Protein AF-A0A0B2NUK3-F1 (afdb_monomer)

Mean predicted aligned error: 19.69 Å

pLDDT: mean 71.73, std 24.1, range [24.83, 98.12]

InterPro domains:
  IPR018289 MULE transposase domain [PF10551] (39-106)

Structure (mmCIF, N/CA/C/O backbone):
data_AF-A0A0B2NUK3-F1
#
_entry.id   AF-A0A0B2NUK3-F1
#
loop_
_atom_site.group_PDB
_atom_site.id
_atom_site.type_symbol
_atom_site.label_atom_id
_atom_site.label_alt_id
_atom_site.label_comp_id
_atom_site.label_asym_id
_atom_site.label_entity_id
_atom_site.label_seq_id
_atom_site.pdbx_PDB_ins_code
_atom_site.Cartn_x
_atom_site.Cartn_y
_atom_site.Cartn_z
_atom_site.occupancy
_atom_site.B_iso_or_equiv
_atom_site.auth_seq_id
_atom_site.auth_comp_id
_atom_site.auth_asym_id
_atom_site.auth_atom_id
_atom_site.pdbx_PDB_model_num
ATOM 1 N N . MET A 1 1 ? -35.843 45.229 7.879 1.00 32.78 1 MET A N 1
ATOM 2 C CA . MET A 1 1 ? -34.487 45.560 7.399 1.00 32.78 1 MET A CA 1
ATOM 3 C C . MET A 1 1 ? -33.572 45.217 8.563 1.00 32.78 1 MET A C 1
ATOM 5 O O . MET A 1 1 ? -33.307 46.092 9.368 1.00 32.78 1 MET A O 1
ATOM 9 N N . ASN A 1 2 ? -33.374 43.945 8.926 1.00 25.86 2 ASN A N 1
ATOM 10 C CA . ASN A 1 2 ? -32.859 42.802 8.153 1.00 25.86 2 ASN A CA 1
ATOM 11 C C . ASN A 1 2 ? -31.598 43.161 7.380 1.00 25.86 2 ASN A C 1
ATOM 13 O O . ASN A 1 2 ? -31.729 43.756 6.319 1.00 25.86 2 ASN A O 1
ATOM 17 N N . GLU A 1 3 ? -30.457 42.769 7.938 1.00 26.36 3 GLU A N 1
ATOM 18 C CA . GLU A 1 3 ? -29.438 41.941 7.285 1.00 26.36 3 GLU A CA 1
ATOM 19 C C . GLU A 1 3 ? -28.618 41.283 8.412 1.00 26.36 3 GLU A C 1
ATOM 21 O O . GLU A 1 3 ? -27.902 41.948 9.157 1.00 26.36 3 GLU A O 1
ATOM 26 N N . ASN A 1 4 ? -28.892 39.991 8.624 1.00 25.91 4 ASN A N 1
ATOM 27 C CA . ASN A 1 4 ? -28.063 39.061 9.382 1.00 25.91 4 ASN A CA 1
ATOM 28 C C . ASN A 1 4 ? -27.154 38.406 8.343 1.00 25.91 4 ASN A C 1
ATOM 30 O O . ASN A 1 4 ? -27.659 37.625 7.536 1.00 25.91 4 ASN A O 1
ATOM 34 N N . ASP A 1 5 ? -25.862 38.702 8.382 1.00 26.38 5 ASP A N 1
ATOM 35 C CA . ASP A 1 5 ? -24.860 37.924 7.665 1.00 26.38 5 ASP A CA 1
ATOM 36 C C . ASP A 1 5 ? -24.412 36.789 8.590 1.00 26.38 5 ASP A C 1
ATOM 38 O O . ASP A 1 5 ? -23.648 36.982 9.537 1.00 26.38 5 ASP A O 1
ATOM 42 N N . HIS A 1 6 ? -24.988 35.608 8.359 1.00 27.48 6 HIS A N 1
ATOM 43 C CA . HIS A 1 6 ? -24.384 34.345 8.757 1.00 27.48 6 HIS A CA 1
ATOM 44 C C . HIS A 1 6 ? -23.318 34.028 7.707 1.00 27.48 6 HIS A C 1
ATOM 46 O O . HIS A 1 6 ? -23.653 33.675 6.580 1.00 27.48 6 HIS A O 1
ATOM 52 N N . GLU A 1 7 ? -22.049 34.197 8.069 1.00 28.00 7 GLU A N 1
ATOM 53 C CA . GLU A 1 7 ? -20.948 33.564 7.349 1.00 28.00 7 GLU A CA 1
ATOM 54 C C . GLU A 1 7 ? -21.014 32.061 7.665 1.00 28.00 7 GLU A C 1
ATOM 56 O O . GLU A 1 7 ? -20.771 31.638 8.795 1.00 28.00 7 GLU A O 1
ATOM 61 N N . GLU A 1 8 ? -21.459 31.279 6.680 1.00 28.70 8 GLU A N 1
ATOM 62 C CA . GLU A 1 8 ? -21.235 29.835 6.613 1.00 28.70 8 GLU A CA 1
ATOM 63 C C . GLU A 1 8 ? -19.725 29.624 6.428 1.00 28.70 8 GLU A C 1
ATOM 65 O O . GLU A 1 8 ? -19.152 30.037 5.419 1.00 28.70 8 GLU A O 1
ATOM 70 N N . GLU A 1 9 ? -19.062 29.052 7.434 1.00 29.42 9 GLU A N 1
ATOM 71 C CA . GLU A 1 9 ? -17.711 28.517 7.277 1.00 29.42 9 GLU A CA 1
ATOM 72 C C . GLU A 1 9 ? -17.818 27.204 6.490 1.00 29.42 9 GLU A C 1
ATOM 74 O O . GLU A 1 9 ? -18.461 26.259 6.941 1.00 29.42 9 GLU A O 1
ATOM 79 N N . ASP A 1 10 ? -17.212 27.178 5.301 1.00 27.97 10 ASP A N 1
ATOM 80 C CA . ASP A 1 10 ? -17.046 25.987 4.468 1.00 27.97 10 ASP A CA 1
ATOM 81 C C . ASP A 1 10 ? -16.266 24.905 5.246 1.00 27.97 10 ASP A C 1
ATOM 83 O O . ASP A 1 10 ? -15.038 24.986 5.395 1.00 27.97 10 ASP A O 1
ATOM 87 N N . ASP A 1 11 ? -16.974 23.879 5.722 1.00 29.17 11 ASP A N 1
ATOM 88 C CA . ASP A 1 11 ? -16.393 22.630 6.213 1.00 29.17 11 ASP A CA 1
ATOM 89 C C . ASP A 1 11 ? -15.718 21.912 5.025 1.00 29.17 11 ASP A C 1
ATOM 91 O O . ASP A 1 11 ? -16.354 21.346 4.139 1.00 29.17 11 ASP A O 1
ATOM 95 N N . ASN A 1 12 ? -14.385 21.968 4.966 1.00 27.84 12 ASN A N 1
ATOM 96 C CA . ASN A 1 12 ? -13.616 21.110 4.071 1.00 27.84 12 ASN A CA 1
ATOM 97 C C . ASN A 1 12 ? -13.515 19.719 4.702 1.00 27.84 12 ASN A C 1
ATOM 99 O O . ASN A 1 12 ? -12.714 19.512 5.615 1.00 27.84 12 ASN A O 1
ATOM 103 N N . ASP A 1 13 ? -14.264 18.759 4.166 1.00 34.16 13 ASP A N 1
ATOM 104 C CA . ASP A 1 13 ? -14.117 17.339 4.485 1.00 34.16 13 ASP A CA 1
ATOM 105 C C . ASP A 1 13 ? -12.786 16.794 3.944 1.00 34.16 13 ASP A C 1
ATOM 107 O O . ASP A 1 13 ? -12.675 16.216 2.857 1.00 34.16 13 ASP A O 1
ATOM 111 N N . VAL A 1 14 ? -11.722 16.988 4.723 1.00 29.19 14 VAL A N 1
ATOM 112 C CA . VAL A 1 14 ? -10.450 16.304 4.511 1.00 29.19 14 VAL A CA 1
ATOM 113 C C . VAL A 1 14 ? -10.568 14.902 5.109 1.00 29.19 14 VAL A C 1
ATOM 115 O O . VAL A 1 14 ? -10.759 14.724 6.311 1.00 29.19 14 VAL A O 1
ATOM 118 N N . ILE A 1 15 ? -10.419 13.870 4.273 1.00 34.06 15 ILE A N 1
ATOM 119 C CA . ILE A 1 15 ? -10.211 12.497 4.751 1.00 34.06 15 ILE A CA 1
ATOM 120 C C . ILE A 1 15 ? -8.792 12.426 5.333 1.00 34.06 15 ILE A C 1
ATOM 122 O O . ILE A 1 15 ? -7.835 12.067 4.644 1.00 34.06 15 ILE A O 1
ATOM 126 N N . GLU A 1 16 ? -8.650 12.807 6.600 1.00 31.45 16 GLU A N 1
ATOM 127 C CA . GLU A 1 16 ? -7.396 12.713 7.346 1.00 31.45 16 GLU A CA 1
ATOM 128 C C . GLU A 1 16 ? -7.303 11.353 8.045 1.00 31.45 16 GLU A C 1
ATOM 130 O O . GLU A 1 16 ? -8.154 10.954 8.846 1.00 31.45 16 GLU A O 1
ATOM 135 N N . VAL A 1 17 ? -6.249 10.605 7.721 1.00 29.80 17 VAL A N 1
ATOM 136 C CA . VAL A 1 17 ? -5.872 9.397 8.457 1.00 29.80 17 VAL A CA 1
ATOM 137 C C . VAL A 1 17 ? -5.003 9.849 9.625 1.00 29.80 17 VAL A C 1
ATOM 139 O O . VAL A 1 17 ? -3.799 10.009 9.466 1.00 29.80 17 VAL A O 1
ATOM 142 N N . TYR A 1 18 ? -5.619 10.084 10.783 1.00 28.23 18 TYR A N 1
ATOM 143 C CA . TYR A 1 18 ? -4.882 10.401 12.005 1.00 28.23 18 TYR A CA 1
ATOM 144 C C . TYR A 1 18 ? -4.253 9.139 12.608 1.00 28.23 18 TYR A C 1
ATOM 146 O O . TYR A 1 18 ? -4.963 8.193 12.963 1.00 28.23 18 TYR A O 1
ATOM 154 N N . GLU A 1 19 ? -2.940 9.171 12.816 1.00 29.72 19 GLU A N 1
ATOM 155 C CA . GLU A 1 19 ? -2.277 8.434 13.891 1.00 29.72 19 GLU A CA 1
ATOM 156 C C . GLU A 1 19 ? -1.682 9.463 14.863 1.00 29.72 19 GLU A C 1
ATOM 158 O O . GLU A 1 19 ? -0.843 10.266 14.482 1.00 29.72 19 GLU A O 1
ATOM 163 N N . ASN A 1 20 ? -2.208 9.450 16.093 1.00 27.20 20 ASN A N 1
ATOM 164 C CA . ASN A 1 20 ? -1.741 10.116 17.314 1.00 27.20 20 ASN A CA 1
ATOM 165 C C . ASN A 1 20 ? -1.087 11.506 17.187 1.00 27.20 20 ASN A C 1
ATOM 167 O O . ASN A 1 20 ? 0.125 11.624 17.055 1.00 27.20 20 ASN A O 1
ATOM 171 N N . GLU A 1 21 ? -1.868 12.557 17.446 1.00 29.02 21 GLU A N 1
ATOM 172 C CA . GLU A 1 21 ? -1.327 13.832 17.926 1.00 29.02 21 GLU A CA 1
ATOM 173 C C . GLU A 1 21 ? -1.429 13.880 19.457 1.00 29.02 21 GLU A C 1
ATOM 175 O O . GLU A 1 21 ? -2.525 13.815 20.025 1.00 29.02 21 GLU A O 1
ATOM 180 N N . HIS A 1 22 ? -0.283 13.976 20.133 1.00 30.72 22 HIS A N 1
ATOM 181 C CA . HIS A 1 22 ? -0.208 14.306 21.553 1.00 30.72 22 HIS A CA 1
ATOM 182 C C . HIS A 1 22 ? 0.291 15.749 21.684 1.00 30.72 22 HIS A C 1
ATOM 184 O O . HIS A 1 22 ? 1.441 16.044 21.374 1.00 30.72 22 HIS A O 1
ATOM 190 N N . GLU A 1 23 ? -0.579 16.651 22.141 1.00 29.39 23 GLU A N 1
ATOM 191 C CA . GLU A 1 23 ? -0.163 17.978 22.602 1.00 29.39 23 GLU A CA 1
ATOM 192 C C . GLU A 1 23 ? 0.619 17.845 23.919 1.00 29.39 23 GLU A C 1
ATOM 194 O O . GLU A 1 23 ? 0.189 17.153 24.851 1.00 29.39 23 GLU A O 1
ATOM 199 N N . GLU A 1 24 ? 1.778 18.503 23.954 1.00 32.50 24 GLU A N 1
ATOM 200 C CA . GLU A 1 24 ? 2.707 18.618 25.076 1.00 32.50 24 GLU A CA 1
ATOM 201 C C . GLU A 1 24 ? 2.053 19.301 26.294 1.00 32.50 24 GLU A C 1
ATOM 203 O O . GLU A 1 24 ? 1.558 20.424 26.204 1.00 32.50 24 GLU A O 1
ATOM 208 N N . GLU A 1 25 ? 2.144 18.677 27.471 1.00 31.34 25 GLU A N 1
ATOM 209 C CA . GLU A 1 25 ? 2.200 19.404 28.744 1.00 31.34 25 GLU A CA 1
ATOM 210 C C . GLU A 1 25 ? 3.453 18.945 29.507 1.00 31.34 25 GLU A C 1
ATOM 212 O O . GLU A 1 25 ? 3.587 17.784 29.896 1.00 31.34 25 GLU A O 1
ATOM 217 N N . ASP A 1 26 ? 4.384 19.884 29.684 1.00 32.84 26 ASP A N 1
ATOM 218 C CA . ASP A 1 26 ? 5.620 19.770 30.456 1.00 32.84 26 ASP A CA 1
ATOM 219 C C . ASP A 1 26 ? 5.380 19.254 31.893 1.00 32.84 26 ASP A C 1
ATOM 221 O O . ASP A 1 26 ? 4.864 19.999 32.726 1.00 32.84 26 ASP A O 1
ATOM 225 N N . ASP A 1 27 ? 5.857 18.047 32.232 1.00 30.09 27 ASP A N 1
ATOM 226 C CA . ASP A 1 27 ? 6.719 17.852 33.414 1.00 30.09 27 ASP A CA 1
ATOM 227 C C . ASP A 1 27 ? 7.458 16.490 33.402 1.00 30.09 27 ASP A C 1
ATOM 229 O O . ASP A 1 27 ? 6.869 15.415 33.471 1.00 30.09 27 ASP A O 1
ATOM 233 N N . ALA A 1 28 ? 8.790 16.580 33.382 1.00 31.08 28 ALA A N 1
ATOM 234 C CA . ALA A 1 28 ? 9.787 15.622 33.873 1.00 31.08 28 ALA A CA 1
ATOM 235 C C . ALA A 1 28 ? 9.788 14.146 33.387 1.00 31.08 28 ALA A C 1
ATOM 237 O O . ALA A 1 28 ? 9.276 13.250 34.051 1.00 31.08 28 ALA A O 1
ATOM 238 N N . ARG A 1 29 ? 10.608 13.898 32.348 1.00 40.38 29 ARG A N 1
ATOM 239 C CA . ARG A 1 29 ? 11.521 12.740 32.160 1.00 40.38 29 ARG A CA 1
ATOM 240 C C . ARG A 1 29 ? 11.080 11.408 32.796 1.00 40.38 29 ARG A C 1
ATOM 242 O O . ARG A 1 29 ? 11.508 11.075 33.905 1.00 40.38 29 ARG A O 1
ATOM 249 N N . LEU A 1 30 ? 10.373 10.602 32.010 1.00 32.94 30 LEU A N 1
ATOM 250 C CA . LEU A 1 30 ? 10.415 9.143 32.092 1.00 32.94 30 LEU A CA 1
ATOM 251 C C . LEU A 1 30 ? 11.034 8.609 30.796 1.00 32.94 30 LEU A C 1
ATOM 253 O O . LEU A 1 30 ? 10.812 9.155 29.721 1.00 32.94 30 LEU A O 1
ATOM 257 N N . GLU A 1 31 ? 11.929 7.648 30.974 1.00 36.22 31 GLU A N 1
ATOM 258 C CA . GLU A 1 31 ? 12.894 7.138 30.004 1.00 36.22 31 GLU A CA 1
ATOM 259 C C . GLU A 1 31 ? 12.231 6.169 29.010 1.00 36.22 31 GLU A C 1
ATOM 261 O O . GLU A 1 31 ? 11.488 5.288 29.433 1.00 36.22 31 GLU A O 1
ATOM 266 N N . ASP A 1 32 ? 12.548 6.357 27.723 1.00 34.34 32 ASP A N 1
ATOM 267 C CA . ASP A 1 32 ? 12.532 5.398 26.609 1.00 34.34 32 ASP A CA 1
ATOM 268 C C . ASP A 1 32 ? 11.396 4.350 26.594 1.00 34.34 32 ASP A C 1
ATOM 270 O O . ASP A 1 32 ? 11.616 3.165 26.852 1.00 34.34 32 ASP A O 1
ATOM 274 N N . GLU A 1 33 ? 10.188 4.767 26.203 1.00 36.47 33 GLU A N 1
ATOM 275 C CA . GLU A 1 33 ? 9.257 3.869 25.507 1.00 36.47 33 GLU A CA 1
ATOM 276 C C . GLU A 1 33 ? 9.472 4.044 23.998 1.00 36.47 33 GLU A C 1
ATOM 278 O O . GLU A 1 33 ? 9.537 5.169 23.508 1.00 36.47 33 GLU A O 1
ATOM 283 N N . ASP A 1 34 ? 9.642 2.930 23.281 1.00 34.97 34 ASP A N 1
ATOM 284 C CA . ASP A 1 34 ? 9.858 2.871 21.833 1.00 34.97 34 ASP A CA 1
ATOM 285 C C . ASP A 1 34 ? 8.741 3.612 21.068 1.00 34.97 34 ASP A C 1
ATOM 287 O O . ASP A 1 34 ? 7.687 3.054 20.752 1.00 34.97 34 ASP A O 1
ATOM 291 N N . GLU A 1 35 ? 8.987 4.886 20.771 1.00 35.38 35 GLU A N 1
ATOM 292 C CA . GLU A 1 35 ? 8.115 5.775 20.012 1.00 35.38 35 GLU A CA 1
ATOM 293 C C . GLU A 1 35 ? 8.071 5.303 18.549 1.00 35.38 35 GLU A C 1
ATOM 295 O O . GLU A 1 35 ? 9.020 5.460 17.775 1.00 35.38 35 GLU A O 1
ATOM 300 N N . VAL A 1 36 ? 6.980 4.631 18.170 1.00 39.88 36 VAL A N 1
ATOM 301 C CA . VAL A 1 36 ? 6.696 4.310 16.767 1.00 39.88 36 VAL A CA 1
ATOM 302 C C . VAL A 1 36 ? 6.233 5.599 16.101 1.00 39.88 36 VAL A C 1
ATOM 304 O O . VAL A 1 36 ? 5.081 5.994 16.239 1.00 39.88 36 VAL A O 1
ATOM 307 N N . ASP A 1 37 ? 7.155 6.253 15.404 1.00 35.19 37 ASP A N 1
ATOM 308 C CA . ASP A 1 37 ? 6.893 7.460 14.623 1.00 35.19 37 ASP A CA 1
ATOM 309 C C . ASP A 1 37 ? 5.949 7.107 13.452 1.00 35.19 37 ASP A C 1
ATOM 311 O O . ASP A 1 37 ? 6.321 6.391 12.512 1.00 35.19 37 ASP A O 1
ATOM 315 N N . CYS A 1 38 ? 4.688 7.529 13.546 1.00 42.44 38 CYS A N 1
ATOM 316 C CA . CYS A 1 38 ? 3.653 7.271 12.548 1.00 42.44 38 CYS A CA 1
ATOM 317 C C . CYS A 1 38 ? 3.648 8.398 11.503 1.00 42.44 38 CYS A C 1
ATOM 319 O O . CYS A 1 38 ? 3.104 9.476 11.724 1.00 42.44 38 CYS A O 1
ATOM 321 N N . GLU A 1 39 ? 4.258 8.161 10.339 1.00 51.91 39 GLU A N 1
ATOM 322 C CA . GLU A 1 39 ? 4.268 9.136 9.242 1.00 51.91 39 GLU A CA 1
ATOM 323 C C . GLU A 1 39 ? 2.911 9.157 8.511 1.00 51.91 39 GLU A C 1
ATOM 325 O O . GLU A 1 39 ? 2.483 8.160 7.923 1.00 51.91 39 GLU A O 1
ATOM 330 N N . THR A 1 40 ? 2.238 10.312 8.508 1.00 68.31 40 THR A N 1
ATOM 331 C CA . THR A 1 40 ? 0.984 10.504 7.762 1.00 68.31 40 THR A CA 1
ATOM 332 C C . THR A 1 40 ? 1.262 10.617 6.262 1.00 68.31 40 THR A C 1
ATOM 334 O O . THR A 1 40 ? 2.038 11.463 5.817 1.00 68.31 40 THR A O 1
ATOM 337 N N . ILE A 1 41 ? 0.586 9.791 5.456 1.00 77.94 41 ILE A N 1
ATOM 338 C CA . ILE A 1 41 ? 0.710 9.791 3.991 1.00 77.94 41 ILE A CA 1
ATOM 339 C C . ILE A 1 41 ? -0.646 10.104 3.357 1.00 77.94 41 ILE A C 1
ATOM 341 O O . ILE A 1 41 ? -1.608 9.350 3.503 1.00 77.94 41 ILE A O 1
ATOM 345 N N . VAL A 1 42 ? -0.703 11.184 2.576 1.00 81.81 42 VAL A N 1
ATOM 346 C CA . VAL A 1 42 ? -1.900 11.563 1.813 1.00 81.81 42 VAL A CA 1
ATOM 347 C C . VAL A 1 42 ? -1.992 10.725 0.535 1.00 81.81 42 VAL A C 1
ATOM 349 O O . VAL A 1 42 ? -1.140 10.824 -0.350 1.00 81.81 42 VAL A O 1
ATOM 352 N N . PHE A 1 43 ? -3.040 9.904 0.423 1.00 82.44 43 PHE A N 1
ATOM 353 C CA . PHE A 1 43 ? -3.273 9.041 -0.745 1.00 82.44 43 PHE A CA 1
ATOM 354 C C . PHE A 1 43 ? -4.090 9.711 -1.853 1.00 82.44 43 PHE A C 1
ATOM 356 O O . PHE A 1 43 ? -3.882 9.413 -3.030 1.00 82.44 43 PHE A O 1
ATOM 363 N N . ALA A 1 44 ? -5.032 10.582 -1.491 1.00 85.25 44 ALA A N 1
ATOM 364 C CA . ALA A 1 44 ? -5.921 11.268 -2.419 1.00 85.25 44 ALA A CA 1
ATOM 365 C C . ALA A 1 44 ? -6.488 12.540 -1.776 1.00 85.25 44 ALA A C 1
ATOM 367 O O . ALA A 1 44 ? -6.525 12.656 -0.555 1.00 85.25 44 ALA A O 1
ATOM 368 N N . ALA A 1 45 ? -6.955 13.459 -2.617 1.00 86.94 45 ALA A N 1
ATOM 369 C CA . ALA A 1 45 ? -7.754 14.612 -2.227 1.00 86.94 45 ALA A CA 1
ATOM 370 C C . ALA A 1 45 ? -8.868 14.789 -3.262 1.00 86.94 45 ALA A C 1
ATOM 372 O O . ALA A 1 45 ? -8.652 14.536 -4.453 1.00 86.94 45 ALA A O 1
ATOM 373 N N . ALA A 1 46 ? -10.045 15.210 -2.814 1.00 87.38 46 ALA A N 1
ATOM 374 C CA . ALA A 1 46 ? -11.189 15.455 -3.674 1.00 87.38 46 ALA A CA 1
ATOM 375 C C . ALA A 1 46 ? -11.959 16.678 -3.187 1.00 87.38 46 ALA A C 1
ATOM 377 O O . ALA A 1 46 ? -11.973 16.971 -1.998 1.00 87.38 46 ALA A O 1
ATOM 378 N N . ILE A 1 47 ? -12.588 17.372 -4.130 1.00 90.19 47 ILE A N 1
ATOM 379 C CA . ILE A 1 47 ? -13.538 18.447 -3.863 1.00 90.19 47 ILE A CA 1
ATOM 380 C C . ILE A 1 47 ? -14.859 17.975 -4.450 1.00 90.19 47 ILE A C 1
ATOM 382 O O . ILE A 1 47 ? -14.913 17.606 -5.628 1.00 90.19 47 ILE A O 1
ATOM 386 N N . VAL A 1 48 ? -15.893 17.950 -3.623 1.00 88.88 48 VAL A N 1
ATOM 387 C CA . VAL A 1 48 ? -17.238 17.511 -3.992 1.00 88.88 48 VAL A CA 1
ATOM 388 C C . VAL A 1 48 ? -18.189 18.703 -4.000 1.00 88.88 48 VAL A C 1
ATOM 390 O O . VAL A 1 48 ? -17.942 19.705 -3.339 1.00 88.88 48 VAL A O 1
ATOM 393 N N . THR A 1 49 ? -19.240 18.636 -4.816 1.00 88.62 49 THR A N 1
ATOM 394 C CA . THR A 1 49 ? -20.220 19.728 -4.956 1.00 88.62 49 THR A CA 1
ATOM 395 C C . THR A 1 49 ? -21.335 19.679 -3.919 1.00 88.62 49 THR A C 1
ATOM 397 O O . THR A 1 49 ? -22.012 20.682 -3.722 1.00 88.62 49 THR A O 1
ATOM 400 N N . ASP A 1 50 ? -21.555 18.513 -3.313 1.00 90.44 50 ASP A N 1
ATOM 401 C CA . ASP A 1 50 ? -22.548 18.263 -2.274 1.00 90.44 50 ASP A CA 1
ATOM 402 C C . ASP A 1 50 ? -22.151 17.032 -1.440 1.00 90.44 50 ASP A C 1
ATOM 404 O O . ASP A 1 50 ? -21.361 16.195 -1.883 1.00 90.44 50 ASP A O 1
ATOM 408 N N . GLU A 1 51 ? -22.726 16.920 -0.245 1.00 92.31 51 GLU A N 1
ATOM 409 C CA . GLU A 1 51 ? -22.487 15.831 0.715 1.00 92.31 51 GLU A CA 1
ATOM 410 C C . GLU A 1 51 ? -23.578 14.749 0.624 1.00 92.31 51 GLU A C 1
ATOM 412 O O . GLU A 1 51 ? -24.165 14.315 1.617 1.00 92.31 51 GLU A O 1
ATOM 417 N N . THR A 1 52 ? -23.934 14.340 -0.596 1.00 95.25 52 THR A N 1
ATOM 418 C CA . THR A 1 52 ? -24.941 13.286 -0.802 1.00 95.25 52 THR A CA 1
ATOM 419 C C . THR A 1 52 ? -24.323 11.888 -0.802 1.00 95.25 52 THR A C 1
ATOM 421 O O . THR A 1 52 ? -23.139 11.698 -1.095 1.00 95.25 52 THR A O 1
ATOM 424 N N . GLU A 1 53 ? -25.139 10.868 -0.507 1.00 96.06 53 GLU A N 1
ATOM 425 C CA . GLU A 1 53 ? -24.685 9.471 -0.522 1.00 96.06 53 GLU A CA 1
ATOM 426 C C . GLU A 1 53 ? -24.137 9.096 -1.905 1.00 96.06 53 GLU A C 1
ATOM 428 O O . GLU A 1 53 ? -23.089 8.465 -2.009 1.00 96.06 53 GLU A O 1
ATOM 433 N N . GLU A 1 54 ? -24.805 9.522 -2.974 1.00 96.25 54 GLU A N 1
ATOM 434 C CA . GLU A 1 54 ? -24.407 9.285 -4.358 1.00 96.25 54 GLU A CA 1
ATOM 435 C C . GLU A 1 54 ? -23.051 9.915 -4.695 1.00 96.25 54 GLU A C 1
ATOM 437 O O . GLU A 1 54 ? -22.224 9.267 -5.346 1.00 96.25 54 GLU A O 1
ATOM 442 N N . THR A 1 55 ? -22.798 11.138 -4.224 1.00 96.06 55 THR A N 1
ATOM 443 C CA . THR A 1 55 ? -21.515 11.822 -4.422 1.00 96.06 55 THR A CA 1
ATOM 444 C C . THR A 1 55 ? -20.383 11.095 -3.696 1.00 96.06 55 THR A C 1
ATOM 446 O O . THR A 1 55 ? -19.328 10.842 -4.289 1.00 96.06 55 THR A O 1
ATOM 449 N N . TYR A 1 56 ? -20.613 10.645 -2.460 1.00 95.56 56 TYR A N 1
ATOM 450 C CA . TYR A 1 56 ? -19.629 9.848 -1.725 1.00 95.56 56 TYR A CA 1
ATOM 451 C C . TYR A 1 56 ? -19.432 8.439 -2.288 1.00 95.56 56 TYR A C 1
ATOM 453 O O . TYR A 1 56 ? -18.305 7.942 -2.297 1.00 95.56 56 TYR A O 1
ATOM 461 N N . VAL A 1 57 ? -20.478 7.798 -2.815 1.00 96.38 57 VAL A N 1
ATOM 462 C CA . VAL A 1 57 ? -20.350 6.515 -3.525 1.00 96.38 57 VAL A CA 1
ATOM 463 C C . VAL A 1 57 ? -19.410 6.675 -4.712 1.00 96.38 57 VAL A C 1
ATOM 465 O O . VAL A 1 57 ? -18.447 5.917 -4.829 1.00 96.38 57 VAL A O 1
ATOM 468 N N . TRP A 1 58 ? -19.635 7.694 -5.545 1.00 95.38 58 TRP A N 1
ATOM 469 C CA . TRP A 1 58 ? -18.761 7.977 -6.679 1.00 95.38 58 TRP A CA 1
ATOM 470 C C . TRP A 1 58 ? -17.317 8.235 -6.228 1.00 95.38 58 TRP A C 1
ATOM 472 O O . TRP A 1 58 ? -16.387 7.634 -6.770 1.00 95.38 58 TRP A O 1
ATOM 482 N N . LEU A 1 59 ? -17.120 9.065 -5.198 1.00 95.38 59 LEU A N 1
ATOM 483 C CA . LEU A 1 59 ? -15.796 9.375 -4.653 1.00 95.38 59 LEU A CA 1
ATOM 484 C C . LEU A 1 59 ? -15.044 8.108 -4.213 1.00 95.38 59 LEU A C 1
ATOM 486 O O . LEU A 1 59 ? -13.887 7.895 -4.591 1.00 95.38 59 LEU A O 1
ATOM 490 N N . LEU A 1 60 ? -15.701 7.245 -3.436 1.00 94.62 60 LEU A N 1
ATOM 491 C CA . LEU A 1 60 ? -15.108 6.010 -2.922 1.00 94.62 60 LEU A CA 1
ATOM 492 C C . LEU A 1 60 ? -14.831 4.992 -4.038 1.00 94.62 60 LEU A C 1
ATOM 494 O O . LEU A 1 60 ? -13.832 4.272 -3.968 1.00 94.62 60 LEU A O 1
ATOM 498 N N . GLU A 1 61 ? -15.660 4.942 -5.083 1.00 95.06 61 GLU A N 1
ATOM 499 C CA . GLU A 1 61 ? -15.412 4.118 -6.271 1.00 95.06 61 GLU A CA 1
ATOM 500 C C . GLU A 1 61 ? -14.160 4.584 -7.031 1.00 95.06 61 GLU A C 1
ATOM 502 O O . GLU A 1 61 ? -13.309 3.757 -7.367 1.00 95.06 61 GLU A O 1
ATOM 507 N N . GLN A 1 62 ? -13.988 5.898 -7.231 1.00 94.31 62 GLN A N 1
ATOM 508 C CA . GLN A 1 62 ? -12.783 6.459 -7.862 1.00 94.31 62 GLN A CA 1
ATOM 509 C C . GLN A 1 62 ? -11.522 6.191 -7.032 1.00 94.31 62 GLN A C 1
ATOM 511 O O . GLN A 1 62 ? -10.458 5.852 -7.571 1.00 94.31 62 GLN A O 1
ATOM 516 N N . PHE A 1 63 ? -11.639 6.292 -5.706 1.00 92.62 63 PHE A N 1
ATOM 517 C CA . PHE A 1 63 ? -10.558 5.931 -4.799 1.00 92.62 63 PHE A CA 1
ATOM 518 C C . PHE A 1 63 ? -10.186 4.448 -4.940 1.00 92.62 63 PHE A C 1
ATOM 520 O O . PHE A 1 63 ? -9.012 4.125 -5.135 1.00 92.62 63 PHE A O 1
ATOM 527 N N . LEU A 1 64 ? -11.162 3.532 -4.924 1.00 91.19 64 LEU A N 1
ATOM 528 C CA . LEU A 1 64 ? -10.896 2.101 -5.101 1.00 91.19 64 LEU A CA 1
ATOM 529 C C . LEU A 1 64 ? -10.278 1.771 -6.452 1.00 91.19 64 LEU A C 1
ATOM 531 O O . LEU A 1 64 ? -9.355 0.956 -6.505 1.00 91.19 64 LEU A O 1
ATOM 535 N N . GLU A 1 65 ? -10.761 2.377 -7.535 1.00 89.38 65 GLU A N 1
ATOM 536 C CA . GLU A 1 65 ? -10.192 2.183 -8.867 1.00 89.38 65 GLU A CA 1
ATOM 537 C C . GLU A 1 65 ? -8.705 2.560 -8.875 1.00 89.38 65 GLU A C 1
ATOM 539 O O . GLU A 1 65 ? -7.852 1.768 -9.295 1.00 89.38 65 GLU A O 1
ATOM 544 N N . THR A 1 66 ? -8.377 3.715 -8.291 1.00 86.50 66 THR A N 1
ATOM 545 C CA . THR A 1 66 ? -6.997 4.198 -8.137 1.00 86.50 66 THR A CA 1
ATOM 546 C C . THR A 1 66 ? -6.153 3.242 -7.285 1.00 86.50 66 THR A C 1
ATOM 548 O O . THR A 1 66 ? -4.999 2.947 -7.615 1.00 86.50 66 THR A O 1
ATOM 551 N N . MET A 1 67 ? -6.751 2.664 -6.240 1.00 86.06 67 MET A N 1
ATOM 552 C CA . MET A 1 67 ? -6.137 1.658 -5.367 1.00 86.06 67 MET A CA 1
ATOM 553 C C . MET A 1 67 ? -6.177 0.229 -5.943 1.00 86.06 67 MET A C 1
ATOM 555 O O . MET A 1 67 ? -5.776 -0.727 -5.271 1.00 86.06 67 MET A O 1
ATOM 559 N N . LYS A 1 68 ? -6.593 0.058 -7.208 1.00 84.25 68 LYS A N 1
ATOM 560 C CA . LYS A 1 68 ? -6.695 -1.230 -7.922 1.00 84.25 68 LYS A CA 1
ATOM 561 C C . LYS A 1 68 ? -7.615 -2.236 -7.224 1.00 84.25 68 LYS A C 1
ATOM 563 O O . LYS A 1 68 ? -7.271 -3.411 -7.094 1.00 84.25 68 LYS A O 1
ATOM 568 N N . GLY A 1 69 ? -8.755 -1.758 -6.736 1.00 84.69 69 GLY A N 1
ATOM 569 C CA . GLY A 1 69 ? -9.769 -2.549 -6.038 1.00 84.69 69 GLY A CA 1
ATOM 570 C C . GLY A 1 69 ? -9.361 -3.002 -4.636 1.00 84.69 69 GLY A C 1
ATOM 571 O O . GLY A 1 69 ? -10.024 -3.858 -4.057 1.00 84.69 69 GLY A O 1
ATOM 572 N N . LYS A 1 70 ? -8.261 -2.477 -4.079 1.00 83.38 70 LYS A N 1
ATOM 573 C CA . LYS A 1 70 ? -7.830 -2.803 -2.716 1.00 83.38 70 LYS A CA 1
ATOM 574 C C . LYS A 1 70 ? -8.530 -1.888 -1.718 1.00 83.38 70 LYS A C 1
ATOM 576 O O . LYS A 1 70 ? -8.302 -0.683 -1.726 1.00 83.38 70 LYS A O 1
ATOM 581 N N . THR A 1 71 ? -9.322 -2.479 -0.834 1.00 85.00 71 THR A N 1
ATOM 582 C CA . THR A 1 71 ? -9.974 -1.775 0.273 1.00 85.00 71 THR A CA 1
ATOM 583 C C . THR A 1 71 ? -9.035 -1.664 1.483 1.00 85.00 71 THR A C 1
ATOM 585 O O . THR A 1 71 ? -8.219 -2.567 1.719 1.00 85.00 71 THR A O 1
ATOM 588 N N . PRO A 1 72 ? -9.135 -0.585 2.277 1.00 85.94 72 PRO A N 1
ATOM 589 C CA . PRO A 1 72 ? -8.485 -0.514 3.583 1.00 85.94 72 PRO A CA 1
ATOM 590 C C . PRO A 1 72 ? -9.126 -1.507 4.565 1.00 85.94 72 PRO A C 1
ATOM 592 O O . PRO A 1 72 ? -10.240 -1.976 4.354 1.00 85.94 72 PRO A O 1
ATOM 595 N N . CYS A 1 73 ? -8.437 -1.831 5.661 1.00 79.50 73 CYS A N 1
ATOM 596 C CA . CYS A 1 73 ? -9.022 -2.662 6.722 1.00 79.50 73 CYS A CA 1
ATOM 597 C C . CYS A 1 73 ? -9.971 -1.861 7.629 1.00 79.50 73 CYS A C 1
ATOM 599 O O . CYS A 1 73 ? -10.963 -2.398 8.119 1.00 79.50 73 CYS A O 1
ATOM 601 N N . SER A 1 74 ? -9.675 -0.575 7.836 1.00 84.94 74 SER A N 1
ATOM 602 C CA . SER A 1 74 ? -10.472 0.345 8.643 1.00 84.94 74 SER A CA 1
ATOM 603 C C . SER A 1 74 ? -10.531 1.710 7.965 1.00 84.94 74 SER A C 1
ATOM 605 O O . SER A 1 74 ? -9.552 2.130 7.354 1.00 84.94 74 SER A O 1
ATOM 607 N N . ILE A 1 75 ? -11.664 2.395 8.100 1.00 89.44 75 ILE A N 1
ATOM 608 C CA . ILE A 1 75 ? -11.844 3.801 7.713 1.00 89.44 75 ILE A CA 1
ATOM 609 C C . ILE A 1 75 ? -12.292 4.566 8.950 1.00 89.44 75 ILE A C 1
ATOM 611 O O . ILE A 1 75 ? -13.126 4.061 9.699 1.00 89.44 75 ILE A O 1
ATOM 615 N N . ILE A 1 76 ? -11.750 5.761 9.156 1.00 88.94 76 ILE A N 1
ATOM 616 C CA . ILE A 1 76 ? -12.147 6.679 10.223 1.00 88.94 76 ILE A CA 1
ATOM 617 C C . ILE A 1 76 ? -12.802 7.885 9.547 1.00 88.94 76 ILE A C 1
ATOM 619 O O . ILE A 1 76 ? -12.199 8.465 8.652 1.00 88.94 76 ILE A O 1
ATOM 623 N N . THR A 1 77 ? -14.024 8.238 9.948 1.00 92.62 77 THR A N 1
ATOM 624 C CA . THR A 1 77 ? -14.698 9.472 9.501 1.00 92.62 77 THR A CA 1
ATOM 625 C C . THR A 1 77 ? -15.322 10.195 10.692 1.00 92.62 77 THR A C 1
ATOM 627 O O . THR A 1 77 ? -15.382 9.654 11.797 1.00 92.62 77 THR A O 1
ATOM 630 N N . ASP A 1 78 ? -15.779 11.421 10.487 1.00 86.81 78 ASP A N 1
ATOM 631 C CA . ASP A 1 78 ? -16.514 12.232 11.463 1.00 86.81 78 ASP A CA 1
ATOM 632 C C . ASP A 1 78 ? -17.843 11.593 11.939 1.00 86.81 78 ASP A C 1
ATOM 634 O O . ASP A 1 78 ? -18.269 11.793 13.077 1.00 86.81 78 ASP A O 1
ATOM 638 N N . GLY A 1 79 ? -18.445 10.742 11.106 1.00 83.44 79 GLY A N 1
ATOM 639 C CA . GLY A 1 79 ? -19.678 10.018 11.387 1.00 83.44 79 GLY A CA 1
ATOM 640 C C . GLY A 1 79 ? -20.872 10.419 10.531 1.00 83.44 79 GLY A C 1
ATOM 641 O O . GLY A 1 79 ? -21.972 9.959 10.856 1.00 83.44 79 GLY A O 1
ATOM 642 N N . ASP A 1 80 ? -20.666 11.199 9.464 1.00 89.56 80 ASP A N 1
ATOM 643 C CA . ASP A 1 80 ? -21.724 11.574 8.532 1.00 89.56 80 ASP A CA 1
ATOM 644 C C . ASP A 1 80 ? -22.530 10.360 8.019 1.00 89.56 80 ASP A C 1
ATOM 646 O O . ASP A 1 80 ? -22.019 9.255 7.773 1.00 89.56 80 ASP A O 1
ATOM 650 N N . LEU A 1 81 ? -23.843 10.565 7.901 1.00 90.75 81 LEU A N 1
ATOM 651 C CA . LEU A 1 81 ? -24.805 9.537 7.536 1.00 90.75 81 LEU A CA 1
ATOM 652 C C . LEU A 1 81 ? -24.644 9.107 6.073 1.00 90.75 81 LEU A C 1
ATOM 654 O O . LEU A 1 81 ? -24.691 7.902 5.795 1.00 90.75 81 LEU A O 1
ATOM 658 N N . ALA A 1 82 ? -24.452 10.063 5.164 1.00 94.19 82 ALA A N 1
ATOM 659 C CA . ALA A 1 82 ? -24.291 9.801 3.741 1.00 94.19 82 ALA A CA 1
ATOM 660 C C . ALA A 1 82 ? -22.971 9.062 3.476 1.00 94.19 82 ALA A C 1
ATOM 662 O O . ALA A 1 82 ? -22.976 8.000 2.845 1.00 94.19 82 ALA A O 1
ATOM 663 N N . MET A 1 83 ? -21.864 9.530 4.057 1.00 94.31 83 MET A N 1
ATOM 664 C CA . MET A 1 83 ? -20.549 8.893 3.974 1.00 94.31 83 MET A CA 1
ATOM 665 C C . MET A 1 83 ? -20.582 7.470 4.541 1.00 94.31 83 MET A C 1
ATOM 667 O O . MET A 1 83 ? -20.069 6.528 3.934 1.00 94.31 83 MET A O 1
ATOM 671 N N . ARG A 1 84 ? -21.248 7.255 5.683 1.00 91.81 84 ARG A N 1
ATOM 672 C CA . ARG A 1 84 ? -21.406 5.916 6.275 1.00 91.81 84 ARG A CA 1
ATOM 673 C C . ARG A 1 84 ? -22.141 4.954 5.341 1.00 91.81 84 ARG A C 1
ATOM 675 O O . ARG A 1 84 ? -21.739 3.790 5.215 1.00 91.81 84 ARG A O 1
ATOM 682 N N . ASN A 1 85 ? -23.238 5.398 4.733 1.00 93.81 85 ASN A N 1
ATOM 683 C CA . ASN A 1 85 ? -23.997 4.563 3.807 1.00 93.81 85 ASN A CA 1
ATOM 684 C C . ASN A 1 85 ? -23.170 4.265 2.546 1.00 93.81 85 ASN A C 1
ATOM 686 O O . ASN A 1 85 ? -23.089 3.105 2.133 1.00 93.81 85 ASN A O 1
ATOM 690 N N . ALA A 1 86 ? -22.460 5.266 2.020 1.00 95.62 86 ALA A N 1
ATOM 691 C CA . ALA A 1 86 ? -21.553 5.114 0.890 1.00 95.62 86 ALA A CA 1
ATOM 692 C C . ALA A 1 86 ? -20.435 4.094 1.174 1.00 95.62 86 ALA A C 1
ATOM 694 O O . ALA A 1 86 ? -20.238 3.170 0.384 1.00 95.62 86 ALA A O 1
ATOM 695 N N . ILE A 1 87 ? -19.769 4.171 2.335 1.00 94.12 87 ILE A N 1
ATOM 696 C CA . ILE A 1 87 ? -18.759 3.183 2.763 1.00 94.12 87 ILE A CA 1
ATOM 697 C C . ILE A 1 87 ? -19.363 1.779 2.813 1.00 94.12 87 ILE A C 1
ATOM 699 O O . ILE A 1 87 ? -18.772 0.830 2.299 1.00 94.12 87 ILE A O 1
ATOM 703 N N . THR A 1 88 ? -20.554 1.640 3.401 1.00 92.62 88 THR A N 1
ATOM 704 C CA . THR A 1 88 ? -21.237 0.342 3.526 1.00 92.62 88 THR A CA 1
ATOM 705 C C . THR A 1 88 ? -21.550 -0.264 2.157 1.00 92.62 88 THR A C 1
ATOM 707 O O . THR A 1 88 ? -21.448 -1.479 1.979 1.00 92.62 88 THR A O 1
ATOM 710 N N . ARG A 1 89 ? -21.906 0.580 1.183 1.00 94.19 89 ARG A N 1
ATOM 711 C CA . ARG A 1 89 ? -22.255 0.182 -0.181 1.00 94.19 89 ARG A CA 1
ATOM 712 C C . ARG A 1 89 ? -21.034 -0.153 -1.040 1.00 94.19 89 ARG A C 1
ATOM 714 O O . ARG A 1 89 ? -21.062 -1.154 -1.750 1.00 94.19 89 ARG A O 1
ATOM 721 N N . VAL A 1 90 ? -19.982 0.664 -0.983 1.00 94.50 90 VAL A N 1
ATOM 722 C CA . VAL A 1 90 ? -18.800 0.546 -1.858 1.00 94.50 90 VAL A CA 1
ATOM 723 C C . VAL A 1 90 ? -17.761 -0.424 -1.294 1.00 94.50 90 VAL A C 1
ATOM 725 O O . VAL A 1 90 ? -17.113 -1.154 -2.041 1.00 94.50 90 VAL A O 1
ATOM 728 N N . MET A 1 91 ? -17.599 -0.464 0.030 1.00 89.69 91 MET A N 1
ATOM 729 C CA . MET A 1 91 ? -16.544 -1.217 0.710 1.00 89.69 91 MET A CA 1
ATOM 730 C C . MET A 1 91 ? -17.117 -2.138 1.796 1.00 89.69 91 MET A C 1
ATOM 732 O O . MET A 1 91 ? -16.774 -2.044 2.978 1.00 89.69 91 MET A O 1
ATOM 736 N N . ALA A 1 92 ? -17.993 -3.062 1.391 1.00 82.00 92 ALA A N 1
ATOM 737 C CA . ALA A 1 92 ? -18.611 -4.018 2.305 1.00 82.00 92 ALA A CA 1
ATOM 738 C C . ALA A 1 92 ? -17.547 -4.855 3.048 1.00 82.00 92 ALA A C 1
ATOM 740 O O . ALA A 1 92 ? -16.738 -5.552 2.437 1.00 82.00 92 ALA A O 1
ATOM 741 N N . GLY A 1 93 ? -17.555 -4.783 4.381 1.00 79.00 93 GLY A N 1
ATOM 742 C CA . GLY A 1 93 ? -16.603 -5.485 5.251 1.00 79.00 93 GLY A CA 1
ATOM 743 C C . GLY A 1 93 ? -15.451 -4.625 5.777 1.00 79.00 93 GLY A C 1
ATOM 744 O O . GLY A 1 93 ? -14.693 -5.103 6.620 1.00 79.00 93 GLY A O 1
ATOM 745 N N . VAL A 1 94 ? -15.337 -3.364 5.345 1.00 85.94 94 VAL A N 1
ATOM 746 C CA . VAL A 1 94 ? -14.424 -2.405 5.975 1.00 85.94 94 VAL A CA 1
ATOM 747 C C . VAL A 1 94 ? -14.949 -1.999 7.339 1.00 85.94 94 VAL A C 1
ATOM 749 O O . VAL A 1 94 ? -16.139 -1.742 7.532 1.00 85.94 94 VAL A O 1
ATOM 752 N N . PHE A 1 95 ? -14.039 -1.926 8.301 1.00 84.88 95 PHE A N 1
ATOM 753 C CA . PHE A 1 95 ? -14.389 -1.515 9.640 1.00 84.88 95 PHE A CA 1
ATOM 754 C C . PHE A 1 95 ? -14.471 0.016 9.741 1.00 84.88 95 PHE A C 1
ATOM 756 O O . PHE A 1 95 ? -13.460 0.720 9.691 1.00 84.88 95 PHE A O 1
ATOM 763 N N . HIS A 1 96 ? -15.691 0.543 9.856 1.00 88.94 96 HIS A N 1
ATOM 764 C CA . HIS A 1 96 ? -15.942 1.982 9.953 1.00 88.94 96 HIS A CA 1
ATOM 765 C C . HIS A 1 96 ? -15.877 2.472 11.403 1.00 88.94 96 HIS A C 1
ATOM 767 O O . HIS A 1 96 ? -16.669 2.048 12.251 1.00 88.94 96 HIS A O 1
ATOM 773 N N . ARG A 1 97 ? -14.948 3.391 11.657 1.00 89.19 97 ARG A N 1
ATOM 774 C CA . ARG A 1 97 ? -14.668 4.035 12.937 1.00 89.19 97 ARG A CA 1
ATOM 775 C C . ARG A 1 97 ? -15.079 5.498 12.918 1.00 89.19 97 ARG A C 1
ATOM 777 O O . ARG A 1 97 ? -15.064 6.143 11.873 1.00 89.19 97 ARG A O 1
ATOM 784 N N . LEU A 1 98 ? -15.389 6.012 14.101 1.00 89.12 98 LEU A N 1
ATOM 785 C CA . LEU A 1 98 ? -15.642 7.434 14.304 1.00 89.12 98 LEU A CA 1
ATOM 786 C C . LEU A 1 98 ? -14.364 8.127 14.779 1.00 89.12 98 LEU A C 1
ATOM 788 O O . LEU A 1 98 ? -13.623 7.582 15.602 1.00 89.12 98 LEU A O 1
ATOM 792 N N . CYS A 1 99 ? -14.107 9.317 14.247 1.00 85.06 99 CYS A N 1
ATOM 793 C CA . CYS A 1 99 ? -12.945 10.126 14.575 1.00 85.06 99 CYS A CA 1
ATOM 794 C C . CYS A 1 99 ? -13.045 10.650 16.013 1.00 85.06 99 CYS A C 1
ATOM 796 O O . CYS A 1 99 ? -14.021 11.301 16.384 1.00 85.06 99 CYS A O 1
ATOM 798 N N . ALA A 1 100 ? -12.019 10.384 16.827 1.00 80.06 100 ALA A N 1
ATOM 799 C CA . ALA A 1 100 ? -11.991 10.790 18.230 1.00 80.06 100 ALA A CA 1
ATOM 800 C C . ALA A 1 100 ? -12.076 12.314 18.399 1.00 80.06 100 ALA A C 1
ATOM 802 O O . ALA A 1 100 ? -12.794 12.788 19.277 1.00 80.06 100 ALA A O 1
ATOM 803 N N . TRP A 1 101 ? -11.395 13.074 17.535 1.00 82.69 101 TRP A N 1
ATOM 804 C CA . TRP A 1 101 ? -11.446 14.535 17.553 1.00 82.69 101 TRP A CA 1
ATOM 805 C C . TRP A 1 101 ? -12.868 15.050 17.307 1.00 82.69 101 TRP A C 1
ATOM 807 O O . TRP A 1 101 ? -13.400 15.802 18.123 1.00 82.69 101 TRP A O 1
ATOM 817 N N . HIS A 1 102 ? -13.532 14.552 16.259 1.00 84.19 102 HIS A N 1
ATOM 818 C CA . HIS A 1 102 ? -14.920 14.905 15.951 1.00 84.19 102 HIS A CA 1
ATOM 819 C C . HIS A 1 102 ? -15.881 14.505 17.075 1.00 84.19 102 HIS A C 1
ATOM 821 O O . HIS A 1 102 ? -16.767 15.275 17.432 1.00 84.19 102 HIS A O 1
ATOM 827 N N . LEU A 1 103 ? -15.682 13.342 17.704 1.00 85.44 103 LEU A N 1
ATOM 828 C CA . LEU A 1 103 ? -16.481 12.933 18.860 1.00 85.44 103 LEU A CA 1
ATOM 829 C C . LEU A 1 103 ? -16.312 13.873 20.055 1.00 85.44 103 LEU A C 1
ATOM 831 O O . LEU A 1 103 ? -17.298 14.196 20.714 1.00 85.44 103 LEU A O 1
ATOM 835 N N . LEU A 1 104 ? -15.089 14.327 20.335 1.00 81.81 104 LEU A N 1
ATOM 836 C CA . LEU A 1 104 ? -14.817 15.282 21.411 1.00 81.81 104 LEU A CA 1
ATOM 837 C C . LEU A 1 104 ? -15.389 16.668 21.101 1.00 81.81 104 LEU A C 1
ATOM 839 O O . LEU A 1 104 ? -15.961 17.300 21.991 1.00 81.81 104 LEU A O 1
ATOM 843 N N . ARG A 1 105 ? -15.301 17.108 19.841 1.00 84.69 105 ARG A N 1
ATOM 844 C CA . ARG A 1 105 ? -15.939 18.337 19.355 1.00 84.69 105 ARG A CA 1
ATOM 845 C C . ARG A 1 105 ? -17.458 18.266 19.516 1.00 84.69 105 ARG A C 1
ATOM 847 O O . ARG A 1 105 ? -18.060 19.168 20.089 1.00 84.69 105 ARG A O 1
ATOM 854 N N . ASN A 1 106 ? -18.070 17.155 19.113 1.00 87.00 106 ASN A N 1
ATOM 855 C CA . ASN A 1 106 ? -19.511 16.944 19.252 1.00 87.00 106 ASN A CA 1
ATOM 856 C C . ASN A 1 106 ? -19.930 16.852 20.727 1.00 87.00 106 ASN A C 1
ATOM 858 O O . ASN A 1 106 ? -20.955 17.415 21.110 1.00 87.00 106 ASN A O 1
ATOM 862 N N . ALA A 1 107 ? -19.119 16.218 21.581 1.00 84.50 107 ALA A N 1
ATOM 863 C CA . ALA A 1 107 ? -19.366 16.178 23.021 1.00 84.50 107 ALA A CA 1
ATOM 864 C C . ALA A 1 107 ? -19.413 17.586 23.629 1.00 84.50 107 ALA A C 1
ATOM 866 O O . ALA A 1 107 ? -20.265 17.864 24.476 1.00 84.50 107 ALA A O 1
ATOM 867 N N . LEU A 1 108 ? -18.523 18.485 23.191 1.00 81.44 108 LEU A N 1
ATOM 868 C CA . LEU A 1 108 ? -18.511 19.876 23.642 1.00 81.44 108 LEU A CA 1
ATOM 869 C C . LEU A 1 108 ? -19.825 20.585 23.292 1.00 81.44 108 LEU A C 1
ATOM 871 O O . LEU A 1 108 ? -20.386 21.256 24.156 1.00 81.44 108 LEU A O 1
ATOM 875 N N . SER A 1 109 ? -20.340 20.382 22.079 1.00 86.75 109 SER A N 1
ATOM 876 C CA . SER A 1 109 ? -21.591 20.993 21.614 1.00 86.75 109 SER A CA 1
ATOM 877 C C . SER A 1 109 ? -22.841 20.437 22.306 1.00 86.75 109 SER A C 1
ATOM 879 O O . SER A 1 109 ? -23.770 21.193 22.579 1.00 86.75 109 SER A O 1
ATOM 881 N N . HIS A 1 110 ? -22.883 19.133 22.604 1.00 86.44 110 HIS A N 1
ATOM 882 C CA . HIS A 1 110 ? -24.077 18.481 23.162 1.00 86.44 110 HIS A CA 1
ATOM 883 C C . HIS A 1 110 ? -24.132 18.444 24.692 1.00 86.44 110 HIS A C 1
ATOM 885 O O . HIS A 1 110 ? -25.225 18.423 25.257 1.00 86.44 110 HIS A O 1
ATOM 891 N N . VAL A 1 111 ? -22.980 18.406 25.367 1.00 85.31 111 VAL A N 1
ATOM 892 C CA . VAL A 1 111 ? -22.911 18.287 26.831 1.00 85.31 111 VAL A CA 1
ATOM 893 C C . VAL A 1 111 ? -22.462 19.593 27.476 1.00 85.31 111 VAL A C 1
ATOM 895 O O . VAL A 1 111 ? -23.047 20.018 28.468 1.00 85.31 111 VAL A O 1
ATOM 898 N N . GLY A 1 112 ? -21.408 20.225 26.950 1.00 77.75 112 GLY A N 1
ATOM 899 C CA . GLY A 1 112 ? -20.854 21.489 27.458 1.00 77.75 112 GLY A CA 1
ATOM 900 C C . GLY A 1 112 ? -20.222 21.449 28.864 1.00 77.75 112 GLY A C 1
ATOM 901 O O . GLY A 1 112 ? -19.428 22.331 29.197 1.00 77.75 112 GLY A O 1
ATOM 902 N N . ASP A 1 113 ? -20.517 20.439 29.693 1.00 87.94 113 ASP A N 1
ATOM 903 C CA . ASP A 1 113 ? -19.957 20.283 31.040 1.00 87.94 113 ASP A CA 1
ATOM 904 C C . ASP A 1 113 ? -18.490 19.827 30.998 1.00 87.94 113 ASP A C 1
ATOM 906 O O . ASP A 1 113 ? -18.147 18.741 30.525 1.00 87.94 113 ASP A O 1
ATOM 910 N N . LYS A 1 114 ? -17.599 20.653 31.556 1.00 86.75 114 LYS A N 1
ATOM 911 C CA . LYS A 1 114 ? -16.147 20.417 31.545 1.00 86.75 114 LYS A CA 1
ATOM 912 C C . LYS A 1 114 ? -15.725 19.130 32.251 1.00 86.75 114 LYS A C 1
ATOM 914 O O . LYS A 1 114 ? -14.724 18.528 31.859 1.00 86.75 114 LYS A O 1
ATOM 919 N N . GLN A 1 115 ? -16.425 18.728 33.308 1.00 86.12 115 GLN A N 1
ATOM 920 C CA . GLN A 1 115 ? -16.110 17.493 34.014 1.00 86.12 115 GLN A CA 1
ATOM 921 C C . GLN A 1 115 ? -16.527 16.291 33.174 1.00 86.12 115 GLN A C 1
ATOM 923 O O . GLN A 1 115 ? -15.698 15.407 32.967 1.00 86.12 115 GLN A O 1
ATOM 928 N N . VAL A 1 116 ? -17.734 16.297 32.601 1.00 86.94 116 VAL A N 1
ATOM 929 C CA . VAL A 1 116 ? -18.180 15.218 31.701 1.00 86.94 116 VAL A CA 1
ATOM 930 C C . VAL A 1 116 ? -17.252 15.095 30.490 1.00 86.94 116 VAL A C 1
ATOM 932 O O . VAL A 1 116 ? -16.837 13.993 30.143 1.00 86.94 116 VAL A O 1
ATOM 935 N N . LEU A 1 117 ? -16.815 16.213 29.903 1.00 85.00 117 LEU A N 1
ATOM 936 C CA . LEU A 1 117 ? -15.845 16.210 28.800 1.00 85.00 117 LEU A CA 1
ATOM 937 C C . LEU A 1 117 ? -14.500 15.593 29.189 1.00 85.00 117 LEU A C 1
ATOM 939 O O . LEU A 1 117 ? -13.902 14.873 28.392 1.00 85.00 117 LEU A O 1
ATOM 943 N N . LYS A 1 118 ? -14.023 15.820 30.419 1.00 82.25 118 LYS A N 1
ATOM 944 C CA . LYS A 1 118 ? -12.794 15.189 30.922 1.00 82.25 118 LYS A CA 1
ATOM 945 C C . LYS A 1 118 ? -12.952 13.671 31.046 1.00 82.25 118 LYS A C 1
ATOM 947 O O . LYS A 1 118 ? -12.022 12.932 30.718 1.00 82.25 118 LYS A O 1
ATOM 952 N N . TRP A 1 119 ? -14.118 13.210 31.493 1.00 89.31 119 TRP A N 1
ATOM 953 C CA . TRP A 1 119 ? -14.452 11.786 31.545 1.00 89.31 119 TRP A CA 1
ATOM 954 C C . TRP A 1 119 ? -14.549 11.173 30.148 1.00 89.31 119 TRP A C 1
ATOM 956 O O . TRP A 1 119 ? -13.898 10.162 29.886 1.00 89.31 119 TRP A O 1
ATOM 966 N N . LEU A 1 120 ? -15.270 11.817 29.229 1.00 86.69 120 LEU A N 1
ATOM 967 C CA . LEU A 1 120 ? -15.393 11.380 27.839 1.00 86.69 120 LEU A CA 1
ATOM 968 C C . LEU A 1 120 ? -14.038 11.353 27.130 1.00 86.69 120 LEU A C 1
ATOM 970 O O . LEU A 1 120 ? -13.717 10.343 26.517 1.00 86.69 120 LEU A O 1
ATOM 974 N N . LYS A 1 121 ? -13.191 12.381 27.282 1.00 81.69 121 LYS A N 1
ATOM 975 C CA . LYS A 1 121 ? -11.814 12.385 26.749 1.00 81.69 121 LYS A CA 1
ATOM 976 C C . LYS A 1 121 ? -11.028 11.178 27.236 1.00 81.69 121 LYS A C 1
ATOM 978 O O . LYS A 1 121 ? -10.393 10.493 26.438 1.00 81.69 121 LYS A O 1
ATOM 983 N N . LYS A 1 122 ? -11.123 10.873 28.531 1.00 80.88 122 LYS A N 1
ATOM 984 C CA . LYS A 1 122 ? -10.474 9.698 29.108 1.00 80.88 122 LYS A CA 1
ATOM 985 C C . LYS A 1 122 ? -11.028 8.399 28.522 1.00 80.88 122 LYS A C 1
ATOM 987 O O . LYS A 1 122 ? -10.236 7.522 28.226 1.00 80.88 122 LYS A O 1
ATOM 992 N N . LEU A 1 123 ? -12.340 8.264 28.340 1.00 84.81 123 LEU A N 1
ATOM 993 C CA . LEU A 1 123 ? -12.981 7.054 27.803 1.00 84.81 123 LEU A CA 1
ATOM 994 C C . LEU A 1 123 ? -12.773 6.863 26.289 1.00 84.81 123 LEU A C 1
ATOM 996 O O . LEU A 1 123 ? -12.684 5.726 25.835 1.00 84.81 123 LEU A O 1
ATOM 1000 N N . ILE A 1 124 ? -12.697 7.953 25.521 1.00 81.50 124 ILE A N 1
ATOM 1001 C CA . ILE A 1 124 ? -12.500 7.956 24.062 1.00 81.50 124 ILE A CA 1
ATOM 1002 C C . ILE A 1 124 ? -11.042 7.662 23.700 1.00 81.50 124 ILE A C 1
ATOM 1004 O O . ILE A 1 124 ? -10.797 6.942 22.739 1.00 81.50 124 ILE A O 1
ATOM 1008 N N . LEU A 1 125 ? -10.084 8.206 24.454 1.00 74.25 125 LEU A N 1
ATOM 1009 C CA . LEU A 1 125 ? -8.654 8.085 24.138 1.00 74.25 125 LEU A CA 1
ATOM 1010 C C . LEU A 1 125 ? -7.921 7.059 25.008 1.00 74.25 125 LEU A C 1
ATOM 1012 O O . LEU A 1 125 ? -6.831 6.621 24.660 1.00 74.25 125 LEU A O 1
ATOM 1016 N N . GLY A 1 126 ? -8.4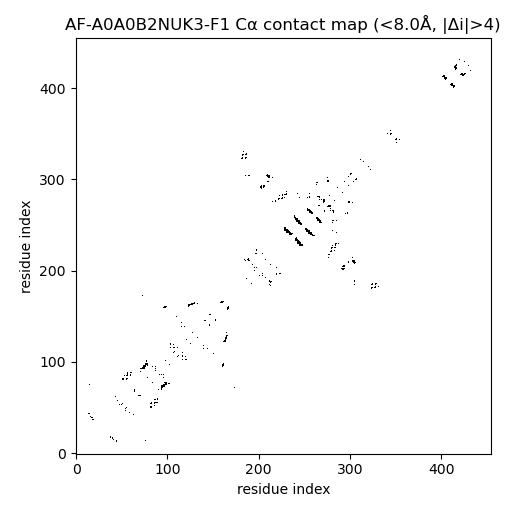86 6.700 26.159 1.00 70.75 126 GLY A N 1
ATOM 1017 C CA . GLY A 1 126 ? -7.820 5.845 27.131 1.00 70.75 126 GLY A CA 1
ATOM 1018 C C . GLY A 1 126 ? -7.809 4.377 26.727 1.00 70.75 126 GLY A C 1
ATOM 1019 O O . GLY A 1 126 ? -8.804 3.835 26.240 1.00 70.75 126 GLY A O 1
ATOM 1020 N N . ASP A 1 127 ? -6.690 3.720 27.016 1.00 73.44 127 ASP A N 1
ATOM 1021 C CA . ASP A 1 127 ? -6.565 2.276 26.891 1.00 73.44 127 ASP A CA 1
ATOM 1022 C C . ASP A 1 127 ? -7.111 1.584 28.149 1.00 73.44 127 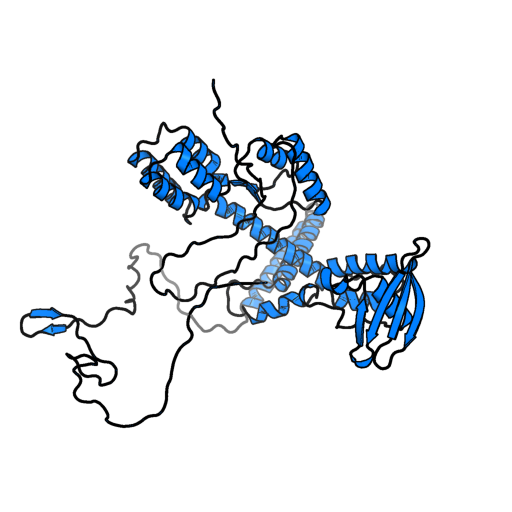ASP A C 1
ATOM 1024 O O . ASP A 1 127 ? -6.561 1.693 29.248 1.00 73.44 127 ASP A O 1
ATOM 1028 N N . PHE A 1 128 ? -8.238 0.892 27.997 1.00 76.88 128 PHE A N 1
ATOM 1029 C CA . PHE A 1 128 ? -8.894 0.154 29.072 1.00 76.88 128 PHE A CA 1
ATOM 1030 C C . PHE A 1 128 ? -9.264 -1.245 28.600 1.00 76.88 128 PHE A C 1
ATOM 1032 O O . PHE A 1 128 ? -9.553 -1.473 27.429 1.00 76.88 128 PHE A O 1
ATOM 1039 N N . GLU A 1 129 ? -9.316 -2.193 29.529 1.00 79.06 129 GLU A N 1
ATOM 1040 C CA . GLU A 1 129 ? -10.087 -3.410 29.296 1.00 79.06 129 GLU A CA 1
ATOM 1041 C C . GLU A 1 129 ? -11.581 -3.085 29.235 1.00 79.06 129 GLU A C 1
ATOM 1043 O O . GLU A 1 129 ? -12.043 -2.136 29.875 1.00 79.06 129 GLU A O 1
ATOM 1048 N N . VAL A 1 130 ? -12.343 -3.898 28.496 1.00 86.38 130 VAL A N 1
ATOM 1049 C CA . VAL A 1 130 ? -13.794 -3.719 28.331 1.00 86.38 130 VAL A CA 1
ATOM 1050 C C . VAL A 1 130 ? -14.494 -3.614 29.686 1.00 86.38 130 VAL A C 1
ATOM 1052 O O . VAL A 1 130 ? -15.302 -2.715 29.880 1.00 86.38 130 VAL A O 1
ATOM 1055 N N . VAL A 1 131 ? -14.136 -4.464 30.655 1.00 89.50 131 VAL A N 1
ATOM 1056 C CA . VAL A 1 131 ? -14.735 -4.448 32.001 1.00 89.50 131 VAL A CA 1
ATOM 1057 C C . VAL A 1 131 ? -14.522 -3.092 32.684 1.00 89.50 131 VAL A C 1
ATOM 1059 O O . VAL A 1 131 ? -15.486 -2.443 33.083 1.00 89.50 131 VAL A O 1
ATOM 1062 N N . THR A 1 132 ? -13.278 -2.614 32.722 1.00 86.81 132 THR A N 1
ATOM 1063 C CA . THR A 1 132 ? -12.912 -1.316 33.309 1.00 86.81 132 THR A CA 1
ATOM 1064 C C . THR A 1 132 ? -13.563 -0.137 32.583 1.00 86.81 132 THR A C 1
ATOM 1066 O O . THR A 1 132 ? -13.917 0.863 33.210 1.00 86.81 132 THR A O 1
ATOM 1069 N N . PHE A 1 133 ? -13.707 -0.216 31.256 1.00 91.44 133 PHE A N 1
ATOM 1070 C CA . PHE A 1 133 ? -14.416 0.799 30.478 1.00 91.44 133 PHE A CA 1
ATOM 1071 C C . PHE A 1 133 ? -15.895 0.856 30.876 1.00 91.44 133 PHE A C 1
ATOM 1073 O O . PHE A 1 133 ? -16.406 1.939 31.147 1.00 91.44 133 PHE A O 1
ATOM 1080 N N . GLU A 1 134 ? -16.568 -0.294 30.939 1.00 93.56 134 GLU A N 1
ATOM 1081 C CA . GLU A 1 134 ? -17.996 -0.387 31.263 1.00 93.56 134 GLU A CA 1
ATOM 1082 C C . GLU A 1 134 ? -18.295 0.099 32.688 1.00 93.56 134 GLU A C 1
ATOM 1084 O O . GLU A 1 134 ? -19.305 0.762 32.923 1.00 93.56 134 GLU A O 1
ATOM 1089 N N . GLU A 1 135 ? -17.402 -0.178 33.641 1.00 95.25 135 GLU A N 1
ATOM 1090 C CA . GLU A 1 135 ? -17.491 0.349 35.007 1.00 95.25 135 GLU A CA 1
ATOM 1091 C C . GLU A 1 135 ? -17.389 1.877 35.035 1.00 95.25 135 GLU A C 1
ATOM 1093 O O . GLU A 1 135 ? -18.269 2.542 35.581 1.00 95.25 135 GLU A O 1
ATOM 1098 N N . LYS A 1 136 ? -16.367 2.448 34.386 1.00 90.81 136 LYS A N 1
ATOM 1099 C CA . LYS A 1 136 ? -16.169 3.906 34.327 1.00 90.81 136 LYS A CA 1
ATOM 1100 C C . LYS A 1 136 ? -17.265 4.623 33.550 1.00 90.81 136 LYS A C 1
ATOM 1102 O O . LYS A 1 136 ? -17.623 5.743 33.902 1.00 90.81 136 LYS A O 1
ATOM 1107 N N . TRP A 1 137 ? -17.793 3.998 32.498 1.00 95.12 137 TRP A N 1
ATOM 1108 C CA . TRP A 1 137 ? -18.934 4.532 31.764 1.00 95.12 137 TRP A CA 1
ATOM 1109 C C . TRP A 1 137 ? -20.146 4.647 32.691 1.00 95.12 137 TRP A C 1
ATOM 1111 O O . TRP A 1 137 ? -20.710 5.727 32.825 1.00 95.12 137 TRP A O 1
ATOM 1121 N N . LYS A 1 138 ? -20.502 3.568 33.403 1.00 95.31 138 LYS A N 1
ATOM 1122 C CA . LYS A 1 138 ? -21.619 3.573 34.365 1.00 95.31 138 LYS A CA 1
ATOM 1123 C C . LYS A 1 138 ? -21.416 4.578 35.496 1.00 95.31 138 LYS A C 1
ATOM 1125 O O . LYS A 1 138 ? -22.365 5.260 35.868 1.00 95.31 138 LYS A O 1
ATOM 1130 N N . GLU A 1 139 ? -20.197 4.687 36.018 1.00 95.19 139 GLU A N 1
ATOM 1131 C CA . GLU A 1 139 ? -19.848 5.668 37.049 1.00 95.19 139 GLU A CA 1
ATOM 1132 C C . GLU A 1 139 ? -20.071 7.105 36.557 1.00 95.19 139 GLU A C 1
ATOM 1134 O O . GLU A 1 139 ? -20.682 7.904 37.265 1.00 95.19 139 GLU A O 1
ATOM 1139 N N . MET A 1 140 ? -19.649 7.421 35.328 1.00 94.56 140 MET A N 1
ATOM 1140 C CA . MET A 1 140 ? -19.894 8.725 34.707 1.00 94.56 140 MET A CA 1
ATOM 1141 C C . MET A 1 140 ? -21.395 9.006 34.570 1.00 94.56 140 MET A C 1
ATOM 1143 O O . MET A 1 140 ? -21.843 10.079 34.964 1.00 94.56 140 MET A O 1
ATOM 1147 N N . ILE A 1 141 ? -22.170 8.052 34.042 1.00 95.25 141 ILE A N 1
ATOM 1148 C CA . ILE A 1 141 ? -23.617 8.227 33.855 1.00 95.25 141 ILE A CA 1
ATOM 1149 C C . ILE A 1 141 ? -24.304 8.546 35.187 1.00 95.25 141 ILE A C 1
ATOM 1151 O O . ILE A 1 141 ? -25.001 9.553 35.269 1.00 95.25 141 ILE A O 1
ATOM 1155 N N . ALA A 1 142 ? -24.023 7.763 36.232 1.00 94.38 142 ALA A N 1
ATOM 1156 C CA . ALA A 1 142 ? -24.641 7.937 37.545 1.00 94.38 142 ALA A CA 1
ATOM 1157 C C . ALA A 1 142 ? -24.182 9.212 38.275 1.00 94.38 142 ALA A C 1
ATOM 1159 O O . ALA A 1 142 ? -24.953 9.823 39.007 1.00 94.38 142 ALA A O 1
ATOM 1160 N N . THR A 1 143 ? -22.919 9.617 38.107 1.00 94.19 143 THR A N 1
ATOM 1161 C CA . THR A 1 143 ? -22.362 10.798 38.795 1.00 94.19 143 THR A CA 1
ATOM 1162 C C . THR A 1 143 ? -22.921 12.106 38.239 1.00 94.19 143 THR A C 1
ATOM 1164 O O . THR A 1 143 ? -23.054 13.079 38.979 1.00 94.19 143 THR A O 1
ATOM 1167 N N . PHE A 1 144 ? -23.218 12.136 36.939 1.00 92.75 144 PHE A N 1
ATOM 1168 C CA . PHE A 1 144 ? -23.660 13.336 36.229 1.00 92.75 144 PHE A CA 1
ATOM 1169 C C . PHE A 1 144 ? -25.136 13.284 35.801 1.00 92.75 144 PHE A C 1
ATOM 1171 O O . PHE A 1 144 ? -25.563 14.171 35.067 1.00 92.75 144 PHE A O 1
ATOM 1178 N N . GLU A 1 145 ? -25.895 12.276 36.250 1.00 91.56 145 GLU A N 1
ATOM 1179 C CA . GLU A 1 145 ? -27.327 12.087 35.953 1.00 91.56 145 GLU A CA 1
ATOM 1180 C C . GLU A 1 145 ? -27.623 12.120 34.435 1.00 91.56 145 GLU A C 1
ATOM 1182 O O . GLU A 1 145 ? -28.490 12.848 33.947 1.00 91.56 145 GLU A O 1
ATOM 1187 N N . LEU A 1 146 ? -26.830 11.371 33.654 1.00 91.69 146 LEU A N 1
ATOM 1188 C CA . LEU A 1 146 ? -26.868 11.377 32.181 1.00 91.69 146 LEU A CA 1
ATOM 1189 C C . LEU A 1 146 ? -27.744 10.268 31.575 1.00 91.69 146 LEU A C 1
ATOM 1191 O O . LEU A 1 146 ? -27.684 10.048 30.365 1.00 91.69 146 LEU A O 1
ATOM 1195 N N . GLU A 1 147 ? -28.533 9.554 32.379 1.00 90.75 147 GLU A N 1
ATOM 1196 C CA . GLU A 1 147 ? -29.335 8.403 31.943 1.00 90.75 147 GLU A CA 1
ATOM 1197 C C . GLU A 1 147 ? -30.316 8.752 30.814 1.00 90.75 147 GLU A C 1
ATOM 1199 O O . GLU A 1 147 ? -30.496 7.961 29.889 1.00 90.75 147 GLU A O 1
ATOM 1204 N N . ASP A 1 148 ? -30.903 9.951 30.865 1.00 90.56 148 ASP A N 1
ATOM 1205 C CA . ASP A 1 148 ? -31.899 10.425 29.898 1.00 90.56 148 ASP A CA 1
ATOM 1206 C C . ASP A 1 148 ? -31.286 11.248 28.745 1.00 90.56 148 ASP A C 1
ATOM 1208 O O . ASP A 1 148 ? -32.003 11.770 27.885 1.00 90.56 148 ASP A O 1
ATOM 1212 N N . ASN A 1 149 ? -29.955 11.387 28.691 1.00 91.88 149 ASN A N 1
ATOM 1213 C CA . ASN A 1 149 ? -29.294 12.127 27.620 1.00 91.88 149 ASN A CA 1
ATOM 1214 C C . ASN A 1 149 ? -29.225 11.275 26.340 1.00 91.88 149 ASN A C 1
ATOM 1216 O O . ASN A 1 149 ? -28.399 10.365 26.217 1.00 91.88 149 ASN A O 1
ATOM 1220 N N . SER A 1 150 ? -30.071 11.605 25.359 1.00 91.94 150 SER A N 1
ATOM 1221 C CA . SER A 1 150 ? -30.181 10.855 24.101 1.00 91.94 150 SER A CA 1
ATOM 1222 C C . SER A 1 150 ? -28.861 10.763 23.335 1.00 91.94 150 SER A C 1
ATOM 1224 O O . SER A 1 150 ? -28.526 9.698 22.823 1.00 91.94 150 SER A O 1
ATOM 1226 N N . TRP A 1 151 ? -28.076 11.844 23.297 1.00 92.94 151 TRP A N 1
ATOM 1227 C CA . TRP A 1 151 ? -26.804 11.870 22.576 1.00 92.94 151 TRP A CA 1
ATOM 1228 C C . TRP A 1 151 ? -25.762 10.948 23.220 1.00 92.94 151 TRP A C 1
ATOM 1230 O O . TRP A 1 151 ? -25.070 10.207 22.523 1.00 92.94 151 TRP A O 1
ATOM 1240 N N . ILE A 1 152 ? -25.681 10.938 24.554 1.00 93.06 152 ILE A N 1
ATOM 1241 C CA . ILE A 1 152 ? -24.802 10.028 25.302 1.00 93.06 152 ILE A CA 1
ATOM 1242 C C . ILE A 1 152 ? -25.227 8.567 25.099 1.00 93.06 152 ILE A C 1
ATOM 1244 O O . ILE A 1 152 ? -24.368 7.700 24.916 1.00 93.06 152 ILE A O 1
ATOM 1248 N N . GLY A 1 153 ? -26.536 8.298 25.070 1.00 93.12 153 GLY A N 1
ATOM 1249 C CA . GLY A 1 153 ? -27.083 6.983 24.733 1.00 93.12 153 GLY A CA 1
ATOM 1250 C C . GLY A 1 153 ? -26.659 6.519 23.337 1.00 93.12 153 GLY A C 1
ATOM 1251 O O . GLY A 1 153 ? -26.064 5.450 23.192 1.00 93.12 153 GLY A O 1
ATOM 1252 N N . GLU A 1 154 ? -26.864 7.354 22.316 1.00 92.44 154 GLU A N 1
ATOM 1253 C CA . GLU A 1 154 ? -26.442 7.059 20.941 1.00 92.44 154 GLU A CA 1
ATOM 1254 C C . GLU A 1 154 ? -24.925 6.874 20.808 1.00 92.44 154 GLU A C 1
ATOM 1256 O O . GLU A 1 154 ? -24.455 6.015 20.052 1.00 92.44 154 GLU A O 1
ATOM 1261 N N . LEU A 1 155 ? -24.137 7.676 21.531 1.00 93.00 155 LEU A N 1
ATOM 1262 C CA . LEU A 1 155 ? -22.686 7.540 21.568 1.00 93.00 155 LEU A CA 1
ATOM 1263 C C . LEU A 1 155 ? -22.295 6.156 22.103 1.00 93.00 155 LEU A C 1
ATOM 1265 O O . LEU A 1 155 ? -21.457 5.478 21.502 1.00 93.00 155 LEU A O 1
ATOM 1269 N N . TYR A 1 156 ? -22.923 5.703 23.188 1.00 94.06 156 TYR A N 1
ATOM 1270 C CA . TYR A 1 156 ? -22.664 4.390 23.779 1.00 94.06 156 TYR A CA 1
ATOM 1271 C C . TYR A 1 156 ? -23.091 3.223 22.883 1.00 94.06 156 TYR A C 1
ATOM 1273 O O . TYR A 1 156 ? -22.374 2.221 22.772 1.00 94.06 156 TYR A O 1
ATOM 1281 N N . GLU A 1 157 ? -24.230 3.332 22.197 1.00 93.69 157 GLU A N 1
ATOM 1282 C CA . GLU A 1 157 ? -24.656 2.327 21.213 1.00 93.69 157 GLU A CA 1
ATOM 1283 C C . GLU A 1 157 ? -23.599 2.136 20.119 1.00 93.69 157 GLU A C 1
ATOM 1285 O O . GLU A 1 157 ? -23.326 1.015 19.682 1.00 93.69 157 GLU A O 1
ATOM 1290 N N . LYS A 1 158 ? -22.921 3.226 19.744 1.00 91.81 158 LYS A N 1
ATOM 1291 C CA . LYS A 1 158 ? -21.842 3.241 18.752 1.00 91.81 158 LYS A CA 1
ATOM 1292 C C . LYS A 1 158 ? -20.459 2.907 19.336 1.00 91.81 158 LYS A C 1
ATOM 1294 O O . LYS A 1 158 ? -19.487 2.995 18.590 1.00 91.81 158 LYS A O 1
ATOM 1299 N N . ARG A 1 159 ? -20.319 2.481 20.605 1.00 91.94 159 ARG A N 1
ATOM 1300 C CA . ARG A 1 159 ? -19.009 2.261 21.280 1.00 91.94 159 ARG A CA 1
ATOM 1301 C C . ARG A 1 159 ? -18.043 1.346 20.541 1.00 91.94 159 ARG A C 1
ATOM 1303 O O . ARG A 1 159 ? -16.844 1.611 20.538 1.00 91.94 159 ARG A O 1
ATOM 1310 N N . MET A 1 160 ? -18.557 0.343 19.830 1.00 88.62 160 MET A N 1
ATOM 1311 C CA . MET A 1 160 ? -17.734 -0.531 18.990 1.00 88.62 160 MET A CA 1
ATOM 1312 C C . MET A 1 160 ? -16.988 0.232 17.888 1.00 88.62 160 MET A C 1
ATOM 1314 O O . MET A 1 160 ? -15.985 -0.267 17.407 1.00 88.62 160 MET A O 1
ATOM 1318 N N . LYS A 1 161 ? -17.437 1.427 17.483 1.00 88.25 161 LYS A N 1
ATOM 1319 C CA . LYS A 1 161 ? -16.820 2.231 16.418 1.00 88.25 161 LYS A CA 1
ATOM 1320 C C . LYS A 1 161 ? -15.761 3.221 16.902 1.00 88.25 161 LYS A C 1
ATOM 1322 O O . LYS A 1 161 ? -15.029 3.753 16.072 1.00 88.25 161 LYS A O 1
ATOM 1327 N N . TRP A 1 162 ? -15.672 3.503 18.200 1.00 87.94 162 TRP A N 1
ATOM 1328 C CA . TRP A 1 162 ? -14.799 4.571 18.704 1.00 87.94 162 TRP A CA 1
ATOM 1329 C C . TRP A 1 162 ? -14.000 4.217 19.953 1.00 87.94 162 TRP A C 1
ATOM 1331 O O . TRP A 1 162 ? -12.916 4.757 20.125 1.00 87.94 162 TRP A O 1
ATOM 1341 N N . SER A 1 163 ? -14.492 3.313 20.804 1.00 87.44 163 SER A N 1
ATOM 1342 C CA . SER A 1 163 ? -13.851 2.989 22.081 1.00 87.44 163 SER A CA 1
ATOM 1343 C C . SER A 1 163 ? -12.632 2.086 21.864 1.00 87.44 163 SER A C 1
ATOM 1345 O O . SER A 1 163 ? -12.812 0.949 21.418 1.00 87.44 163 SER A O 1
ATOM 1347 N N . PRO A 1 164 ? -11.404 2.509 22.224 1.00 78.75 164 PRO A N 1
ATOM 1348 C CA . PRO A 1 164 ? -10.208 1.674 22.096 1.00 78.75 164 PRO A CA 1
ATOM 1349 C C . PRO A 1 164 ? -10.359 0.305 22.775 1.00 78.75 164 PRO A C 1
ATOM 1351 O O . PRO A 1 164 ? -9.997 -0.720 22.193 1.00 78.75 164 PRO A O 1
ATOM 1354 N N . ALA A 1 165 ? -11.008 0.275 23.946 1.00 82.06 165 ALA A N 1
ATOM 1355 C CA . ALA A 1 165 ? -11.303 -0.943 24.703 1.00 82.06 165 ALA A CA 1
ATOM 1356 C C . ALA A 1 165 ? -12.081 -1.991 23.884 1.00 82.06 165 ALA A C 1
ATOM 1358 O O . ALA A 1 165 ? -11.820 -3.187 23.984 1.00 82.06 165 ALA A O 1
ATOM 1359 N N . HIS A 1 166 ? -13.009 -1.534 23.044 1.00 83.31 166 HIS A N 1
ATOM 1360 C CA . HIS A 1 166 ? -13.860 -2.373 22.197 1.00 83.31 166 HIS A CA 1
ATOM 1361 C C . HIS A 1 166 ? -13.265 -2.630 20.805 1.00 83.31 166 HIS A C 1
ATOM 1363 O O . HIS A 1 166 ? -13.656 -3.566 20.109 1.00 83.31 166 HIS A O 1
ATOM 1369 N N . LEU A 1 167 ? -12.306 -1.800 20.397 1.00 76.81 167 LEU A N 1
ATOM 1370 C CA . LEU A 1 167 ? -11.633 -1.871 19.104 1.00 76.81 167 LEU A CA 1
ATOM 1371 C C . LEU A 1 167 ? -10.436 -2.821 19.098 1.00 76.81 167 LEU A C 1
ATOM 1373 O O . LEU A 1 167 ? -10.041 -3.284 18.026 1.00 76.81 167 LEU A O 1
ATOM 1377 N N . ARG A 1 168 ? -9.865 -3.128 20.269 1.00 69.56 168 ARG A N 1
ATOM 1378 C CA . ARG A 1 168 ? -8.624 -3.903 20.417 1.00 69.56 168 ARG A CA 1
ATOM 1379 C C . ARG A 1 168 ? -8.632 -5.216 19.631 1.00 69.56 168 ARG A C 1
ATOM 1381 O O . ARG A 1 168 ? -7.685 -5.499 18.902 1.00 69.56 168 ARG A O 1
ATOM 1388 N N . GLU A 1 169 ? -9.711 -5.993 19.710 1.00 65.50 169 GLU A N 1
ATOM 1389 C CA . GLU A 1 169 ? -9.822 -7.259 18.971 1.00 65.50 169 GLU A CA 1
ATOM 1390 C C . GLU A 1 169 ? -9.856 -7.053 17.450 1.00 65.50 169 GLU A C 1
ATOM 1392 O O . GLU A 1 169 ? -9.246 -7.818 16.702 1.00 65.50 169 GLU A O 1
ATOM 1397 N N . GLN A 1 170 ? -10.534 -6.007 16.972 1.00 66.88 170 GLN A N 1
ATOM 1398 C CA . GLN A 1 170 ? -10.635 -5.708 15.541 1.00 66.88 170 GLN A CA 1
ATOM 1399 C C . GLN A 1 170 ? -9.313 -5.183 14.985 1.00 66.88 170 GLN A C 1
ATOM 1401 O O . GLN A 1 170 ? -8.878 -5.611 13.914 1.00 66.88 170 GLN A O 1
ATOM 1406 N N . PHE A 1 171 ? -8.637 -4.311 15.734 1.00 66.31 171 PHE A N 1
ATOM 1407 C CA . PHE A 1 171 ? -7.306 -3.832 15.383 1.00 66.31 171 PHE A CA 1
ATOM 1408 C C . PHE A 1 171 ? -6.309 -4.991 15.322 1.00 66.31 171 PHE A C 1
ATOM 1410 O O . PHE A 1 171 ? -5.601 -5.143 14.326 1.00 66.31 171 PHE A O 1
ATOM 1417 N N . GLN A 1 172 ? -6.338 -5.888 16.312 1.00 61.03 172 GLN A N 1
ATOM 1418 C CA . GLN A 1 172 ? -5.498 -7.080 16.313 1.00 61.03 172 GLN A CA 1
ATOM 1419 C C . GLN A 1 172 ? -5.787 -7.985 15.108 1.00 61.03 172 GLN A C 1
ATOM 1421 O O . GLN A 1 172 ? -4.852 -8.449 14.459 1.00 61.03 172 GLN A O 1
ATOM 1426 N N . ARG A 1 173 ? -7.059 -8.188 14.738 1.00 63.72 173 ARG A N 1
ATOM 1427 C CA . ARG A 1 173 ? -7.430 -8.931 13.518 1.00 63.72 173 ARG A CA 1
ATOM 1428 C C . ARG A 1 173 ? -6.869 -8.279 12.253 1.00 63.72 173 ARG A C 1
ATOM 1430 O O . ARG A 1 173 ? -6.336 -8.990 11.400 1.00 63.72 173 ARG A O 1
ATOM 1437 N N . CYS A 1 174 ? -6.952 -6.953 12.138 1.00 64.19 174 CYS A N 1
ATOM 1438 C CA . CYS A 1 174 ? -6.399 -6.206 11.007 1.00 64.19 174 CYS A CA 1
ATOM 1439 C C . CYS A 1 174 ? -4.873 -6.346 10.935 1.00 64.19 174 CYS A C 1
ATOM 1441 O O . CYS A 1 174 ? -4.334 -6.667 9.875 1.00 64.19 174 CYS A O 1
ATOM 1443 N N . LEU A 1 175 ? -4.178 -6.176 12.062 1.00 63.75 175 LEU A N 1
ATOM 1444 C CA . LEU A 1 175 ? -2.729 -6.355 12.154 1.00 63.75 175 LEU A CA 1
ATOM 1445 C C . LEU A 1 175 ? -2.307 -7.780 11.795 1.00 63.75 175 LEU A C 1
ATOM 1447 O O . LEU A 1 175 ? -1.385 -7.967 11.002 1.00 63.75 175 LEU A O 1
ATOM 1451 N N . THR A 1 176 ? -2.988 -8.795 12.330 1.00 61.03 176 THR A N 1
ATOM 1452 C CA . THR A 1 176 ? -2.727 -10.200 11.996 1.00 61.03 176 THR A CA 1
ATOM 1453 C C . THR A 1 176 ? -2.928 -10.461 10.505 1.00 61.03 176 THR A C 1
ATOM 1455 O O . THR A 1 176 ? -2.103 -11.138 9.895 1.00 61.03 176 THR A O 1
ATOM 1458 N N . TYR A 1 177 ? -3.968 -9.889 9.892 1.00 65.88 177 TYR A N 1
ATOM 1459 C CA . TYR A 1 177 ? -4.195 -9.992 8.451 1.00 65.88 177 TYR A CA 1
ATOM 1460 C C . TYR A 1 177 ? -3.077 -9.332 7.628 1.00 65.88 177 TYR A C 1
ATOM 1462 O O . TYR A 1 177 ? -2.571 -9.947 6.687 1.00 65.88 177 TYR A O 1
ATOM 1470 N N . PHE A 1 178 ? -2.637 -8.121 7.988 1.00 64.62 178 PHE A N 1
ATOM 1471 C CA . PHE A 1 178 ? -1.513 -7.462 7.313 1.00 64.62 178 PHE A CA 1
ATOM 1472 C C . PHE A 1 178 ? -0.215 -8.257 7.457 1.00 64.62 178 PHE A C 1
ATOM 1474 O O . PHE A 1 178 ? 0.453 -8.511 6.455 1.00 64.62 178 PHE A O 1
ATOM 1481 N N . ARG A 1 179 ? 0.098 -8.725 8.671 1.00 65.56 179 ARG A N 1
ATOM 1482 C CA . ARG A 1 179 ? 1.260 -9.586 8.936 1.00 65.56 179 ARG A CA 1
ATOM 1483 C C . ARG A 1 179 ? 1.210 -10.856 8.090 1.00 65.56 179 ARG A C 1
ATOM 1485 O O . ARG A 1 179 ? 2.192 -11.184 7.432 1.00 65.56 179 ARG A O 1
ATOM 1492 N N . TYR A 1 180 ? 0.059 -11.526 8.033 1.00 65.75 180 TYR A N 1
ATOM 1493 C CA . TYR A 1 180 ? -0.132 -12.706 7.190 1.00 65.75 180 TYR A CA 1
ATOM 1494 C C . TYR A 1 180 ? 0.106 -12.398 5.706 1.00 65.75 180 TYR A C 1
ATOM 1496 O O . TYR A 1 180 ? 0.814 -13.139 5.029 1.00 65.75 180 TYR A O 1
ATOM 1504 N N . ARG A 1 181 ? -0.420 -11.281 5.193 1.00 71.31 181 ARG A N 1
ATOM 1505 C CA . ARG A 1 181 ? -0.209 -10.881 3.794 1.00 71.31 181 ARG A CA 1
ATOM 1506 C C . ARG A 1 181 ? 1.249 -10.592 3.464 1.00 71.31 181 ARG A C 1
ATOM 1508 O O . ARG A 1 181 ? 1.686 -10.981 2.386 1.00 71.31 181 ARG A O 1
ATOM 1515 N N . VAL A 1 182 ? 1.982 -9.939 4.365 1.00 70.88 182 VAL A N 1
ATOM 1516 C CA . VAL A 1 182 ? 3.426 -9.710 4.202 1.00 70.88 182 VAL A CA 1
ATOM 1517 C C . VAL A 1 182 ? 4.161 -11.045 4.146 1.00 70.88 182 VAL A C 1
ATOM 1519 O O . VAL A 1 182 ? 4.919 -11.276 3.214 1.00 70.88 182 VAL A O 1
ATOM 1522 N N . VAL A 1 183 ? 3.860 -11.969 5.063 1.00 68.44 183 VAL A N 1
ATOM 1523 C CA . VAL A 1 183 ? 4.451 -13.319 5.073 1.00 68.44 183 VAL A CA 1
ATOM 1524 C C . VAL A 1 183 ? 4.193 -14.064 3.762 1.00 68.44 183 VAL A C 1
ATOM 1526 O O . VAL A 1 183 ? 5.101 -14.681 3.208 1.00 68.44 183 VAL A O 1
ATOM 1529 N N . VAL A 1 184 ? 2.964 -14.008 3.250 1.00 70.31 184 VAL A N 1
ATOM 1530 C CA . VAL A 1 184 ? 2.595 -14.652 1.984 1.00 70.31 184 VAL A CA 1
ATOM 1531 C C . VAL A 1 184 ? 3.319 -14.001 0.798 1.00 70.31 184 VAL A C 1
ATOM 1533 O O . VAL A 1 184 ? 3.829 -14.711 -0.067 1.00 70.31 184 VAL A O 1
ATOM 1536 N N . ALA A 1 185 ? 3.407 -12.669 0.755 1.00 77.31 185 ALA A N 1
ATOM 1537 C CA . ALA A 1 185 ? 4.110 -11.947 -0.307 1.00 77.31 185 ALA A CA 1
ATOM 1538 C C . ALA A 1 185 ? 5.628 -12.211 -0.291 1.00 77.31 185 ALA A C 1
ATOM 1540 O O . ALA A 1 185 ? 6.218 -12.474 -1.343 1.00 77.31 185 ALA A O 1
ATOM 1541 N N . ASP A 1 186 ? 6.247 -12.222 0.892 1.00 72.62 186 ASP A N 1
ATOM 1542 C CA . ASP A 1 186 ? 7.654 -12.587 1.084 1.00 72.62 186 ASP A CA 1
ATOM 1543 C C . ASP A 1 186 ? 7.901 -14.029 0.637 1.00 72.62 186 ASP A C 1
ATOM 1545 O O . ASP A 1 186 ? 8.835 -14.292 -0.120 1.00 72.62 186 ASP A O 1
ATOM 1549 N N . TYR A 1 187 ? 7.020 -14.962 1.018 1.00 73.00 187 TYR A N 1
ATOM 1550 C CA . TYR A 1 187 ? 7.097 -16.352 0.576 1.00 73.00 187 TYR A CA 1
ATOM 1551 C C . TYR A 1 187 ? 7.104 -16.465 -0.953 1.00 73.00 187 TYR A C 1
ATOM 1553 O O . TYR A 1 187 ? 8.012 -17.071 -1.525 1.00 73.00 187 TYR A O 1
ATOM 1561 N N . PHE A 1 188 ? 6.123 -15.858 -1.628 1.00 74.75 188 PHE A N 1
ATOM 1562 C CA . PHE A 1 188 ? 6.047 -15.899 -3.089 1.00 74.75 188 PHE A CA 1
ATOM 1563 C C . PHE A 1 188 ? 7.215 -15.171 -3.757 1.00 74.75 188 PHE A C 1
ATOM 1565 O O . PHE A 1 188 ? 7.656 -15.582 -4.830 1.00 74.75 188 PHE A O 1
ATOM 1572 N N . SER A 1 189 ? 7.750 -14.127 -3.127 1.00 79.81 189 SER A N 1
ATOM 1573 C CA . SER A 1 189 ? 8.945 -13.440 -3.610 1.00 79.81 189 SER A CA 1
ATOM 1574 C C . SER A 1 189 ? 10.192 -14.308 -3.496 1.00 79.81 189 SER A C 1
ATOM 1576 O O . SER A 1 189 ? 10.972 -14.358 -4.443 1.00 79.81 189 SER A O 1
ATOM 1578 N N . THR A 1 190 ? 10.400 -15.015 -2.387 1.00 72.69 190 THR A N 1
ATOM 1579 C CA . THR A 1 190 ? 11.611 -15.820 -2.168 1.00 72.69 190 THR A CA 1
ATOM 1580 C C . THR A 1 190 ? 11.558 -17.173 -2.871 1.00 72.69 190 THR A C 1
ATOM 1582 O O . THR A 1 190 ? 12.544 -17.574 -3.485 1.00 72.69 190 THR A O 1
ATOM 1585 N N . TYR A 1 191 ? 10.428 -17.874 -2.786 1.00 70.88 191 TYR A N 1
ATOM 1586 C CA . TYR A 1 191 ? 10.304 -19.275 -3.201 1.00 70.88 191 TYR A CA 1
ATOM 1587 C C . TYR A 1 191 ? 9.407 -19.476 -4.426 1.00 70.88 191 TYR A C 1
ATOM 1589 O O . TYR A 1 191 ? 9.379 -20.568 -4.991 1.00 70.88 191 TYR A O 1
ATOM 1597 N N . GLY A 1 192 ? 8.659 -18.452 -4.847 1.00 73.31 192 GLY A N 1
ATOM 1598 C CA . GLY A 1 192 ? 7.793 -18.551 -6.015 1.00 73.31 192 GLY A CA 1
ATOM 1599 C C . GLY A 1 192 ? 8.597 -18.725 -7.301 1.00 73.31 192 GLY A C 1
ATOM 1600 O O . GLY A 1 192 ? 9.542 -17.981 -7.566 1.00 73.31 192 GLY A O 1
ATOM 1601 N N . ASN A 1 193 ? 8.185 -19.683 -8.133 1.00 74.81 193 ASN A N 1
ATOM 1602 C CA . ASN A 1 193 ? 8.865 -19.994 -9.389 1.00 74.81 193 ASN A CA 1
ATOM 1603 C C . ASN A 1 193 ? 9.012 -18.757 -10.298 1.00 74.81 193 ASN A C 1
ATOM 1605 O O . ASN A 1 193 ? 8.099 -17.928 -10.428 1.00 74.81 193 ASN A O 1
ATOM 1609 N N . GLU A 1 194 ? 10.165 -18.629 -10.961 1.00 74.38 194 GLU A N 1
ATOM 1610 C CA . GLU A 1 194 ? 10.367 -17.603 -11.985 1.00 74.38 194 GLU A CA 1
ATOM 1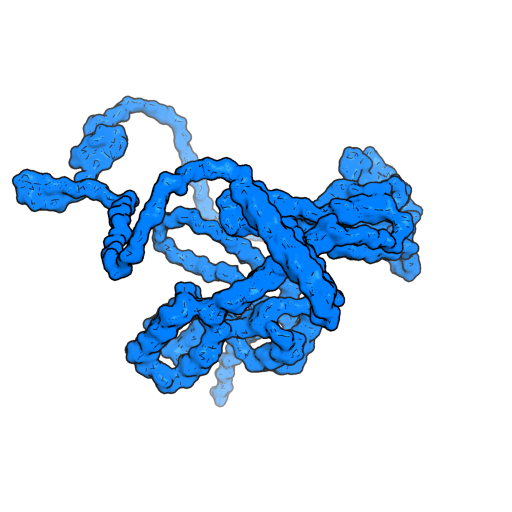611 C C . GLU A 1 194 ? 9.506 -17.919 -13.218 1.00 74.38 194 GLU A C 1
ATOM 1613 O O . GLU A 1 194 ? 9.670 -18.949 -13.870 1.00 74.38 194 GLU A O 1
ATOM 1618 N N . VAL A 1 195 ? 8.572 -17.025 -13.554 1.00 81.56 195 VAL A N 1
ATOM 1619 C CA . VAL A 1 195 ? 7.829 -17.085 -14.818 1.00 81.56 195 VAL A CA 1
ATOM 1620 C C . VAL A 1 195 ? 8.384 -15.994 -15.711 1.00 81.56 195 VAL A C 1
ATOM 1622 O O . VAL A 1 195 ? 7.951 -14.842 -15.692 1.00 81.56 195 VAL A O 1
ATOM 1625 N N . LEU A 1 196 ? 9.402 -16.361 -16.477 1.00 85.56 196 LEU A N 1
ATOM 1626 C CA . LEU A 1 196 ? 9.986 -15.480 -17.473 1.00 85.56 196 LEU A CA 1
ATOM 1627 C C . LEU A 1 196 ? 8.947 -15.282 -18.589 1.00 85.56 196 LEU A C 1
ATOM 1629 O O . LEU A 1 196 ? 8.445 -16.260 -19.153 1.00 85.56 196 LEU A O 1
ATOM 1633 N N . GLN A 1 197 ? 8.647 -14.040 -18.962 1.00 82.50 197 GLN A N 1
ATOM 1634 C CA . GLN A 1 197 ? 7.599 -13.728 -19.947 1.00 82.50 197 GLN A CA 1
ATOM 1635 C C . GLN A 1 197 ? 8.148 -13.102 -21.226 1.00 82.50 197 GLN A C 1
ATOM 1637 O O . GLN A 1 197 ? 7.471 -13.120 -22.253 1.00 82.50 197 GLN A O 1
ATOM 1642 N N . THR A 1 198 ? 9.373 -12.577 -21.202 1.00 81.94 198 THR A N 1
ATOM 1643 C CA . THR A 1 198 ? 9.930 -11.832 -22.335 1.00 81.94 198 THR A CA 1
ATOM 1644 C C . THR A 1 198 ? 11.160 -12.518 -22.924 1.00 81.94 198 THR A C 1
ATOM 1646 O O . THR A 1 198 ? 11.716 -13.463 -22.364 1.00 81.94 198 THR A O 1
ATOM 1649 N N . ASN A 1 199 ? 11.607 -12.042 -24.089 1.00 82.62 199 ASN A N 1
ATOM 1650 C CA . ASN A 1 199 ? 12.809 -12.563 -24.748 1.00 82.62 199 ASN A CA 1
ATOM 1651 C C . ASN A 1 199 ? 14.111 -12.140 -24.040 1.00 82.62 199 ASN A C 1
ATOM 1653 O O . ASN A 1 199 ? 15.172 -12.687 -24.331 1.00 82.62 199 ASN A O 1
ATOM 1657 N N . LEU A 1 200 ? 14.049 -11.215 -23.073 1.00 88.19 200 LEU A N 1
ATOM 1658 C CA . LEU A 1 200 ? 15.196 -10.757 -22.284 1.00 88.19 200 LEU A CA 1
ATOM 1659 C C . LEU A 1 200 ? 15.423 -11.647 -21.050 1.00 88.19 200 LEU A C 1
ATOM 1661 O O . LEU A 1 200 ? 15.548 -11.156 -19.931 1.00 88.19 200 LEU A O 1
ATOM 1665 N N . ARG A 1 201 ? 15.495 -12.969 -21.261 1.00 88.88 201 ARG A N 1
ATOM 1666 C CA . ARG A 1 201 ? 15.519 -13.995 -20.198 1.00 88.88 201 ARG A CA 1
ATOM 1667 C C . ARG A 1 201 ? 16.603 -13.761 -19.141 1.00 88.88 201 ARG A C 1
ATOM 1669 O O . ARG A 1 201 ? 16.336 -13.894 -17.953 1.00 88.88 201 ARG A O 1
ATOM 1676 N N . SER A 1 202 ? 17.819 -13.409 -19.564 1.00 90.75 202 SER A N 1
ATOM 1677 C CA . SER A 1 202 ? 18.945 -13.175 -18.647 1.00 90.75 202 SER A CA 1
ATOM 1678 C C . SER A 1 202 ? 18.723 -11.953 -17.758 1.00 90.75 202 SER A C 1
ATOM 1680 O O . SER A 1 202 ? 18.999 -12.006 -16.560 1.00 90.75 202 SER A O 1
ATOM 1682 N N . LEU A 1 203 ? 18.182 -10.876 -18.338 1.00 91.62 203 LEU A N 1
ATOM 1683 C CA . LEU A 1 203 ? 17.877 -9.657 -17.602 1.00 91.62 203 LEU A CA 1
ATOM 1684 C C . LEU A 1 203 ? 16.708 -9.900 -16.644 1.00 91.62 203 LEU A C 1
ATOM 1686 O O . LEU A 1 203 ? 16.820 -9.557 -15.476 1.00 91.62 203 LEU A O 1
ATOM 1690 N N . GLU A 1 204 ? 15.637 -10.557 -17.101 1.00 92.62 204 GLU A N 1
ATOM 1691 C CA . GLU A 1 204 ? 14.509 -10.941 -16.244 1.00 92.62 204 GLU A CA 1
ATOM 1692 C C . GLU A 1 204 ? 14.960 -11.786 -15.052 1.00 92.62 204 GLU A C 1
ATOM 1694 O O . GLU A 1 204 ? 14.623 -11.443 -13.926 1.00 92.62 204 GLU A O 1
ATOM 1699 N N . ARG A 1 205 ? 15.781 -12.821 -15.269 1.00 91.81 205 ARG A N 1
ATOM 1700 C CA . ARG A 1 205 ? 16.325 -13.641 -14.178 1.00 91.81 205 ARG A CA 1
ATOM 1701 C C . ARG A 1 205 ? 17.137 -12.814 -13.185 1.00 91.81 205 ARG A C 1
ATOM 1703 O O . ARG A 1 205 ? 17.008 -12.989 -11.979 1.00 91.81 205 ARG A O 1
ATOM 1710 N N . SER A 1 206 ? 17.960 -11.889 -13.682 1.00 93.31 206 SER A N 1
ATOM 1711 C CA . SER A 1 206 ? 18.705 -10.972 -12.816 1.00 93.31 206 SER A CA 1
ATOM 1712 C C . SER A 1 206 ? 17.777 -10.089 -11.982 1.00 93.31 206 SER A C 1
ATOM 1714 O O . SER A 1 206 ? 18.134 -9.763 -10.857 1.00 93.31 206 SER A O 1
ATOM 1716 N N . VAL A 1 207 ? 16.627 -9.674 -12.516 1.00 91.50 207 VAL A N 1
ATOM 1717 C CA . VAL A 1 207 ? 15.664 -8.839 -11.788 1.00 91.50 207 VAL A CA 1
ATOM 1718 C C . VAL A 1 207 ? 14.838 -9.657 -10.804 1.00 91.50 207 VAL A C 1
ATOM 1720 O O . VAL A 1 207 ? 14.682 -9.212 -9.671 1.00 91.50 207 VAL A O 1
ATOM 1723 N N . ASP A 1 208 ? 14.364 -10.845 -11.192 1.00 90.31 208 ASP A N 1
ATOM 1724 C CA . ASP A 1 208 ? 13.632 -11.749 -10.298 1.00 90.31 208 ASP A CA 1
ATOM 1725 C C . ASP A 1 208 ? 14.476 -12.079 -9.067 1.00 90.31 208 ASP A C 1
ATOM 1727 O O . ASP A 1 208 ? 13.947 -12.080 -7.970 1.00 90.31 208 ASP A O 1
ATOM 1731 N N . GLN A 1 209 ? 15.793 -12.254 -9.196 1.00 88.94 209 GLN A N 1
ATOM 1732 C CA . GLN A 1 209 ? 16.669 -12.502 -8.045 1.00 88.94 209 GLN A CA 1
ATOM 1733 C C . GLN A 1 209 ? 16.818 -11.302 -7.095 1.00 88.94 209 GLN A C 1
ATOM 1735 O O . GLN A 1 209 ? 17.067 -11.504 -5.909 1.00 88.94 209 GLN A O 1
ATOM 1740 N N . LEU A 1 210 ? 16.688 -10.070 -7.596 1.00 89.88 210 LEU A N 1
ATOM 1741 C CA . LEU A 1 210 ? 17.001 -8.850 -6.841 1.00 89.88 210 LEU A CA 1
ATOM 1742 C C . LEU A 1 210 ? 15.758 -8.167 -6.254 1.00 89.88 210 LEU A C 1
ATOM 1744 O O . LEU A 1 210 ? 15.820 -7.651 -5.139 1.00 89.88 210 LEU A O 1
ATOM 1748 N N . LEU A 1 211 ? 14.643 -8.145 -6.987 1.00 90.69 211 LEU A N 1
ATOM 1749 C CA . LEU A 1 211 ? 13.427 -7.405 -6.630 1.00 90.69 211 LEU A CA 1
ATOM 1750 C C . LEU A 1 211 ? 12.318 -8.316 -6.098 1.00 90.69 211 LEU A C 1
ATOM 1752 O O . LEU A 1 211 ? 12.261 -9.498 -6.432 1.00 90.69 211 LEU A O 1
ATOM 1756 N N . THR A 1 212 ? 11.399 -7.757 -5.306 1.00 89.62 212 THR A N 1
ATOM 1757 C CA . THR A 1 212 ? 10.170 -8.463 -4.894 1.00 89.62 212 THR A CA 1
ATOM 1758 C C . THR A 1 212 ? 9.332 -8.897 -6.102 1.00 89.62 212 THR A C 1
ATOM 1760 O O . THR A 1 212 ? 9.449 -8.327 -7.196 1.00 89.62 212 THR A O 1
ATOM 1763 N N . LYS A 1 213 ? 8.466 -9.908 -5.937 1.00 88.25 213 LYS A N 1
ATOM 1764 C CA . LYS A 1 213 ? 7.720 -10.488 -7.067 1.00 88.25 213 LYS A CA 1
ATOM 1765 C C . LYS A 1 213 ? 6.800 -9.476 -7.739 1.00 88.25 213 LYS A C 1
ATOM 1767 O O . LYS A 1 213 ? 6.706 -9.442 -8.964 1.00 88.25 213 LYS A O 1
ATOM 1772 N N . GLU A 1 214 ? 6.164 -8.614 -6.959 1.00 87.44 214 GLU A N 1
ATOM 1773 C CA . GLU A 1 214 ? 5.304 -7.539 -7.445 1.00 87.44 214 GLU A CA 1
ATOM 1774 C C . GLU A 1 214 ? 6.084 -6.558 -8.325 1.00 87.44 214 GLU A C 1
ATOM 1776 O O . GLU A 1 214 ? 5.612 -6.160 -9.395 1.00 87.44 214 GLU A O 1
ATOM 1781 N N . MET A 1 215 ? 7.298 -6.198 -7.903 1.00 90.25 215 MET A N 1
ATOM 1782 C CA . MET A 1 215 ? 8.162 -5.296 -8.661 1.00 90.25 215 MET A CA 1
ATOM 1783 C C . MET A 1 215 ? 8.735 -5.969 -9.904 1.00 90.25 215 MET A C 1
ATOM 1785 O O . MET A 1 215 ? 8.836 -5.323 -10.948 1.00 90.25 215 MET A O 1
ATOM 1789 N N . PHE A 1 216 ? 9.020 -7.271 -9.842 1.00 91.81 216 PHE A N 1
ATOM 1790 C CA . PHE A 1 216 ? 9.374 -8.069 -11.012 1.00 91.81 216 PHE A CA 1
ATOM 1791 C C . PHE A 1 216 ? 8.242 -8.097 -12.054 1.00 91.81 216 PHE A C 1
ATOM 1793 O O . PHE A 1 216 ? 8.484 -7.793 -13.221 1.00 91.81 216 PHE A O 1
ATOM 1800 N N . ILE A 1 217 ? 6.991 -8.351 -11.653 1.00 89.75 217 ILE A N 1
ATOM 1801 C CA . ILE A 1 217 ? 5.830 -8.333 -12.565 1.00 89.75 217 ILE A CA 1
ATOM 1802 C C . ILE A 1 217 ? 5.656 -6.942 -13.197 1.00 89.75 217 ILE A C 1
ATOM 1804 O O . ILE A 1 217 ? 5.448 -6.807 -14.409 1.00 89.75 217 ILE A O 1
ATOM 1808 N N . LEU A 1 218 ? 5.788 -5.878 -12.398 1.00 90.69 218 LEU A N 1
ATOM 1809 C CA . LEU A 1 218 ? 5.726 -4.511 -12.910 1.00 90.69 218 LEU A CA 1
ATOM 1810 C C . LEU A 1 218 ? 6.860 -4.237 -13.911 1.00 90.69 218 LEU A C 1
ATOM 1812 O O . LEU A 1 218 ? 6.608 -3.674 -14.980 1.00 90.69 218 LEU A O 1
ATOM 1816 N N . PHE A 1 219 ? 8.077 -4.695 -13.619 1.00 92.31 219 PHE A N 1
ATOM 1817 C CA . PHE A 1 219 ? 9.217 -4.633 -14.530 1.00 92.31 219 PHE A CA 1
ATOM 1818 C C . PHE A 1 219 ? 8.945 -5.375 -15.850 1.00 92.31 219 PHE A C 1
ATOM 1820 O O . PHE A 1 219 ? 9.209 -4.816 -16.914 1.00 92.31 219 PHE A O 1
ATOM 1827 N N . GLN A 1 220 ? 8.336 -6.565 -15.834 1.00 92.38 220 GLN A N 1
ATOM 1828 C CA . GLN A 1 220 ? 7.967 -7.295 -17.061 1.00 92.38 220 GLN A CA 1
ATOM 1829 C C . GLN A 1 220 ? 6.992 -6.500 -17.939 1.00 92.38 220 GLN A C 1
ATOM 1831 O O . GLN A 1 220 ? 7.137 -6.449 -19.168 1.00 92.38 220 GLN A O 1
ATOM 1836 N N . SER A 1 221 ? 6.041 -5.792 -17.320 1.00 91.75 221 SER A N 1
ATOM 1837 C CA . SER A 1 221 ? 5.160 -4.877 -18.052 1.00 91.75 221 SER A CA 1
ATOM 1838 C C . SER A 1 221 ? 5.942 -3.729 -18.708 1.00 91.75 221 SER A C 1
ATOM 1840 O O . SER A 1 221 ? 5.560 -3.243 -19.772 1.00 91.75 221 SER A O 1
ATOM 1842 N N . TYR A 1 222 ? 7.059 -3.296 -18.111 1.00 92.94 222 TYR A N 1
ATOM 1843 C CA . TYR A 1 222 ? 7.901 -2.219 -18.636 1.00 92.94 222 TYR A CA 1
ATOM 1844 C C . TYR A 1 222 ? 8.748 -2.731 -19.797 1.00 92.94 222 TYR A C 1
ATOM 1846 O O . TYR A 1 222 ? 8.782 -2.085 -20.845 1.00 92.94 222 TYR A O 1
ATOM 1854 N N . VAL A 1 223 ? 9.335 -3.924 -19.654 1.00 92.88 223 VAL A N 1
ATOM 1855 C CA . VAL A 1 223 ? 10.031 -4.629 -20.738 1.00 92.88 223 VAL A CA 1
ATOM 1856 C C . VAL A 1 223 ? 9.110 -4.798 -21.944 1.00 92.88 223 VAL A C 1
ATOM 1858 O O . VAL A 1 223 ? 9.500 -4.459 -23.057 1.00 92.88 223 VAL A O 1
ATOM 1861 N N . SER A 1 224 ? 7.861 -5.218 -21.743 1.00 91.19 224 SER A N 1
ATOM 1862 C CA . SER A 1 224 ? 6.892 -5.395 -22.836 1.00 91.19 224 SER A CA 1
ATOM 1863 C C . SER A 1 224 ? 6.614 -4.099 -23.609 1.00 91.19 224 SER A C 1
ATOM 1865 O O . SER A 1 224 ? 6.373 -4.127 -24.815 1.00 91.19 224 SER A O 1
ATOM 1867 N N . ARG A 1 225 ? 6.692 -2.932 -22.953 1.00 91.25 225 ARG A N 1
ATOM 1868 C CA . ARG A 1 225 ? 6.516 -1.628 -23.617 1.00 91.25 225 ARG A CA 1
ATOM 1869 C C . ARG A 1 225 ? 7.722 -1.195 -24.453 1.00 91.25 225 ARG A C 1
ATOM 1871 O O . ARG A 1 225 ? 7.544 -0.367 -25.349 1.00 91.25 225 ARG A O 1
ATOM 1878 N N . THR A 1 226 ? 8.908 -1.762 -24.216 1.00 92.88 226 THR A N 1
ATOM 1879 C CA . THR A 1 226 ? 10.139 -1.408 -24.952 1.00 92.88 226 THR A CA 1
ATOM 1880 C C . THR A 1 226 ? 10.040 -1.683 -26.449 1.00 92.88 226 THR A C 1
ATOM 1882 O O . THR A 1 226 ? 10.658 -0.966 -27.226 1.00 92.88 226 THR A O 1
ATOM 1885 N N . ILE A 1 227 ? 9.185 -2.620 -26.881 1.00 91.44 227 ILE A N 1
ATOM 1886 C CA . ILE A 1 227 ? 8.966 -2.931 -28.304 1.00 91.44 227 ILE A CA 1
ATOM 1887 C C . ILE A 1 227 ? 8.487 -1.721 -29.125 1.00 91.44 227 ILE A C 1
ATOM 1889 O O . ILE A 1 227 ? 8.682 -1.667 -30.335 1.00 91.44 227 ILE A O 1
ATOM 1893 N N . LYS A 1 228 ? 7.860 -0.731 -28.473 1.00 93.19 228 LYS A N 1
ATOM 1894 C CA . LYS A 1 228 ? 7.384 0.507 -29.113 1.00 93.19 228 LYS A CA 1
ATOM 1895 C C . LYS A 1 228 ? 8.435 1.615 -29.119 1.00 93.19 228 LYS A C 1
ATOM 1897 O O . LYS A 1 228 ? 8.127 2.722 -29.558 1.00 93.19 228 LYS A O 1
ATOM 1902 N N . LEU A 1 229 ? 9.629 1.369 -28.595 1.00 95.38 229 LEU A N 1
ATOM 1903 C CA . LEU A 1 229 ? 10.680 2.361 -28.425 1.00 95.38 229 LEU A CA 1
ATOM 1904 C C . LEU A 1 229 ? 11.891 2.000 -29.281 1.00 95.38 229 LEU A C 1
ATOM 1906 O O . LEU A 1 229 ? 12.220 0.832 -29.459 1.00 95.38 229 LEU A O 1
ATOM 1910 N N . ARG A 1 230 ? 12.583 3.021 -29.785 1.00 95.00 230 ARG A N 1
ATOM 1911 C CA . ARG A 1 230 ? 13.841 2.850 -30.518 1.00 95.00 230 ARG A CA 1
ATOM 1912 C C . ARG A 1 230 ? 14.837 3.936 -30.140 1.00 95.00 230 ARG A C 1
ATOM 1914 O O . ARG A 1 230 ? 14.455 5.100 -30.007 1.00 95.00 230 ARG A O 1
ATOM 1921 N N . VAL A 1 231 ? 16.103 3.554 -30.004 1.00 96.62 231 VAL A N 1
ATOM 1922 C CA . VAL A 1 231 ? 17.220 4.502 -29.952 1.00 96.62 231 VAL A CA 1
ATOM 1923 C C . VAL A 1 231 ? 17.454 5.020 -31.368 1.00 96.62 231 VAL A C 1
ATOM 1925 O O . VAL A 1 231 ? 17.559 4.222 -32.296 1.00 96.62 231 VAL A O 1
ATOM 1928 N N . VAL A 1 232 ? 17.490 6.339 -31.546 1.00 96.44 232 VAL A N 1
ATOM 1929 C CA . VAL A 1 232 ? 17.694 6.974 -32.864 1.00 96.44 232 VAL A CA 1
ATOM 1930 C C . VAL A 1 232 ? 18.992 7.759 -32.967 1.00 96.44 232 VAL A C 1
ATOM 1932 O O . VAL A 1 232 ? 19.431 8.038 -34.075 1.00 96.44 232 VAL A O 1
ATOM 1935 N N . ASP A 1 233 ? 19.581 8.129 -31.833 1.00 96.25 233 ASP A N 1
ATOM 1936 C CA . ASP A 1 233 ? 20.810 8.915 -31.772 1.00 96.25 233 ASP A CA 1
ATOM 1937 C C . ASP A 1 233 ? 21.549 8.630 -30.457 1.00 96.25 233 ASP A C 1
ATOM 1939 O O . ASP A 1 233 ? 20.915 8.338 -29.435 1.00 96.25 233 ASP A O 1
ATOM 1943 N N . CYS A 1 234 ? 22.876 8.737 -30.488 1.00 96.31 234 CYS A N 1
ATOM 1944 C CA . CYS A 1 234 ? 23.750 8.648 -29.324 1.00 96.31 234 CYS A CA 1
ATOM 1945 C C . CYS A 1 234 ? 24.829 9.728 -29.426 1.00 96.31 234 CYS A C 1
ATOM 1947 O O . CYS A 1 234 ? 25.632 9.730 -30.357 1.00 96.31 234 CYS A O 1
ATOM 1949 N N . LYS A 1 235 ? 24.854 10.639 -28.451 1.00 96.62 235 LYS A N 1
ATOM 1950 C CA . LYS A 1 235 ? 25.863 11.695 -28.344 1.00 96.62 235 LYS A CA 1
ATOM 1951 C C . LYS A 1 235 ? 26.855 11.340 -27.254 1.00 96.62 235 LYS A C 1
ATOM 1953 O O . LYS A 1 235 ? 26.508 11.362 -26.073 1.00 96.62 235 LYS A O 1
ATOM 1958 N N . GLU A 1 236 ? 28.080 11.035 -27.647 1.00 94.88 236 GLU A N 1
ATOM 1959 C CA . GLU A 1 236 ? 29.173 10.795 -26.712 1.00 94.88 236 GLU A CA 1
ATOM 1960 C C . GLU A 1 236 ? 29.736 12.122 -26.198 1.00 94.88 236 GLU A C 1
ATOM 1962 O O . GLU A 1 236 ? 30.062 13.028 -26.966 1.00 94.88 236 GLU A O 1
ATOM 1967 N N . MET A 1 237 ? 29.821 12.246 -24.877 1.00 93.62 237 MET A N 1
ATOM 1968 C CA . MET A 1 237 ? 30.472 13.351 -24.181 1.00 93.62 237 MET A CA 1
ATOM 1969 C C . MET A 1 237 ? 31.694 12.814 -23.429 1.00 93.62 237 MET A C 1
ATOM 1971 O O . MET A 1 237 ? 31.923 11.610 -23.370 1.00 93.62 237 MET A O 1
ATOM 1975 N N . ALA A 1 238 ? 32.484 13.701 -22.821 1.00 92.00 238 ALA A N 1
ATOM 1976 C CA . ALA A 1 238 ? 33.736 13.311 -22.166 1.00 92.00 238 ALA A CA 1
ATOM 1977 C C . ALA A 1 238 ? 33.562 12.268 -21.042 1.00 92.00 238 ALA A C 1
ATOM 1979 O O . ALA A 1 238 ? 34.461 11.468 -20.805 1.00 92.00 238 ALA A O 1
ATOM 1980 N N . THR A 1 239 ? 32.430 12.287 -20.330 1.00 94.50 239 THR A N 1
ATOM 1981 C CA . THR A 1 239 ? 32.205 11.455 -19.132 1.00 94.50 239 THR A CA 1
ATOM 1982 C C . THR A 1 239 ? 30.934 10.607 -19.182 1.00 94.50 239 THR A C 1
ATOM 1984 O O . THR A 1 239 ? 30.744 9.742 -18.327 1.00 94.50 239 THR A O 1
ATOM 1987 N N . PHE A 1 240 ? 30.055 10.834 -20.158 1.00 96.44 240 PHE A N 1
ATOM 1988 C CA . PHE A 1 240 ? 28.787 10.123 -20.308 1.00 96.44 240 PHE A CA 1
ATOM 1989 C C . PHE A 1 240 ? 28.311 10.144 -21.760 1.00 96.44 240 PHE A C 1
ATOM 1991 O O . PHE A 1 240 ? 28.744 10.983 -22.548 1.00 96.44 240 PHE A O 1
ATOM 1998 N N . SER A 1 241 ? 27.382 9.256 -22.100 1.00 97.06 241 SER A N 1
ATOM 1999 C CA . SER A 1 241 ? 26.724 9.231 -23.410 1.00 97.06 241 SER A CA 1
ATOM 2000 C C . SER A 1 241 ? 25.238 9.537 -23.254 1.00 97.06 241 SER A C 1
ATOM 2002 O O . SER A 1 241 ? 24.592 9.043 -22.327 1.00 97.06 241 SER A O 1
ATOM 2004 N N . VAL A 1 242 ? 24.684 10.348 -24.156 1.00 97.88 242 VAL A N 1
ATOM 2005 C CA . VAL A 1 242 ? 23.260 10.705 -24.181 1.00 97.88 242 VAL A CA 1
ATOM 2006 C C . VAL A 1 242 ? 22.569 9.986 -25.329 1.00 97.88 242 VAL A C 1
ATOM 2008 O O . VAL A 1 242 ? 22.793 10.298 -26.496 1.00 97.88 242 VAL A O 1
ATOM 2011 N N . TYR A 1 243 ? 21.678 9.065 -24.986 1.00 98.12 243 TYR A N 1
ATOM 2012 C CA . TYR A 1 243 ? 20.839 8.321 -25.916 1.00 98.12 243 TYR A CA 1
ATOM 2013 C C . TYR A 1 243 ? 19.518 9.053 -26.131 1.00 98.12 243 TYR A C 1
ATOM 2015 O O . TYR A 1 243 ? 18.850 9.436 -25.166 1.00 98.12 243 TYR A O 1
ATOM 2023 N N . THR A 1 244 ? 19.116 9.211 -27.391 1.00 97.56 244 THR A N 1
ATOM 2024 C CA . THR A 1 244 ? 17.807 9.753 -27.770 1.00 97.56 244 THR A CA 1
ATOM 2025 C C . THR A 1 244 ? 16.880 8.610 -28.161 1.00 97.56 244 THR A C 1
ATOM 2027 O O . THR A 1 244 ? 17.178 7.840 -29.076 1.00 97.56 244 THR A O 1
ATOM 2030 N N . ILE A 1 245 ? 15.744 8.508 -27.474 1.00 97.62 245 ILE A N 1
ATOM 2031 C CA . ILE A 1 245 ? 14.751 7.449 -27.652 1.00 97.62 245 ILE A CA 1
ATOM 2032 C C . ILE A 1 245 ? 13.463 8.066 -28.175 1.00 97.62 245 ILE A C 1
ATOM 2034 O O . ILE A 1 245 ? 12.984 9.056 -27.624 1.00 97.62 245 ILE A O 1
ATOM 2038 N N . VAL A 1 246 ? 12.869 7.456 -29.198 1.00 96.19 246 VAL A N 1
ATOM 2039 C CA . VAL A 1 246 ? 11.555 7.859 -29.716 1.00 96.19 246 VAL A CA 1
ATOM 2040 C C . VAL A 1 246 ? 10.561 6.712 -29.636 1.00 96.19 246 VAL A C 1
ATOM 2042 O O . VAL A 1 246 ? 10.936 5.543 -29.760 1.00 96.19 246 VAL A O 1
ATOM 2045 N N . LYS A 1 247 ? 9.283 7.049 -29.460 1.00 95.12 247 LYS A N 1
ATOM 2046 C CA . LYS A 1 247 ? 8.183 6.078 -29.459 1.00 95.12 247 LYS A CA 1
ATOM 2047 C C . LYS A 1 247 ? 7.508 5.994 -30.827 1.00 95.12 247 LYS A C 1
ATOM 2049 O O . LYS A 1 247 ? 7.243 7.004 -31.479 1.00 95.12 247 LYS A O 1
ATOM 2054 N N . TYR A 1 248 ? 7.226 4.766 -31.250 1.00 90.06 248 TYR A N 1
ATOM 2055 C CA . TYR A 1 248 ? 6.531 4.436 -32.489 1.00 90.06 248 TYR A CA 1
ATOM 2056 C C . TYR A 1 248 ? 5.171 5.152 -32.547 1.00 90.0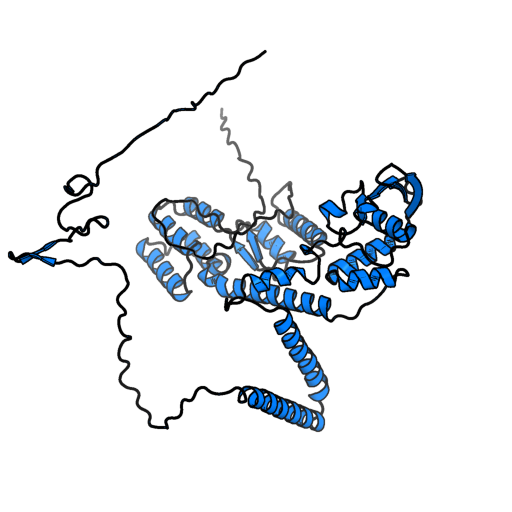6 248 TYR A C 1
ATOM 2058 O O . TYR A 1 248 ? 4.346 4.992 -31.647 1.00 90.06 248 TYR A O 1
ATOM 2066 N N . TYR A 1 249 ? 4.962 5.947 -33.603 1.00 84.31 249 TYR A N 1
ATOM 2067 C CA . TYR A 1 249 ? 3.701 6.624 -33.953 1.00 84.31 249 TYR A CA 1
ATOM 2068 C C . TYR A 1 249 ? 3.174 7.661 -32.940 1.00 84.31 249 TYR A C 1
ATOM 2070 O O . TYR A 1 249 ? 2.038 8.100 -33.073 1.00 84.31 249 TYR A O 1
ATOM 2078 N N . SER A 1 250 ? 3.974 8.106 -31.959 1.00 85.62 250 SER A N 1
ATOM 2079 C CA . SER A 1 250 ? 3.535 9.142 -31.001 1.00 85.62 250 SER A CA 1
ATOM 2080 C C . SER A 1 250 ? 4.303 10.462 -31.071 1.00 85.62 250 SER A C 1
ATOM 2082 O O . SER A 1 250 ? 3.915 11.415 -30.405 1.00 85.62 250 SER A O 1
ATOM 2084 N N . GLY A 1 251 ? 5.427 10.518 -31.798 1.00 84.81 251 GLY A N 1
ATOM 2085 C CA . GLY A 1 251 ? 6.308 11.697 -31.850 1.00 84.81 251 GLY A CA 1
ATOM 2086 C C . GLY A 1 251 ? 7.037 12.018 -30.536 1.00 84.81 251 GLY A C 1
ATOM 2087 O O . GLY A 1 251 ? 7.819 12.960 -30.482 1.00 84.81 251 GLY A O 1
ATOM 2088 N N . SER A 1 252 ? 6.811 11.240 -29.476 1.00 93.62 252 SER A N 1
ATOM 2089 C CA . SER A 1 252 ? 7.403 11.468 -28.158 1.00 93.62 252 SER A CA 1
ATOM 2090 C C . SER A 1 252 ? 8.896 11.133 -28.159 1.00 93.62 252 SER A C 1
ATOM 2092 O O . SER A 1 252 ? 9.294 10.085 -28.679 1.00 93.62 252 SER A O 1
ATOM 2094 N N . VAL A 1 253 ? 9.700 12.003 -27.543 1.00 95.19 253 VAL A N 1
ATOM 2095 C CA . VAL A 1 253 ? 11.164 11.900 -27.488 1.00 95.19 253 VAL A CA 1
ATOM 2096 C C . VAL A 1 253 ? 11.638 11.970 -26.039 1.00 95.19 253 VAL A C 1
ATOM 2098 O O . VAL A 1 253 ? 11.221 12.848 -25.286 1.00 95.19 253 VAL A O 1
ATOM 2101 N N . TRP A 1 254 ? 12.550 11.076 -25.662 1.00 97.31 254 TRP A N 1
ATOM 2102 C CA . TRP A 1 254 ? 13.202 11.062 -24.354 1.00 97.31 254 TRP A CA 1
ATOM 2103 C C . TRP A 1 254 ? 14.716 11.004 -24.494 1.00 97.31 254 TRP A C 1
ATOM 2105 O O . TRP A 1 254 ? 15.249 10.536 -25.500 1.00 97.31 254 TRP A O 1
ATOM 2115 N N . ARG A 1 255 ? 15.404 11.455 -23.444 1.00 97.44 255 ARG A N 1
ATOM 2116 C CA . ARG A 1 255 ? 16.858 11.383 -23.314 1.00 97.44 255 ARG A CA 1
ATOM 2117 C C . ARG A 1 255 ? 17.233 10.538 -22.106 1.00 97.44 255 ARG A C 1
ATOM 2119 O O . ARG A 1 255 ? 16.673 10.721 -21.020 1.00 97.44 255 ARG A O 1
ATOM 2126 N N . VAL A 1 256 ? 18.176 9.628 -22.311 1.00 97.88 256 VAL A N 1
ATOM 2127 C CA . VAL A 1 256 ? 18.780 8.806 -21.260 1.00 97.88 256 VAL A CA 1
ATOM 2128 C C . VAL A 1 256 ? 20.282 9.039 -21.275 1.00 97.88 256 VAL A C 1
ATOM 2130 O O . VAL A 1 256 ? 20.930 8.840 -22.298 1.00 97.88 256 VAL A O 1
ATOM 2133 N N . SER A 1 257 ? 20.826 9.455 -20.141 1.00 97.38 257 SER A N 1
ATOM 2134 C CA . SER A 1 257 ? 22.262 9.596 -19.927 1.00 97.38 257 SER A CA 1
ATOM 2135 C C . SER A 1 257 ? 22.804 8.327 -19.281 1.00 97.38 257 SER A C 1
ATOM 2137 O O . SER A 1 257 ? 22.258 7.870 -18.276 1.00 97.38 257 SER A O 1
ATOM 2139 N N . TYR A 1 258 ? 23.883 7.786 -19.836 1.00 97.62 258 TYR A N 1
ATOM 2140 C CA . TYR A 1 258 ? 24.629 6.662 -19.279 1.00 97.62 258 TYR A CA 1
ATOM 2141 C C . TYR A 1 258 ? 26.038 7.115 -18.901 1.00 97.62 258 TYR A C 1
ATOM 2143 O O . TYR A 1 258 ? 26.745 7.676 -19.736 1.00 97.62 258 TYR A O 1
ATOM 2151 N N . PHE A 1 259 ? 26.435 6.858 -17.657 1.00 96.50 259 PHE A N 1
ATOM 2152 C CA . PHE A 1 259 ? 27.746 7.174 -17.095 1.00 96.50 259 PHE A CA 1
ATOM 2153 C C . PHE A 1 259 ? 28.557 5.874 -16.967 1.00 96.50 259 PHE A C 1
ATOM 2155 O O . PHE A 1 259 ? 28.318 5.112 -16.025 1.00 96.50 259 PHE A O 1
ATOM 2162 N N . PRO A 1 260 ? 29.506 5.587 -17.881 1.00 94.31 260 PRO A N 1
ATOM 2163 C CA . PRO A 1 260 ? 30.214 4.307 -17.893 1.00 94.31 260 PRO A CA 1
ATOM 2164 C C . PRO A 1 260 ? 31.075 4.062 -16.651 1.00 94.31 260 PRO A C 1
ATOM 2166 O O . PRO A 1 260 ? 31.127 2.939 -16.160 1.00 94.31 260 PRO A O 1
ATOM 2169 N N . SER A 1 261 ? 31.710 5.109 -16.113 1.00 93.50 261 SER A N 1
ATOM 2170 C CA . SER A 1 261 ? 32.633 5.014 -14.972 1.00 93.50 261 SER A CA 1
ATOM 2171 C C . SER A 1 261 ? 31.969 4.532 -13.683 1.00 93.50 261 SER A C 1
ATOM 2173 O O . SER A 1 261 ? 32.592 3.826 -12.897 1.00 93.50 261 SER A O 1
ATOM 2175 N N . THR A 1 262 ? 30.706 4.896 -13.469 1.00 93.94 262 THR A N 1
ATOM 2176 C CA . THR A 1 262 ? 29.916 4.522 -12.285 1.00 93.94 262 THR A CA 1
ATOM 2177 C C . THR A 1 262 ? 28.810 3.522 -12.607 1.00 93.94 262 THR A C 1
ATOM 2179 O O . THR A 1 262 ? 28.057 3.138 -11.717 1.00 93.94 262 THR A O 1
ATOM 2182 N N . VAL A 1 263 ? 28.698 3.107 -13.876 1.00 94.44 263 VAL A N 1
ATOM 2183 C CA . VAL A 1 263 ? 27.608 2.277 -14.407 1.00 94.44 263 VAL A CA 1
ATOM 2184 C C . VAL A 1 263 ? 26.242 2.833 -13.983 1.00 94.44 263 VAL A C 1
ATOM 2186 O O . VAL A 1 263 ? 25.393 2.116 -13.464 1.00 94.44 263 VAL A O 1
ATOM 2189 N N . ASN A 1 264 ? 26.044 4.141 -14.164 1.00 95.25 264 ASN A N 1
ATOM 2190 C CA . ASN A 1 264 ? 24.847 4.852 -13.710 1.00 95.25 264 ASN A CA 1
ATOM 2191 C C . ASN A 1 264 ? 23.991 5.338 -14.886 1.00 95.25 264 ASN A C 1
ATOM 2193 O O . ASN A 1 264 ? 24.506 5.647 -15.961 1.00 95.25 264 ASN A O 1
ATOM 2197 N N . PHE A 1 265 ? 22.681 5.429 -14.671 1.00 96.06 265 PHE A N 1
ATOM 2198 C CA . PHE A 1 265 ? 21.698 5.829 -15.668 1.00 96.06 265 PHE A CA 1
ATOM 2199 C C . PHE A 1 265 ? 20.807 6.939 -15.121 1.00 96.06 265 PHE A C 1
ATOM 2201 O O . PHE A 1 265 ? 20.330 6.883 -13.992 1.00 96.06 265 PHE A O 1
ATOM 2208 N N . SER A 1 266 ? 20.520 7.930 -15.957 1.00 94.81 266 SER A N 1
ATOM 2209 C CA . SER A 1 266 ? 19.547 8.978 -15.657 1.00 94.81 266 SER A CA 1
ATOM 2210 C C . SER A 1 266 ? 18.625 9.177 -16.849 1.00 94.81 266 SER A C 1
ATOM 2212 O O . SER A 1 266 ? 19.077 9.200 -17.990 1.00 94.81 266 SER A O 1
ATOM 2214 N N . CYS A 1 267 ? 17.323 9.311 -16.607 1.00 96.00 267 CYS A N 1
ATOM 2215 C CA . CYS A 1 267 ? 16.334 9.529 -17.657 1.00 96.00 267 CYS A CA 1
ATOM 2216 C C . CYS A 1 267 ? 15.519 10.786 -17.375 1.00 96.00 267 CYS A C 1
ATOM 2218 O O . CYS A 1 267 ? 15.055 10.991 -16.256 1.00 96.00 267 CYS A O 1
ATOM 2220 N N . CYS A 1 268 ? 15.249 11.575 -18.416 1.00 94.69 268 CYS A N 1
ATOM 2221 C CA . CYS A 1 268 ? 14.445 12.792 -18.295 1.00 94.69 268 CYS A CA 1
ATOM 2222 C C . CYS A 1 268 ? 12.981 12.545 -17.884 1.00 94.69 268 CYS A C 1
ATOM 2224 O O . CYS A 1 268 ? 12.288 13.496 -17.551 1.00 94.69 268 CYS A O 1
ATOM 2226 N N . CYS A 1 269 ? 12.493 11.297 -17.913 1.00 92.31 269 CYS A N 1
ATOM 2227 C CA . CYS A 1 269 ? 11.133 10.969 -17.471 1.00 92.31 269 CYS A CA 1
ATOM 2228 C C . CYS A 1 269 ? 10.963 10.925 -15.942 1.00 92.31 269 CYS A C 1
ATOM 2230 O O . CYS A 1 269 ? 9.840 10.769 -15.478 1.00 92.31 269 CYS A O 1
ATOM 2232 N N . MET A 1 270 ? 12.053 10.986 -15.169 1.00 90.06 270 MET A N 1
ATOM 2233 C CA . MET A 1 270 ? 12.061 10.962 -13.697 1.00 90.06 270 MET A CA 1
ATOM 2234 C C . MET A 1 270 ? 11.379 9.751 -13.027 1.00 90.06 270 MET A C 1
ATOM 2236 O O . MET A 1 270 ? 11.140 9.743 -11.819 1.00 90.06 270 MET A O 1
ATOM 2240 N N . ARG A 1 271 ? 11.068 8.689 -13.781 1.00 89.12 271 ARG A N 1
ATOM 2241 C CA . ARG A 1 271 ? 10.391 7.491 -13.251 1.00 89.12 271 ARG A CA 1
ATOM 2242 C C . ARG A 1 271 ? 11.274 6.655 -12.331 1.00 89.12 271 ARG A C 1
ATOM 2244 O O . ARG A 1 271 ? 10.750 6.015 -11.429 1.00 89.12 271 ARG A O 1
ATOM 2251 N N . MET A 1 272 ? 12.591 6.679 -12.522 1.00 90.62 272 MET A N 1
ATOM 2252 C CA . MET A 1 272 ? 13.501 6.026 -11.580 1.00 90.62 272 MET A CA 1
ATOM 2253 C C . MET A 1 272 ? 13.465 6.735 -10.218 1.00 90.62 272 MET A C 1
ATOM 2255 O O . MET A 1 272 ? 13.441 6.081 -9.188 1.00 90.62 272 MET A O 1
ATOM 2259 N N . GLN A 1 273 ? 13.390 8.065 -10.209 1.00 86.94 273 GLN A N 1
ATOM 2260 C CA . GLN A 1 273 ? 13.358 8.886 -9.000 1.00 86.94 273 GLN A CA 1
ATOM 2261 C C . GLN A 1 273 ? 12.010 8.782 -8.278 1.00 86.94 273 GLN A C 1
ATOM 2263 O O . GLN A 1 273 ? 11.979 8.600 -7.067 1.00 86.94 273 GLN A O 1
ATOM 2268 N N . SER A 1 274 ? 10.904 8.849 -9.023 1.00 82.81 274 SER A N 1
ATOM 2269 C CA . SER A 1 274 ? 9.547 8.796 -8.458 1.00 82.81 274 SER A CA 1
ATOM 2270 C C . SER A 1 274 ? 9.104 7.377 -8.092 1.00 82.81 274 SER A C 1
ATOM 2272 O O . SER A 1 274 ? 8.660 7.135 -6.978 1.00 82.81 274 SER A O 1
ATOM 2274 N N . ILE A 1 275 ? 9.248 6.409 -9.003 1.00 85.06 275 ILE A N 1
ATOM 2275 C CA . ILE A 1 275 ? 8.759 5.035 -8.797 1.00 85.06 275 ILE A CA 1
ATOM 2276 C C . ILE A 1 275 ? 9.837 4.165 -8.146 1.00 85.06 275 ILE A C 1
ATOM 2278 O O . ILE A 1 275 ? 9.536 3.322 -7.303 1.00 85.06 275 ILE A O 1
ATOM 2282 N N . GLY A 1 276 ? 11.110 4.365 -8.492 1.00 87.69 276 GLY A N 1
ATOM 2283 C CA . GLY A 1 276 ? 12.207 3.503 -8.034 1.00 87.69 276 GLY A CA 1
ATOM 2284 C C . GLY A 1 276 ? 12.450 2.266 -8.885 1.00 87.69 276 GLY A C 1
ATOM 2285 O O . GLY A 1 276 ? 13.108 1.341 -8.423 1.00 87.69 276 GLY A O 1
ATOM 2286 N N . LEU A 1 277 ? 11.907 2.238 -10.103 1.00 91.75 277 LEU A N 1
ATOM 2287 C CA . LEU A 1 277 ? 12.151 1.189 -11.090 1.00 91.75 277 LEU A CA 1
ATOM 2288 C C . LEU A 1 277 ? 12.672 1.797 -12.396 1.00 91.75 277 LEU A C 1
ATOM 2290 O O . LEU A 1 277 ? 12.213 2.879 -12.789 1.00 91.75 277 LEU A O 1
ATOM 2294 N N . PRO A 1 278 ? 13.570 1.100 -13.117 1.00 94.12 278 PRO A N 1
ATOM 2295 C CA . PRO A 1 278 ? 14.060 1.561 -14.408 1.00 94.12 278 PRO A CA 1
ATOM 2296 C C . PRO A 1 278 ? 12.899 1.696 -15.397 1.00 94.12 278 PRO A C 1
ATOM 2298 O O . PRO A 1 278 ? 12.146 0.753 -15.634 1.00 94.12 278 PRO A O 1
ATOM 2301 N N . CYS A 1 279 ? 12.741 2.880 -15.986 1.00 95.19 279 CYS A N 1
ATOM 2302 C CA . CYS A 1 279 ? 11.708 3.109 -16.992 1.00 95.19 279 CYS A CA 1
ATOM 2303 C C . CYS A 1 279 ? 11.998 2.363 -18.295 1.00 95.19 279 CYS A C 1
ATOM 2305 O O . CYS A 1 279 ? 13.141 2.022 -18.593 1.00 95.19 279 CYS A O 1
ATOM 2307 N N . ASP A 1 280 ? 10.972 2.200 -19.130 1.00 94.94 280 ASP A N 1
ATOM 2308 C CA . ASP A 1 280 ? 11.084 1.571 -20.447 1.00 94.94 280 ASP A CA 1
ATOM 2309 C C . ASP A 1 280 ? 12.161 2.219 -21.340 1.00 94.94 280 ASP A C 1
ATOM 2311 O O . ASP A 1 280 ? 12.811 1.517 -22.109 1.00 94.94 280 ASP A O 1
ATOM 2315 N N . GLN A 1 281 ? 12.442 3.518 -21.186 1.00 96.56 281 GLN A N 1
ATOM 2316 C CA . GLN A 1 281 ? 13.533 4.190 -21.904 1.00 96.56 281 GLN A CA 1
ATOM 2317 C C . GLN A 1 281 ? 14.920 3.726 -21.428 1.00 96.56 281 GLN A C 1
ATOM 2319 O O . GLN A 1 281 ? 15.795 3.492 -22.257 1.00 96.56 281 GLN A O 1
ATOM 2324 N N . ILE A 1 282 ? 15.127 3.565 -20.114 1.00 97.06 282 ILE A N 1
ATOM 2325 C CA . ILE A 1 282 ? 16.380 3.026 -19.558 1.00 97.06 282 ILE A CA 1
ATOM 2326 C C . ILE A 1 282 ? 16.565 1.577 -20.014 1.00 97.06 282 ILE A C 1
ATOM 2328 O O . ILE A 1 282 ? 17.655 1.216 -20.447 1.00 97.06 282 ILE A O 1
ATOM 2332 N N . LEU A 1 283 ? 15.500 0.767 -19.993 1.00 96.31 283 LEU A N 1
ATOM 2333 C CA . LEU A 1 283 ? 15.556 -0.633 -20.430 1.00 96.31 283 LEU A CA 1
ATOM 2334 C C . LEU A 1 283 ? 16.005 -0.773 -21.889 1.00 96.31 283 LEU A C 1
ATOM 2336 O O . LEU A 1 283 ? 16.833 -1.624 -22.196 1.00 96.31 283 LEU A O 1
ATOM 2340 N N . VAL A 1 284 ? 15.515 0.090 -22.781 1.00 96.56 284 VAL A N 1
ATOM 2341 C CA . VAL A 1 284 ? 15.943 0.113 -24.190 1.00 96.56 284 VAL A CA 1
ATOM 2342 C C . VAL A 1 284 ? 17.439 0.406 -24.319 1.00 96.56 284 VAL A C 1
ATOM 2344 O O . VAL A 1 284 ? 18.113 -0.222 -25.132 1.00 96.56 284 VAL A O 1
ATOM 2347 N N . VAL A 1 285 ? 17.976 1.323 -23.509 1.00 97.12 285 VAL A N 1
ATOM 2348 C CA . VAL A 1 285 ? 19.415 1.631 -23.510 1.00 97.12 285 VAL A CA 1
ATOM 2349 C C . VAL A 1 285 ? 20.233 0.480 -22.923 1.00 97.12 285 VAL A C 1
ATOM 2351 O O . VAL A 1 285 ? 21.274 0.153 -23.484 1.00 97.12 285 VAL A O 1
ATOM 2354 N N . LEU A 1 286 ? 19.755 -0.195 -21.871 1.00 96.69 286 LEU A N 1
ATOM 2355 C CA . LEU A 1 286 ? 20.400 -1.406 -21.343 1.00 96.69 286 LEU A CA 1
ATOM 2356 C C . LEU A 1 286 ? 20.533 -2.485 -22.422 1.00 96.69 286 LEU A C 1
ATOM 2358 O O . LEU A 1 286 ? 21.607 -3.059 -22.583 1.00 96.69 286 LEU A O 1
ATOM 2362 N N . VAL A 1 287 ? 19.467 -2.719 -23.193 1.00 94.25 287 VAL A N 1
ATOM 2363 C CA . VAL A 1 287 ? 19.476 -3.674 -24.311 1.00 94.25 287 VAL A CA 1
ATOM 2364 C C . VAL A 1 287 ? 20.418 -3.212 -25.422 1.00 94.25 287 VAL A C 1
ATOM 2366 O O . VAL A 1 287 ? 21.212 -4.012 -25.906 1.00 94.25 287 VAL A O 1
ATOM 2369 N N . CYS A 1 288 ? 20.389 -1.927 -25.790 1.00 94.69 288 CYS A N 1
ATOM 2370 C CA . CYS A 1 288 ? 21.296 -1.349 -26.789 1.00 94.69 288 CYS A CA 1
ATOM 2371 C C . CYS A 1 288 ? 22.777 -1.524 -26.408 1.00 94.69 288 CYS A C 1
ATOM 2373 O O . CYS A 1 288 ? 23.624 -1.724 -27.274 1.00 94.69 288 CYS A O 1
ATOM 2375 N N . LEU A 1 289 ? 23.075 -1.460 -25.111 1.00 95.31 289 LEU A N 1
ATOM 2376 C CA . LEU A 1 289 ? 24.405 -1.643 -24.534 1.00 95.31 289 LEU A CA 1
ATOM 2377 C C . LEU A 1 289 ? 24.731 -3.108 -24.188 1.00 95.31 289 LEU A C 1
ATOM 2379 O O . LEU A 1 289 ? 25.791 -3.376 -23.629 1.00 95.31 289 LEU A O 1
ATOM 2383 N N . ASN A 1 290 ? 23.848 -4.058 -24.515 1.00 94.50 290 ASN A N 1
ATOM 2384 C CA . ASN A 1 290 ? 23.989 -5.491 -24.231 1.00 94.50 290 ASN A CA 1
ATOM 2385 C C . ASN A 1 290 ? 24.156 -5.847 -22.738 1.00 94.50 290 ASN A C 1
ATOM 2387 O O . ASN A 1 290 ? 24.814 -6.832 -22.396 1.00 94.50 290 ASN A O 1
ATOM 2391 N N . PHE A 1 291 ? 23.534 -5.092 -21.827 1.00 95.25 291 PHE A N 1
ATOM 2392 C CA . PHE A 1 291 ? 23.479 -5.480 -20.416 1.00 95.25 291 PHE A CA 1
ATOM 2393 C C . PHE A 1 291 ? 22.619 -6.736 -20.238 1.00 95.25 291 PHE A C 1
ATOM 2395 O O . PHE A 1 291 ? 21.420 -6.740 -20.511 1.00 95.25 291 PHE A O 1
ATOM 2402 N N . THR A 1 292 ? 23.224 -7.805 -19.719 1.00 92.06 292 THR A N 1
ATOM 2403 C CA . THR A 1 292 ? 22.525 -9.063 -19.409 1.00 92.06 292 THR A CA 1
ATOM 2404 C C . THR A 1 292 ? 22.044 -9.150 -17.963 1.00 92.06 292 THR A C 1
ATOM 2406 O O . THR A 1 292 ? 21.274 -10.048 -17.639 1.00 92.06 292 THR A O 1
ATOM 2409 N N . LYS A 1 293 ? 22.527 -8.261 -17.090 1.00 94.62 293 LYS A N 1
ATOM 2410 C CA . LYS A 1 293 ? 22.163 -8.158 -15.672 1.00 94.62 293 LYS A CA 1
ATOM 2411 C C . LYS A 1 293 ? 21.732 -6.734 -15.363 1.00 94.62 293 LYS A C 1
ATOM 2413 O O . LYS A 1 293 ? 22.239 -5.801 -15.986 1.00 94.62 293 LYS A O 1
ATOM 2418 N N . LEU A 1 294 ? 20.829 -6.575 -14.399 1.00 94.62 294 LEU A N 1
ATOM 2419 C CA . LEU A 1 294 ? 20.386 -5.250 -13.984 1.00 94.62 294 LEU A CA 1
ATOM 2420 C C . LEU A 1 294 ? 21.488 -4.576 -13.140 1.00 94.62 294 LEU A C 1
ATOM 2422 O O . LEU A 1 294 ? 21.922 -5.164 -12.148 1.00 94.62 294 LEU A O 1
ATOM 2426 N N . PRO A 1 295 ? 21.958 -3.369 -13.508 1.00 95.00 295 PRO A N 1
ATOM 2427 C CA . PRO A 1 295 ? 22.888 -2.597 -12.686 1.00 95.00 295 PRO A CA 1
ATOM 2428 C C . PRO A 1 295 ? 22.339 -2.322 -11.282 1.00 95.00 295 PRO A C 1
ATOM 2430 O O . PRO A 1 295 ? 21.165 -1.987 -11.129 1.00 95.00 295 PRO A O 1
ATOM 2433 N N . SER A 1 296 ? 23.197 -2.384 -10.260 1.00 91.94 296 SER A N 1
ATOM 2434 C CA . SER A 1 296 ? 22.801 -2.159 -8.861 1.00 91.94 296 SER A CA 1
ATOM 2435 C C . SER A 1 296 ? 22.272 -0.747 -8.596 1.00 91.94 296 SER A C 1
ATOM 2437 O O . SER A 1 296 ? 21.396 -0.580 -7.757 1.00 91.94 296 SER A O 1
ATOM 2439 N N . CYS A 1 297 ? 22.718 0.266 -9.349 1.00 91.69 297 CYS A N 1
ATOM 2440 C CA . CYS A 1 297 ? 22.186 1.633 -9.259 1.00 91.69 297 CYS A CA 1
ATOM 2441 C C . CYS A 1 297 ? 20.695 1.735 -9.637 1.00 91.69 297 CYS A C 1
ATOM 2443 O O . CYS A 1 297 ? 20.035 2.711 -9.289 1.00 91.69 297 CYS A O 1
ATOM 2445 N N . LEU A 1 298 ? 20.165 0.728 -10.342 1.00 93.94 298 LEU A N 1
ATOM 2446 C CA . LEU A 1 298 ? 18.761 0.622 -10.735 1.00 93.94 298 LEU A CA 1
ATOM 2447 C C . LEU A 1 298 ? 17.940 -0.254 -9.774 1.00 93.94 298 LEU A C 1
ATOM 2449 O O . LEU A 1 298 ? 16.774 -0.528 -10.053 1.00 93.94 298 LEU A O 1
ATOM 2453 N N . VAL A 1 299 ? 18.528 -0.676 -8.650 1.00 92.62 299 VAL A N 1
ATOM 2454 C CA . VAL A 1 299 ? 17.884 -1.475 -7.602 1.00 92.62 299 VAL A CA 1
ATOM 2455 C C . VAL A 1 299 ? 17.871 -0.669 -6.310 1.00 92.62 299 VAL A C 1
ATOM 2457 O O . VAL A 1 299 ? 18.909 -0.418 -5.706 1.00 92.62 299 VAL A O 1
ATOM 2460 N N . LEU A 1 300 ? 16.683 -0.252 -5.875 1.00 90.31 300 LEU A N 1
ATOM 2461 C CA . LEU A 1 300 ? 16.520 0.451 -4.604 1.00 90.31 300 LEU A CA 1
ATOM 2462 C C . LEU A 1 300 ? 16.210 -0.538 -3.483 1.00 90.31 300 LEU A C 1
ATOM 2464 O O . LEU A 1 300 ? 15.374 -1.421 -3.666 1.00 90.31 300 LEU A O 1
ATOM 2468 N N . ASN A 1 301 ? 16.820 -0.338 -2.309 1.00 86.19 301 ASN A N 1
ATOM 2469 C CA . ASN A 1 301 ? 16.664 -1.245 -1.166 1.00 86.19 301 ASN A CA 1
ATOM 2470 C C . ASN A 1 301 ? 15.196 -1.447 -0.763 1.00 86.19 301 ASN A C 1
ATOM 2472 O O . ASN A 1 301 ? 14.794 -2.559 -0.472 1.00 86.19 301 ASN A O 1
ATOM 2476 N N . ARG A 1 302 ? 14.359 -0.401 -0.830 1.00 85.94 302 ARG A N 1
ATOM 2477 C CA . ARG A 1 302 ? 12.924 -0.509 -0.495 1.00 85.94 302 ARG A CA 1
ATOM 2478 C C . ARG A 1 302 ? 12.142 -1.508 -1.363 1.00 85.94 302 ARG A C 1
ATOM 2480 O O . ARG A 1 302 ? 11.056 -1.919 -0.982 1.00 85.94 302 ARG A O 1
ATOM 2487 N N . TRP A 1 303 ? 12.664 -1.854 -2.540 1.00 89.62 303 TRP A N 1
ATOM 2488 C CA . TRP A 1 303 ? 12.032 -2.759 -3.504 1.00 89.62 303 TRP A CA 1
ATOM 2489 C C . TRP A 1 303 ? 12.765 -4.097 -3.647 1.00 89.62 303 TRP A C 1
ATOM 2491 O O . TRP A 1 303 ? 12.323 -4.946 -4.427 1.00 89.62 303 TRP A O 1
ATOM 2501 N N . SER A 1 304 ? 13.891 -4.284 -2.953 1.00 88.50 304 SER A N 1
ATOM 2502 C CA . SER A 1 304 ? 14.665 -5.519 -3.035 1.00 88.50 304 SER A CA 1
ATOM 2503 C C . SER A 1 304 ? 14.079 -6.609 -2.139 1.00 88.50 304 SER A C 1
ATOM 2505 O O . SER A 1 304 ? 13.414 -6.331 -1.143 1.00 88.50 304 SER A O 1
ATOM 2507 N N . LYS A 1 305 ? 14.373 -7.877 -2.452 1.00 85.00 305 LYS A N 1
ATOM 2508 C CA . LYS A 1 305 ? 14.017 -9.009 -1.570 1.00 85.00 305 LYS A CA 1
ATOM 2509 C C . LYS A 1 305 ? 14.728 -8.963 -0.211 1.00 85.00 305 LYS A C 1
ATOM 2511 O O . LYS A 1 305 ? 14.289 -9.614 0.727 1.00 85.00 305 LYS A O 1
ATOM 2516 N N . SER A 1 306 ? 15.815 -8.201 -0.114 1.00 80.75 306 SER A N 1
ATOM 2517 C CA . SER A 1 306 ? 16.615 -8.012 1.099 1.00 80.75 306 SER A CA 1
ATOM 2518 C C . SER A 1 306 ? 16.183 -6.799 1.933 1.00 80.75 306 SER A C 1
ATOM 2520 O O . SER A 1 306 ? 16.849 -6.474 2.913 1.00 80.75 306 SER A O 1
ATOM 2522 N N . ALA A 1 307 ? 15.096 -6.104 1.569 1.00 77.88 307 ALA A N 1
ATOM 2523 C CA . ALA A 1 307 ? 14.671 -4.865 2.229 1.00 77.88 307 ALA A CA 1
ATOM 2524 C C . ALA A 1 307 ? 14.521 -5.010 3.756 1.00 77.88 307 ALA A C 1
ATOM 2526 O O . ALA A 1 307 ? 14.809 -4.073 4.502 1.00 77.88 307 ALA A O 1
ATOM 2527 N N . THR A 1 308 ? 14.092 -6.191 4.210 1.00 67.69 308 THR A N 1
ATOM 2528 C CA . THR A 1 308 ? 13.814 -6.515 5.615 1.00 67.69 308 THR A CA 1
ATOM 2529 C C . THR A 1 308 ? 15.019 -7.075 6.372 1.00 67.69 308 THR A C 1
ATOM 2531 O O . THR A 1 308 ? 14.962 -7.162 7.597 1.00 67.69 308 THR A O 1
ATOM 2534 N N . GLU A 1 309 ? 16.128 -7.407 5.700 1.00 69.25 309 GLU A N 1
ATOM 2535 C CA . GLU A 1 309 ? 17.331 -7.942 6.361 1.00 69.25 309 GLU A CA 1
ATOM 2536 C C . GLU A 1 309 ? 17.918 -6.931 7.356 1.00 69.25 309 GLU A C 1
ATOM 2538 O O . GLU A 1 309 ? 18.208 -7.282 8.495 1.00 69.25 309 GLU A O 1
ATOM 2543 N N . ASN A 1 310 ? 17.937 -5.647 6.988 1.00 63.56 310 ASN A N 1
ATOM 2544 C CA . ASN A 1 310 ? 18.418 -4.566 7.857 1.00 63.56 310 ASN A CA 1
ATOM 2545 C C . ASN A 1 310 ? 17.542 -4.335 9.106 1.00 63.56 310 ASN A C 1
ATOM 2547 O O . ASN A 1 310 ? 17.968 -3.650 10.035 1.00 63.56 310 ASN A O 1
ATOM 2551 N N . ILE A 1 311 ? 16.304 -4.846 9.122 1.00 62.78 311 ILE A N 1
ATOM 2552 C CA . ILE A 1 311 ? 15.400 -4.754 10.280 1.00 62.78 311 ILE A CA 1
ATOM 2553 C C . ILE A 1 311 ? 15.734 -5.860 11.290 1.00 62.78 311 ILE A C 1
ATOM 2555 O O . ILE A 1 311 ? 15.628 -5.629 12.493 1.00 62.78 311 ILE A O 1
ATOM 2559 N N . LYS A 1 312 ? 16.200 -7.030 10.824 1.00 59.16 312 LYS A N 1
ATOM 2560 C CA . LYS A 1 312 ? 16.568 -8.166 11.687 1.00 59.16 312 LYS A CA 1
ATOM 2561 C C . LYS A 1 312 ? 17.662 -7.788 12.681 1.00 59.16 312 LYS A C 1
ATOM 2563 O O . LYS A 1 312 ? 17.535 -8.067 13.867 1.00 59.16 312 LYS A O 1
ATOM 2568 N N . ASP A 1 313 ? 18.681 -7.081 12.199 1.00 58.78 313 ASP A N 1
ATOM 2569 C CA . ASP A 1 313 ? 19.838 -6.684 13.006 1.00 58.78 313 ASP A CA 1
ATOM 2570 C C . ASP A 1 313 ? 19.493 -5.638 14.077 1.00 58.78 313 ASP A C 1
ATOM 2572 O O . ASP A 1 313 ? 20.173 -5.551 15.096 1.00 58.78 313 ASP A O 1
ATOM 2576 N N . LYS A 1 314 ? 18.428 -4.850 13.872 1.00 58.16 314 LYS A N 1
ATOM 2577 C CA . LYS A 1 314 ? 17.994 -3.822 14.831 1.00 58.16 314 LYS A CA 1
ATOM 2578 C C . LYS A 1 314 ? 17.190 -4.378 16.006 1.00 58.16 314 LYS A C 1
ATOM 2580 O O . LYS A 1 314 ? 17.207 -3.769 17.068 1.00 58.16 314 LYS A O 1
ATOM 2585 N N . TYR A 1 315 ? 16.498 -5.504 15.827 1.00 56.16 315 TYR A N 1
ATOM 2586 C CA . TYR A 1 315 ? 15.544 -6.038 16.811 1.00 56.16 315 TYR A CA 1
ATOM 2587 C C . TYR A 1 315 ? 15.828 -7.494 17.211 1.00 56.16 315 TYR A C 1
ATOM 2589 O O . TYR A 1 315 ? 14.931 -8.176 17.698 1.00 56.16 315 TYR A O 1
ATOM 2597 N N . ALA A 1 316 ? 17.061 -7.973 17.021 1.00 51.66 316 ALA A N 1
ATOM 2598 C CA . ALA A 1 316 ? 17.443 -9.377 17.200 1.00 51.66 316 ALA A CA 1
ATOM 2599 C C . ALA A 1 316 ? 17.086 -9.981 18.579 1.00 51.66 316 ALA A C 1
ATOM 2601 O O . ALA A 1 316 ? 16.772 -11.167 18.645 1.00 51.66 316 ALA A O 1
ATOM 2602 N N . ASP A 1 317 ? 17.072 -9.168 19.643 1.00 50.00 317 ASP A N 1
ATOM 2603 C CA . ASP A 1 317 ? 16.764 -9.597 21.021 1.00 50.00 317 ASP A CA 1
ATOM 2604 C C . ASP A 1 317 ? 15.323 -9.289 21.470 1.00 50.00 317 ASP A C 1
ATOM 2606 O O . ASP A 1 317 ? 14.935 -9.586 22.602 1.00 50.00 317 ASP A O 1
ATOM 2610 N N . SER A 1 318 ? 14.495 -8.701 20.603 1.00 46.88 318 SER A N 1
ATOM 2611 C CA . SER A 1 318 ? 13.111 -8.386 20.949 1.00 46.88 318 SER A CA 1
ATOM 2612 C C . SER A 1 318 ? 12.193 -9.563 20.630 1.00 46.88 318 SER A C 1
ATOM 2614 O O . SER A 1 318 ? 12.107 -10.011 19.487 1.00 46.88 318 SER A O 1
ATOM 2616 N N . ALA A 1 319 ? 11.399 -9.999 21.613 1.00 45.62 319 ALA A N 1
ATOM 2617 C CA . ALA A 1 319 ? 10.278 -10.930 21.420 1.00 45.62 319 ALA A CA 1
ATOM 2618 C C . ALA A 1 319 ? 9.220 -10.425 20.406 1.00 45.62 319 ALA A C 1
ATOM 2620 O O . ALA A 1 319 ? 8.276 -11.141 20.074 1.00 45.62 319 ALA A O 1
ATOM 2621 N N . ILE A 1 320 ? 9.373 -9.188 19.922 1.00 43.56 320 ILE A N 1
ATOM 2622 C CA . ILE A 1 320 ? 8.528 -8.511 18.937 1.00 43.56 320 ILE A CA 1
ATOM 2623 C C . ILE A 1 320 ? 9.052 -8.738 17.502 1.00 43.56 320 ILE A C 1
ATOM 2625 O O . ILE A 1 320 ? 8.340 -8.445 16.541 1.00 43.56 320 ILE A O 1
ATOM 2629 N N . TYR A 1 321 ? 10.264 -9.281 17.312 1.00 44.81 321 TYR A N 1
ATOM 2630 C CA . TYR A 1 321 ? 10.823 -9.515 15.981 1.00 44.81 321 TYR A CA 1
ATOM 2631 C C . TYR A 1 321 ? 10.133 -10.689 15.260 1.00 44.81 321 TYR A C 1
ATOM 2633 O O . TYR A 1 321 ? 10.201 -11.855 15.654 1.00 44.81 321 TYR A O 1
ATOM 2641 N N . TRP A 1 322 ? 9.462 -10.357 14.156 1.00 56.28 322 TRP A N 1
ATOM 2642 C CA . TRP A 1 322 ? 8.752 -11.291 13.288 1.00 56.28 322 TRP A CA 1
ATOM 2643 C C . TRP A 1 322 ? 9.662 -11.766 12.152 1.00 56.28 322 TRP A C 1
ATOM 2645 O O . TRP A 1 322 ? 9.866 -11.041 11.179 1.00 56.28 322 TRP A O 1
ATOM 2655 N N . ASP A 1 323 ? 10.163 -13.006 12.214 1.00 60.72 323 ASP A N 1
ATOM 2656 C CA . ASP A 1 323 ? 10.875 -13.586 11.070 1.00 60.72 323 ASP A CA 1
ATOM 2657 C C . ASP A 1 323 ? 9.882 -14.034 9.990 1.00 60.72 323 ASP A C 1
ATOM 2659 O O . ASP A 1 323 ? 9.319 -15.136 10.034 1.00 60.72 323 ASP A O 1
ATOM 2663 N N . SER A 1 324 ? 9.667 -13.168 8.996 1.00 57.12 324 SER A N 1
ATOM 2664 C CA . SER A 1 324 ? 8.770 -13.442 7.870 1.00 57.12 324 SER A CA 1
ATOM 2665 C C . SER A 1 324 ? 9.155 -14.719 7.117 1.00 57.12 324 SER A C 1
ATOM 2667 O O . SER A 1 324 ? 8.275 -15.423 6.623 1.00 57.12 324 SER A O 1
ATOM 2669 N N . GLN A 1 325 ? 10.438 -15.103 7.119 1.00 59.97 325 GLN A N 1
ATOM 2670 C CA . GLN A 1 325 ? 10.912 -16.346 6.506 1.00 59.97 325 GLN A CA 1
ATOM 2671 C C . GLN A 1 325 ? 10.517 -17.591 7.311 1.00 59.97 325 GLN A C 1
ATOM 2673 O O . GLN A 1 325 ? 10.134 -18.605 6.720 1.00 59.97 325 GLN A O 1
ATOM 2678 N N . LEU A 1 326 ? 10.567 -17.536 8.646 1.00 62.50 326 LEU A N 1
ATOM 2679 C CA . LEU A 1 326 ? 10.099 -18.625 9.507 1.00 62.50 326 LEU A CA 1
ATOM 2680 C C . LEU A 1 326 ? 8.583 -18.808 9.377 1.00 62.50 326 LEU A C 1
ATOM 2682 O O . LEU A 1 326 ? 8.102 -19.935 9.247 1.00 62.50 326 LEU A O 1
ATOM 2686 N N . MET A 1 327 ? 7.833 -17.704 9.345 1.00 62.00 327 MET A N 1
ATOM 2687 C CA . MET A 1 327 ? 6.384 -17.761 9.149 1.00 62.00 327 MET A CA 1
ATOM 2688 C C . MET A 1 327 ? 6.007 -18.228 7.745 1.00 62.00 327 MET A C 1
ATOM 2690 O O . MET A 1 327 ? 5.078 -19.016 7.603 1.00 62.00 327 MET A O 1
ATOM 2694 N N . ALA A 1 328 ? 6.762 -17.844 6.715 1.00 57.22 328 ALA A N 1
ATOM 2695 C CA . ALA A 1 328 ? 6.579 -18.349 5.358 1.00 57.22 328 ALA A CA 1
ATOM 2696 C C . ALA A 1 328 ? 6.738 -19.879 5.299 1.00 57.22 328 ALA A C 1
ATOM 2698 O O . ALA A 1 328 ? 5.920 -20.574 4.688 1.00 57.22 328 ALA A O 1
ATOM 2699 N N . ARG A 1 329 ? 7.739 -20.431 6.004 1.00 62.88 329 ARG A N 1
ATOM 2700 C CA . ARG A 1 329 ? 7.910 -21.888 6.153 1.00 62.88 329 ARG A CA 1
ATOM 2701 C C . ARG A 1 329 ? 6.720 -22.530 6.870 1.00 62.88 329 ARG A C 1
ATOM 2703 O O . ARG A 1 329 ? 6.222 -23.552 6.404 1.00 62.88 329 ARG A O 1
ATOM 2710 N N . TYR A 1 330 ? 6.234 -21.928 7.957 1.00 62.81 330 TYR A N 1
ATOM 2711 C CA . TYR A 1 330 ? 5.055 -22.416 8.681 1.00 62.81 330 TYR A CA 1
ATOM 2712 C C . TYR A 1 330 ? 3.793 -22.424 7.804 1.00 62.81 330 TYR A C 1
ATOM 2714 O O . TYR A 1 330 ? 3.131 -23.455 7.697 1.00 62.81 330 TYR A O 1
ATOM 2722 N N . VAL A 1 331 ? 3.490 -21.314 7.121 1.00 55.41 331 VAL A N 1
ATOM 2723 C CA . VAL A 1 331 ? 2.323 -21.197 6.229 1.00 55.41 331 VAL A CA 1
ATOM 2724 C C . VAL A 1 331 ? 2.381 -22.235 5.107 1.00 55.41 331 VAL A C 1
ATOM 2726 O O . VAL A 1 331 ? 1.363 -22.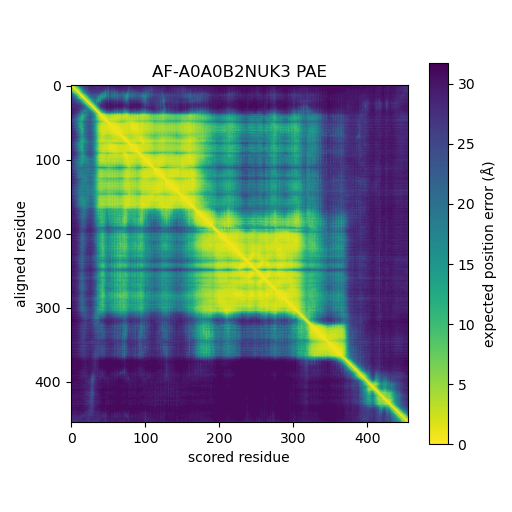848 4.797 1.00 55.41 331 VAL A O 1
ATOM 2729 N N . THR A 1 332 ? 3.568 -22.498 4.553 1.00 66.81 332 THR A N 1
ATOM 2730 C CA . THR A 1 332 ? 3.765 -23.542 3.532 1.00 66.81 332 THR A CA 1
ATOM 2731 C C . THR A 1 332 ? 3.387 -24.921 4.061 1.00 66.81 332 THR A C 1
ATOM 2733 O O . THR A 1 332 ? 2.635 -25.646 3.415 1.00 66.81 332 THR A O 1
ATOM 2736 N N . LEU A 1 333 ? 3.877 -25.278 5.251 1.00 72.56 333 LEU A N 1
ATOM 2737 C CA . LEU A 1 333 ? 3.561 -26.564 5.872 1.00 72.56 333 LEU A CA 1
ATOM 2738 C C . LEU A 1 333 ? 2.058 -26.706 6.120 1.00 72.56 333 LEU A C 1
ATOM 2740 O O . LEU A 1 333 ? 1.504 -27.769 5.855 1.00 72.56 333 LEU A O 1
ATOM 2744 N N . VAL A 1 334 ? 1.387 -25.641 6.569 1.00 67.56 334 VAL A N 1
ATOM 2745 C CA . VAL A 1 334 ? -0.071 -25.635 6.764 1.00 67.56 334 VAL A CA 1
ATOM 2746 C C . VAL A 1 334 ? -0.816 -25.820 5.442 1.00 67.56 334 VAL A C 1
ATOM 2748 O O . VAL A 1 334 ? -1.742 -26.626 5.383 1.00 67.56 334 VAL A O 1
ATOM 2751 N N . GLN A 1 335 ? -0.419 -25.108 4.386 1.00 62.59 335 GLN A N 1
ATOM 2752 C CA . GLN A 1 335 ? -1.078 -25.179 3.080 1.00 62.59 335 GLN A CA 1
ATOM 2753 C C . GLN A 1 335 ? -0.946 -26.573 2.456 1.00 62.59 335 GLN A C 1
ATOM 2755 O O . GLN A 1 335 ? -1.950 -27.168 2.075 1.00 62.59 335 GLN A O 1
ATOM 2760 N N . VAL A 1 336 ? 0.265 -27.135 2.438 1.00 74.69 336 VAL A N 1
ATOM 2761 C CA . VAL A 1 336 ? 0.498 -28.500 1.940 1.00 74.69 336 VAL A CA 1
ATOM 2762 C C . VAL A 1 336 ? -0.255 -29.523 2.792 1.00 74.69 336 VAL A C 1
ATOM 2764 O O . VAL A 1 336 ? -0.865 -30.442 2.256 1.00 74.69 336 VAL A O 1
ATOM 2767 N N . SER A 1 337 ? -0.279 -29.347 4.119 1.00 75.38 337 SER A N 1
ATOM 2768 C CA . SER A 1 337 ? -1.054 -30.230 5.002 1.00 75.38 337 SER A CA 1
ATOM 2769 C C . SER A 1 337 ? -2.550 -30.173 4.688 1.00 75.38 337 SER A C 1
ATOM 2771 O O . SER A 1 337 ? -3.214 -31.202 4.727 1.00 75.38 337 SER A O 1
ATOM 2773 N N . ARG A 1 338 ? -3.086 -28.995 4.341 1.00 70.38 338 ARG A N 1
ATOM 2774 C CA . ARG A 1 338 ? -4.487 -28.844 3.932 1.00 70.38 338 ARG A CA 1
ATOM 2775 C C . ARG A 1 338 ? -4.784 -29.595 2.636 1.00 70.38 338 ARG A C 1
ATOM 2777 O O . ARG A 1 338 ? -5.770 -30.318 2.600 1.00 70.38 338 ARG A O 1
ATOM 2784 N N . GLU A 1 339 ? -3.933 -29.467 1.621 1.00 75.50 339 GLU A N 1
ATOM 2785 C CA . GLU A 1 339 ? -4.085 -30.189 0.346 1.00 75.50 339 GLU A CA 1
ATOM 2786 C C . GLU A 1 339 ? -4.058 -31.710 0.550 1.00 75.50 339 GLU A C 1
ATOM 2788 O O . GLU A 1 339 ? -4.868 -32.436 -0.024 1.00 75.50 339 GLU A O 1
ATOM 2793 N N . VAL A 1 340 ? -3.181 -32.193 1.436 1.00 81.69 340 VAL A N 1
ATOM 2794 C CA . VAL A 1 340 ? -3.139 -33.605 1.840 1.00 81.69 340 VAL A CA 1
ATOM 2795 C C . VAL A 1 340 ? -4.441 -34.025 2.535 1.00 81.69 340 VAL A C 1
ATOM 2797 O O . VAL A 1 340 ? -4.989 -35.076 2.207 1.00 81.69 340 VAL A O 1
ATOM 2800 N N . CYS A 1 341 ? -4.973 -33.209 3.453 1.00 73.94 341 CYS A N 1
ATOM 2801 C CA . CYS A 1 341 ? -6.255 -33.486 4.108 1.00 73.94 341 CYS A CA 1
ATOM 2802 C C . CYS A 1 341 ? -7.420 -33.536 3.105 1.00 73.94 341 CYS A C 1
ATOM 2804 O O . CYS A 1 341 ? -8.239 -34.449 3.175 1.00 73.94 341 CYS A O 1
ATOM 2806 N N . GLU A 1 342 ? -7.493 -32.588 2.166 1.00 73.25 342 GLU A N 1
ATOM 2807 C CA . GLU A 1 342 ? -8.539 -32.532 1.134 1.00 73.25 342 GLU A CA 1
ATOM 2808 C C . GLU A 1 342 ? -8.492 -33.737 0.183 1.00 73.25 342 GLU A C 1
ATOM 2810 O O . GLU A 1 342 ? -9.540 -34.207 -0.258 1.00 73.25 342 GLU A O 1
ATOM 2815 N N . ALA A 1 343 ? -7.299 -34.268 -0.098 1.00 82.00 343 ALA A N 1
ATOM 2816 C CA . ALA A 1 343 ? -7.127 -35.452 -0.935 1.00 82.00 343 ALA A CA 1
ATOM 2817 C C . ALA A 1 343 ? -7.467 -36.766 -0.210 1.00 82.00 343 ALA A C 1
ATOM 2819 O O . ALA A 1 343 ? -7.930 -37.707 -0.852 1.00 82.00 343 ALA A O 1
ATOM 2820 N N . ALA A 1 344 ? -7.234 -36.841 1.105 1.00 81.62 344 ALA A N 1
ATOM 2821 C CA . ALA A 1 344 ? -7.319 -38.092 1.860 1.00 81.62 344 ALA A CA 1
ATOM 2822 C C . ALA A 1 344 ? -8.654 -38.312 2.595 1.00 81.62 344 ALA A C 1
ATOM 2824 O O . ALA A 1 344 ? -8.990 -39.451 2.889 1.00 81.62 344 ALA A O 1
ATOM 2825 N N . TYR A 1 345 ? -9.432 -37.269 2.912 1.00 80.81 345 TYR A N 1
ATOM 2826 C CA . TYR A 1 345 ? -10.532 -37.412 3.887 1.00 80.81 345 TYR A CA 1
ATOM 2827 C C . TYR A 1 345 ? -11.735 -38.256 3.438 1.00 80.81 345 TYR A C 1
ATOM 2829 O O . TYR A 1 345 ? -12.532 -38.665 4.281 1.00 80.81 345 TYR A O 1
ATOM 2837 N N . TYR A 1 346 ? -11.908 -38.474 2.134 1.00 72.44 346 TYR A N 1
ATOM 2838 C CA . TYR A 1 346 ? -13.014 -39.275 1.603 1.00 72.44 346 TYR A CA 1
ATOM 2839 C C . TYR A 1 346 ? -12.721 -40.781 1.576 1.00 72.44 346 TYR A C 1
ATOM 2841 O O . TYR A 1 346 ? -13.661 -41.568 1.473 1.00 72.44 346 TYR A O 1
ATOM 2849 N N . ASP A 1 347 ? -11.447 -41.176 1.634 1.00 89.69 347 ASP A N 1
ATOM 2850 C CA . ASP A 1 347 ? -10.996 -42.567 1.577 1.00 89.69 347 ASP A CA 1
ATOM 2851 C C . ASP A 1 347 ? -10.488 -42.979 2.965 1.00 89.69 347 ASP A C 1
ATOM 2853 O O . ASP A 1 347 ? -9.530 -42.411 3.481 1.00 89.69 347 ASP A O 1
ATOM 2857 N N . GLU A 1 348 ? -11.168 -43.935 3.599 1.00 86.19 348 GLU A N 1
ATOM 2858 C CA . GLU A 1 348 ? -10.902 -44.338 4.987 1.00 86.19 348 GLU A CA 1
ATOM 2859 C C . GLU A 1 348 ? -9.500 -44.949 5.163 1.00 86.19 348 GLU A C 1
ATOM 2861 O O . GLU A 1 348 ? -8.821 -44.673 6.156 1.00 86.19 348 GLU A O 1
ATOM 2866 N N . ASP A 1 349 ? -9.025 -45.705 4.167 1.00 90.31 349 ASP A N 1
ATOM 2867 C CA . ASP A 1 349 ? -7.702 -46.329 4.192 1.00 90.31 349 ASP A CA 1
ATOM 2868 C C . ASP A 1 349 ? -6.591 -45.281 4.025 1.00 90.31 349 ASP A C 1
ATOM 2870 O O . ASP A 1 349 ? -5.558 -45.350 4.698 1.00 90.31 349 ASP A O 1
ATOM 2874 N N . GLU A 1 350 ? -6.769 -44.303 3.133 1.00 88.38 350 GLU A N 1
ATOM 2875 C CA . GLU A 1 350 ? -5.819 -43.197 2.963 1.00 88.38 350 GLU A CA 1
ATOM 2876 C C . GLU A 1 350 ? -5.856 -42.213 4.141 1.00 88.38 350 GLU A C 1
ATOM 2878 O O . GLU A 1 350 ? -4.798 -41.759 4.587 1.00 88.38 350 GLU A O 1
ATOM 2883 N N . TYR A 1 351 ? -7.032 -41.937 4.710 1.00 86.19 351 TYR A N 1
ATOM 2884 C CA . TYR A 1 351 ? -7.182 -41.120 5.916 1.00 86.19 351 TYR A CA 1
ATOM 2885 C C . TYR A 1 351 ? -6.353 -41.675 7.082 1.00 86.19 351 TYR A C 1
ATOM 2887 O O . TYR A 1 351 ? -5.541 -40.945 7.658 1.00 86.19 351 TYR A O 1
ATOM 2895 N N . GLU A 1 352 ? -6.493 -42.967 7.398 1.00 87.81 352 GLU A N 1
ATOM 2896 C CA . GLU A 1 352 ? -5.757 -43.608 8.495 1.00 87.81 352 GLU A CA 1
ATOM 2897 C C . GLU A 1 352 ? -4.241 -43.616 8.247 1.00 87.81 352 GLU A C 1
ATOM 2899 O O . GLU A 1 352 ? -3.448 -43.307 9.145 1.00 87.81 352 GLU A O 1
ATOM 2904 N N . LYS A 1 353 ? -3.805 -43.889 7.008 1.00 90.81 353 LYS A N 1
ATOM 2905 C CA . LYS A 1 353 ? -2.379 -43.838 6.637 1.00 90.81 353 LYS A CA 1
ATOM 2906 C C . LYS A 1 353 ? -1.789 -42.447 6.853 1.00 90.81 353 LYS A C 1
ATOM 2908 O O . LYS A 1 353 ? -0.710 -42.325 7.443 1.00 90.81 353 LYS A O 1
ATOM 2913 N N . ILE A 1 354 ? -2.481 -41.407 6.390 1.00 88.56 354 ILE A N 1
ATOM 2914 C CA . ILE A 1 354 ? -2.037 -40.017 6.515 1.00 88.56 354 ILE A CA 1
ATOM 2915 C C . ILE A 1 354 ? -2.056 -39.567 7.976 1.00 88.56 354 ILE A C 1
ATOM 2917 O O . ILE A 1 354 ? -1.080 -38.975 8.440 1.00 88.56 354 ILE A O 1
ATOM 2921 N N . LEU A 1 355 ? -3.109 -39.888 8.731 1.00 86.75 355 LEU A N 1
ATOM 2922 C CA . LEU A 1 355 ? -3.205 -39.556 10.151 1.00 86.75 355 LEU A CA 1
ATOM 2923 C C . LEU A 1 355 ? -2.068 -40.199 10.953 1.00 86.75 355 LEU A C 1
ATOM 2925 O O . LEU A 1 355 ? -1.412 -39.527 11.758 1.00 86.75 355 LEU A O 1
ATOM 2929 N N . HIS A 1 356 ? -1.795 -41.482 10.709 1.00 90.94 356 HIS A N 1
ATOM 2930 C CA . HIS A 1 356 ? -0.696 -42.204 11.340 1.00 90.94 356 HIS A CA 1
ATOM 2931 C C . HIS A 1 356 ? 0.668 -41.607 10.963 1.00 90.94 356 HIS A C 1
ATOM 2933 O O . HIS A 1 356 ? 1.513 -41.389 11.838 1.00 90.94 356 HIS A O 1
ATOM 2939 N N . PHE A 1 357 ? 0.881 -41.292 9.681 1.00 91.88 357 PHE A N 1
ATOM 2940 C CA . PHE A 1 357 ? 2.104 -40.648 9.202 1.00 91.88 357 PHE A CA 1
ATOM 2941 C C . PHE A 1 357 ? 2.335 -39.291 9.880 1.00 91.88 357 PHE A C 1
ATOM 2943 O O . PHE A 1 357 ? 3.379 -39.089 10.504 1.00 91.88 357 PHE A O 1
ATOM 2950 N N . LEU A 1 358 ? 1.349 -38.388 9.831 1.00 86.44 358 LEU A N 1
ATOM 2951 C CA . LEU A 1 358 ? 1.444 -37.053 10.429 1.00 86.44 358 LEU A CA 1
ATOM 2952 C C . LEU A 1 358 ? 1.661 -37.131 11.945 1.00 86.44 358 LEU A C 1
ATOM 2954 O O . LEU A 1 358 ? 2.494 -36.407 12.488 1.00 86.44 358 LEU A O 1
ATOM 2958 N N . SER A 1 359 ? 0.975 -38.046 12.632 1.00 86.31 359 SER A N 1
ATOM 2959 C CA . SER A 1 359 ? 1.128 -38.248 14.079 1.00 86.31 359 SER A CA 1
ATOM 2960 C C . SER A 1 359 ? 2.533 -38.721 14.460 1.00 86.31 359 SER A C 1
ATOM 2962 O O . SER A 1 359 ? 3.118 -38.229 15.431 1.00 86.31 359 SER A O 1
ATOM 2964 N N . ASN A 1 360 ? 3.101 -39.652 13.690 1.00 89.44 360 ASN A N 1
ATOM 2965 C CA . ASN A 1 360 ? 4.466 -40.126 13.907 1.00 89.44 360 ASN A CA 1
ATOM 2966 C C . ASN A 1 360 ? 5.497 -39.039 13.612 1.00 89.44 360 ASN A C 1
ATOM 2968 O O . ASN A 1 360 ? 6.459 -38.889 14.367 1.00 89.44 360 ASN A O 1
ATOM 2972 N N . GLU A 1 361 ? 5.273 -38.240 12.575 1.00 87.44 361 GLU A N 1
ATOM 2973 C CA . GLU A 1 361 ? 6.176 -37.158 12.210 1.00 87.44 361 GLU A CA 1
ATOM 2974 C C . GLU A 1 361 ? 6.154 -36.023 13.244 1.00 87.44 361 GLU A C 1
ATOM 2976 O O . GLU A 1 361 ? 7.208 -35.540 13.662 1.00 87.44 361 GLU A O 1
ATOM 2981 N N . VAL A 1 362 ? 4.977 -35.675 13.778 1.00 79.50 362 VAL A N 1
ATOM 2982 C CA . VAL A 1 362 ? 4.848 -34.761 14.927 1.00 79.50 362 VAL A CA 1
ATOM 2983 C C . VAL A 1 362 ? 5.613 -35.298 16.137 1.00 79.50 362 VAL A C 1
ATOM 2985 O O . VAL A 1 362 ? 6.306 -34.534 16.814 1.00 79.50 362 VAL A O 1
ATOM 2988 N N . ARG A 1 363 ? 5.527 -36.606 16.414 1.00 87.19 363 ARG A N 1
ATOM 2989 C CA . ARG A 1 363 ? 6.266 -37.241 17.516 1.00 87.19 363 ARG A CA 1
ATOM 2990 C C . ARG A 1 363 ? 7.780 -37.166 17.293 1.00 87.19 363 ARG A C 1
ATOM 2992 O O . ARG A 1 363 ? 8.487 -36.772 18.216 1.00 87.19 363 ARG A O 1
ATOM 2999 N N . ARG A 1 364 ? 8.258 -37.455 16.077 1.00 93.31 364 ARG A N 1
ATOM 3000 C CA . ARG A 1 364 ? 9.673 -37.362 15.671 1.00 93.31 364 ARG A CA 1
ATOM 3001 C C . ARG A 1 364 ? 10.222 -35.938 15.806 1.00 93.31 364 ARG A C 1
ATOM 3003 O O . ARG A 1 364 ? 11.331 -35.727 16.294 1.00 93.31 364 ARG A O 1
ATOM 3010 N N . LEU A 1 365 ? 9.441 -34.941 15.393 1.00 81.56 365 LEU A N 1
ATOM 3011 C CA . LEU A 1 365 ? 9.827 -33.531 15.487 1.00 81.56 365 LEU A CA 1
ATOM 3012 C C . LEU A 1 365 ? 9.853 -33.035 16.940 1.00 81.56 365 LEU A C 1
ATOM 3014 O O . LEU A 1 365 ? 10.731 -32.252 17.298 1.00 81.56 365 LEU A O 1
ATOM 3018 N N . LYS A 1 366 ? 8.936 -33.513 17.793 1.00 80.44 366 LYS A N 1
ATOM 3019 C CA . LYS A 1 366 ? 8.952 -33.230 19.238 1.00 80.44 366 LYS A CA 1
ATOM 3020 C C . LYS A 1 366 ? 10.120 -33.919 19.949 1.00 80.44 366 LYS A C 1
ATOM 3022 O O . LYS A 1 366 ? 10.746 -33.291 20.793 1.00 80.44 366 LYS A O 1
ATOM 3027 N N . SER A 1 367 ? 10.463 -35.158 19.587 1.00 78.62 367 SER A N 1
ATOM 3028 C CA . SER A 1 367 ? 11.602 -35.868 20.190 1.00 78.62 367 SER A CA 1
ATOM 3029 C C . SER A 1 367 ? 12.951 -35.238 19.837 1.00 78.62 367 SER A C 1
ATOM 3031 O O . SER A 1 367 ? 13.845 -35.213 20.677 1.00 78.62 367 SER A O 1
ATOM 3033 N N . ASN A 1 368 ? 13.089 -34.659 18.641 1.00 65.75 368 ASN A N 1
ATOM 3034 C CA . ASN A 1 368 ? 14.311 -33.951 18.245 1.00 65.75 368 ASN A CA 1
ATOM 3035 C C . ASN A 1 368 ? 14.539 -32.640 19.018 1.00 65.75 368 ASN A C 1
ATOM 3037 O O . ASN A 1 368 ? 15.683 -32.213 19.131 1.00 65.75 368 ASN A O 1
ATOM 3041 N N . LYS A 1 369 ? 13.489 -32.015 19.573 1.00 57.31 369 LYS A N 1
ATOM 3042 C CA . LYS A 1 369 ? 13.634 -30.845 20.460 1.00 57.31 369 LYS A CA 1
ATOM 3043 C C . LYS A 1 369 ? 14.136 -31.213 21.860 1.00 57.31 369 LYS A C 1
ATOM 3045 O O . LYS A 1 369 ? 14.710 -30.370 22.529 1.00 57.31 369 LYS A O 1
ATOM 3050 N N . ASN A 1 370 ? 13.986 -32.473 22.272 1.00 48.34 370 ASN A N 1
ATOM 3051 C CA . ASN A 1 370 ? 14.439 -32.974 23.574 1.00 48.34 370 ASN A CA 1
ATOM 3052 C C . ASN A 1 370 ? 15.886 -33.515 23.539 1.00 48.34 370 ASN A C 1
ATOM 3054 O O . ASN A 1 370 ? 16.286 -34.245 24.438 1.00 48.34 370 ASN A O 1
ATOM 3058 N N . SER A 1 371 ? 16.648 -33.225 22.475 1.00 45.41 371 SER A N 1
ATOM 3059 C CA . SER A 1 371 ? 18.042 -33.672 22.291 1.00 45.41 371 SER A CA 1
ATOM 3060 C C . SER A 1 371 ? 19.069 -32.530 22.370 1.00 45.41 371 SER A C 1
ATOM 3062 O O . SER A 1 371 ? 20.253 -32.764 22.136 1.00 45.41 371 SER A O 1
ATOM 3064 N N . GLU A 1 372 ? 18.643 -31.303 22.682 1.00 40.75 372 GLU A N 1
ATOM 3065 C CA . GLU A 1 372 ? 19.565 -30.257 23.143 1.00 40.75 372 GLU A CA 1
ATOM 3066 C C . GLU A 1 372 ? 19.936 -30.518 24.615 1.00 40.75 372 GLU A C 1
ATOM 3068 O O . GLU A 1 372 ? 19.113 -31.071 25.349 1.00 40.75 372 GLU A O 1
ATOM 3073 N N . PRO A 1 373 ? 21.159 -30.183 25.073 1.00 34.56 373 PRO A N 1
ATOM 3074 C CA . PRO A 1 373 ? 21.589 -30.509 26.427 1.00 34.56 373 PRO A CA 1
ATOM 3075 C C . PRO A 1 373 ? 20.736 -29.752 27.445 1.00 34.56 373 PRO A C 1
ATOM 3077 O O . PRO A 1 373 ? 20.739 -28.522 27.483 1.00 34.56 373 PRO A O 1
ATOM 3080 N N . SER A 1 374 ? 20.035 -30.504 28.288 1.00 30.72 374 SER A N 1
ATOM 3081 C CA . SER A 1 374 ? 19.408 -30.014 29.508 1.00 30.72 374 SER A CA 1
ATOM 3082 C C . SER A 1 374 ? 20.477 -29.507 30.476 1.00 30.72 374 SER A C 1
ATOM 3084 O O . SER A 1 374 ? 21.403 -30.243 30.823 1.00 30.72 374 SER A O 1
ATOM 3086 N N . ILE A 1 375 ? 20.323 -28.272 30.952 1.00 33.69 375 ILE A N 1
ATOM 3087 C CA . ILE A 1 375 ? 20.749 -27.939 32.312 1.00 33.69 375 ILE A CA 1
ATOM 3088 C C . ILE A 1 375 ? 19.747 -28.652 33.227 1.00 33.69 375 ILE A C 1
ATOM 3090 O O . ILE A 1 375 ? 18.540 -28.500 33.048 1.00 33.69 375 ILE A O 1
ATOM 3094 N N . ASP A 1 376 ? 20.288 -29.513 34.086 1.00 31.00 376 ASP A N 1
ATOM 3095 C CA . ASP A 1 376 ? 19.588 -30.380 35.035 1.00 31.00 376 ASP A CA 1
ATOM 3096 C C . ASP A 1 376 ? 18.514 -29.645 35.838 1.00 31.00 376 ASP A C 1
ATOM 3098 O O . ASP A 1 376 ? 18.792 -28.596 36.407 1.00 31.00 376 ASP A O 1
ATOM 3102 N N . ASP A 1 377 ? 17.356 -30.288 35.975 1.00 29.58 377 ASP A N 1
ATOM 3103 C CA . ASP A 1 377 ? 16.528 -30.224 37.180 1.00 29.58 377 ASP A CA 1
ATOM 3104 C C . ASP A 1 377 ? 15.814 -31.577 37.326 1.00 29.58 377 ASP A C 1
ATOM 3106 O O . ASP A 1 377 ? 14.708 -31.799 36.831 1.00 29.58 377 ASP A O 1
ATOM 3110 N N . ASN A 1 378 ? 16.494 -32.517 37.981 1.00 29.58 378 ASN A N 1
ATOM 3111 C CA . ASN A 1 378 ? 15.846 -33.640 38.646 1.00 29.58 378 ASN A CA 1
ATOM 3112 C C . ASN A 1 378 ? 15.719 -33.267 40.123 1.00 29.58 378 ASN A C 1
ATOM 3114 O O . ASN A 1 378 ? 16.723 -33.284 40.831 1.00 29.58 378 ASN A O 1
ATOM 3118 N N . ASP A 1 379 ? 14.500 -33.014 40.593 1.00 29.67 379 ASP A N 1
ATOM 3119 C CA . ASP A 1 379 ? 14.058 -33.730 41.786 1.00 29.67 379 ASP A CA 1
ATOM 3120 C C . ASP A 1 379 ? 12.536 -33.910 41.839 1.00 29.67 379 ASP A C 1
ATOM 3122 O O . ASP A 1 379 ? 11.749 -33.160 41.259 1.00 29.67 379 ASP A O 1
ATOM 3126 N N . GLU A 1 380 ? 12.169 -35.018 42.464 1.00 31.91 380 GLU A N 1
ATOM 3127 C CA . GLU A 1 380 ? 10.981 -35.824 42.224 1.00 31.91 380 GLU A CA 1
ATOM 3128 C C . GLU A 1 380 ? 9.648 -35.301 42.804 1.00 31.91 380 GLU A C 1
ATOM 3130 O O . GLU A 1 380 ? 9.565 -34.559 43.776 1.00 31.91 380 GLU A O 1
ATOM 3135 N N . GLN A 1 381 ? 8.580 -35.805 42.175 1.00 38.91 381 GLN A N 1
ATOM 3136 C CA . GLN A 1 381 ? 7.208 -36.041 42.649 1.00 38.91 381 GLN A CA 1
ATOM 3137 C C . GLN A 1 381 ? 6.906 -35.812 44.147 1.00 38.91 381 GLN A C 1
ATOM 3139 O O . GLN A 1 381 ? 7.388 -36.568 44.985 1.00 38.91 381 GLN A O 1
ATOM 3144 N N . GLN A 1 382 ? 5.902 -34.971 44.459 1.00 29.78 382 GLN A N 1
ATOM 3145 C CA . GLN A 1 382 ? 4.817 -35.327 45.398 1.00 29.78 382 GLN A CA 1
ATOM 3146 C C . GLN A 1 382 ? 3.696 -34.274 45.499 1.00 29.78 382 GLN A C 1
ATOM 3148 O O . GLN A 1 382 ? 3.949 -33.098 45.715 1.00 29.78 382 GLN A O 1
ATOM 3153 N N . GLY A 1 383 ? 2.447 -34.759 45.452 1.00 26.19 383 GLY A N 1
ATOM 3154 C CA . GLY A 1 383 ? 1.386 -34.372 46.393 1.00 26.19 383 GLY A CA 1
ATOM 3155 C C . GLY A 1 383 ? 0.654 -33.040 46.192 1.00 26.19 383 GLY A C 1
ATOM 3156 O O . GLY A 1 383 ? 1.173 -31.972 46.477 1.00 26.19 383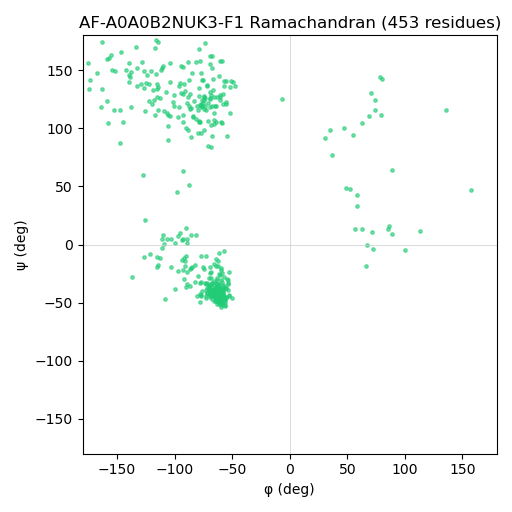 GLY A O 1
ATOM 3157 N N . HIS A 1 384 ? -0.627 -33.130 45.830 1.00 38.75 384 HIS A N 1
ATOM 3158 C CA . HIS A 1 384 ? -1.605 -32.045 45.928 1.00 38.75 384 HIS A CA 1
ATOM 3159 C C . HIS A 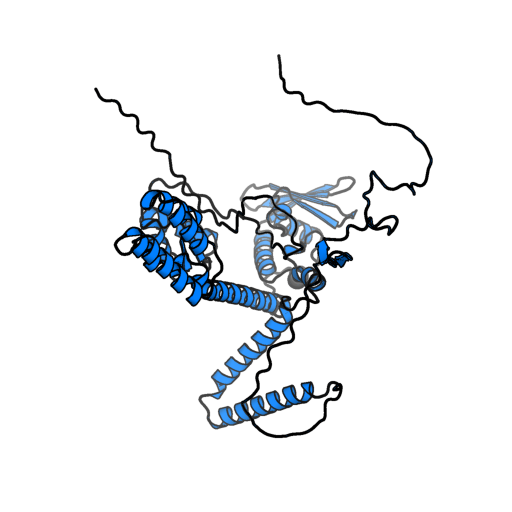1 384 ? -1.657 -31.406 47.330 1.00 38.75 384 HIS A C 1
ATOM 3161 O O . HIS A 1 384 ? -1.829 -32.132 48.307 1.00 38.75 384 HIS A O 1
ATOM 3167 N N . ASN A 1 385 ? -1.692 -30.069 47.406 1.00 25.58 385 ASN A N 1
ATOM 3168 C CA . ASN A 1 385 ? -2.625 -29.364 48.290 1.00 25.58 385 ASN A CA 1
ATOM 3169 C C . ASN A 1 385 ? -2.845 -27.913 47.822 1.00 25.58 385 ASN A C 1
ATOM 3171 O O . ASN A 1 385 ? -1.892 -27.155 47.670 1.00 25.58 385 ASN A O 1
ATOM 3175 N N . TYR A 1 386 ? -4.103 -27.542 47.580 1.00 34.12 386 TYR A N 1
ATOM 3176 C CA . TYR A 1 386 ? -4.522 -26.143 47.495 1.00 34.12 386 TYR A CA 1
ATOM 3177 C C . TYR A 1 386 ? -4.666 -25.638 48.930 1.00 34.12 386 TYR A C 1
ATOM 3179 O O . TYR A 1 386 ? -5.685 -25.908 49.548 1.00 34.12 386 TYR A O 1
ATOM 3187 N N . ASP A 1 387 ? -3.633 -24.991 49.457 1.00 35.00 387 ASP A N 1
ATOM 3188 C CA . ASP A 1 387 ? -3.706 -23.939 50.478 1.00 35.00 387 ASP A CA 1
ATOM 3189 C C . ASP A 1 387 ? -2.286 -23.364 50.658 1.00 35.00 387 ASP A C 1
ATOM 3191 O O . ASP A 1 387 ? -1.309 -24.103 50.577 1.00 35.00 387 ASP A O 1
ATOM 3195 N N . ASP A 1 388 ? -2.193 -22.046 50.852 1.00 34.53 388 ASP A N 1
ATOM 3196 C CA . ASP A 1 388 ? -0.985 -21.195 50.931 1.00 34.53 388 ASP A CA 1
ATOM 3197 C C . ASP A 1 388 ? -0.445 -20.599 49.612 1.00 34.53 388 ASP A C 1
ATOM 3199 O O . ASP A 1 388 ? 0.710 -20.774 49.218 1.00 34.53 388 ASP A O 1
ATOM 3203 N N . ILE A 1 389 ? -1.252 -19.732 48.985 1.00 31.30 389 ILE A N 1
ATOM 3204 C CA . ILE A 1 389 ? -0.708 -18.603 48.209 1.00 31.30 389 ILE A CA 1
ATOM 3205 C C . ILE A 1 389 ? -0.054 -17.635 49.209 1.00 31.30 389 ILE A C 1
ATOM 3207 O O . ILE A 1 389 ? -0.718 -16.768 49.780 1.00 31.30 389 ILE A O 1
ATOM 3211 N N . LEU A 1 390 ? 1.252 -17.769 49.439 1.00 32.88 390 LEU A N 1
ATOM 3212 C CA . LEU A 1 390 ? 2.029 -16.708 50.078 1.00 32.88 390 LEU A CA 1
ATOM 3213 C C . LEU A 1 390 ? 2.253 -15.580 49.066 1.00 32.88 390 LEU A C 1
ATOM 3215 O O . LEU A 1 390 ? 2.723 -15.809 47.952 1.00 32.88 390 LEU A O 1
ATOM 3219 N N . TYR A 1 391 ? 1.889 -14.359 49.466 1.00 27.72 391 TYR A N 1
ATOM 3220 C CA . TYR A 1 391 ? 2.036 -13.146 48.662 1.00 27.72 391 TYR A CA 1
ATOM 3221 C C . TYR A 1 391 ? 3.454 -13.016 48.075 1.00 27.72 391 TYR A C 1
ATOM 3223 O O . TYR A 1 391 ? 4.430 -13.268 48.791 1.00 27.72 391 TYR A O 1
ATOM 3231 N N . PRO A 1 392 ? 3.592 -12.563 46.813 1.00 28.80 392 PRO A N 1
ATOM 3232 C CA . PRO A 1 392 ? 4.898 -12.308 46.231 1.00 28.80 392 PRO A CA 1
ATOM 3233 C C . PRO A 1 392 ? 5.690 -11.308 47.080 1.00 28.80 392 PRO A C 1
ATOM 3235 O O . PRO A 1 392 ? 5.165 -10.293 47.545 1.00 28.80 392 PRO A O 1
ATOM 3238 N N . VAL A 1 393 ? 6.974 -11.614 47.270 1.00 31.27 393 VAL A N 1
ATOM 3239 C CA . VAL A 1 393 ? 7.934 -10.797 48.015 1.00 31.27 393 VAL A CA 1
ATOM 3240 C C . VAL A 1 393 ? 7.968 -9.384 47.434 1.00 31.27 393 VAL A C 1
ATOM 3242 O O . VAL A 1 393 ? 8.293 -9.184 46.265 1.00 31.27 393 VAL A O 1
ATOM 3245 N N . VAL A 1 394 ? 7.666 -8.394 48.277 1.00 30.62 394 VAL A N 1
ATOM 3246 C CA . VAL A 1 394 ? 7.793 -6.973 47.943 1.00 30.62 394 VAL A CA 1
ATOM 3247 C C . VAL A 1 394 ? 9.267 -6.659 47.691 1.00 30.62 394 VAL A C 1
ATOM 3249 O O . VAL A 1 394 ? 10.068 -6.553 48.622 1.00 30.62 394 VAL A O 1
ATOM 3252 N N . VAL A 1 395 ? 9.628 -6.488 46.423 1.00 26.12 395 VAL A N 1
ATOM 3253 C CA . VAL A 1 395 ? 10.932 -5.954 46.031 1.00 26.12 395 VAL A CA 1
ATOM 3254 C C . VAL A 1 395 ? 10.901 -4.439 46.236 1.00 26.12 395 VAL A C 1
ATOM 3256 O O . VAL A 1 395 ? 10.065 -3.739 45.669 1.00 26.12 395 VAL A O 1
ATOM 3259 N N . GLN A 1 396 ? 11.805 -3.918 47.070 1.00 29.45 396 GLN A N 1
ATOM 3260 C CA . GLN A 1 396 ? 11.942 -2.477 47.283 1.00 29.45 396 GLN A CA 1
ATOM 3261 C C . GLN A 1 396 ? 12.374 -1.784 45.985 1.00 29.45 396 GLN A C 1
ATOM 3263 O O . GLN A 1 396 ? 13.466 -2.022 45.467 1.00 29.45 396 GLN A O 1
ATOM 3268 N N . THR A 1 397 ? 11.537 -0.874 45.493 1.00 27.28 397 THR A N 1
ATOM 3269 C CA . THR A 1 397 ? 11.862 0.033 44.390 1.00 27.28 397 THR A CA 1
ATOM 3270 C C . THR A 1 397 ? 13.053 0.918 44.765 1.00 27.28 397 THR A C 1
ATOM 3272 O O . THR A 1 397 ? 13.037 1.603 45.795 1.00 27.28 397 THR A O 1
ATOM 3275 N N . LYS A 1 398 ? 14.092 0.938 43.920 1.00 30.88 398 LYS A N 1
ATOM 3276 C CA . LYS A 1 398 ? 15.204 1.892 44.019 1.00 30.88 398 LYS A CA 1
ATOM 3277 C C . LYS A 1 398 ? 14.656 3.315 43.889 1.00 30.88 398 LYS A C 1
ATOM 3279 O O . LYS A 1 398 ? 14.318 3.743 42.796 1.00 30.88 398 LYS A O 1
ATOM 3284 N N . GLY A 1 399 ? 14.590 4.047 45.003 1.00 36.62 399 GLY A N 1
ATOM 3285 C CA . GLY A 1 399 ? 14.195 5.456 44.970 1.00 36.62 399 GLY A CA 1
ATOM 3286 C C . GLY A 1 399 ? 13.636 6.034 46.267 1.00 36.62 399 GLY A C 1
ATOM 3287 O O . GLY A 1 399 ? 12.627 6.724 46.228 1.00 36.62 399 GLY A O 1
ATOM 3288 N N . CYS A 1 400 ? 14.263 5.815 47.427 1.00 30.20 400 CYS A N 1
ATOM 3289 C CA . CYS A 1 400 ? 14.001 6.681 48.582 1.00 30.20 400 CYS A CA 1
ATOM 3290 C C . CYS A 1 400 ? 15.258 6.830 49.448 1.00 30.20 400 CYS A C 1
ATOM 3292 O O . CYS A 1 400 ? 15.779 5.859 49.993 1.00 30.20 400 CYS A O 1
ATOM 3294 N N . GLY A 1 401 ? 15.787 8.053 49.534 1.00 37.25 401 GLY A N 1
ATOM 3295 C CA . GLY A 1 401 ? 16.959 8.367 50.351 1.00 37.25 401 GLY A CA 1
ATOM 3296 C C . GLY A 1 401 ? 16.720 8.100 51.841 1.00 37.25 401 GLY A C 1
ATOM 3297 O O . GLY A 1 401 ? 15.622 8.316 52.353 1.00 37.25 401 GLY A O 1
ATOM 3298 N N . GLN A 1 402 ? 17.765 7.653 52.541 1.00 41.47 402 GLN A N 1
ATOM 3299 C CA . GLN A 1 402 ? 17.717 7.325 53.968 1.00 41.47 402 GLN A CA 1
ATOM 3300 C C . GLN A 1 402 ? 17.275 8.526 54.825 1.00 41.47 402 GLN A C 1
ATOM 3302 O O . GLN A 1 402 ? 17.837 9.623 54.742 1.00 41.47 402 GLN A O 1
ATOM 3307 N N . VAL A 1 403 ? 16.283 8.294 55.687 1.00 45.06 403 VAL A N 1
ATOM 3308 C CA . VAL A 1 403 ? 15.834 9.226 56.728 1.00 45.06 403 VAL A CA 1
ATOM 3309 C C . VAL A 1 403 ? 16.431 8.768 58.056 1.00 45.06 403 VAL A C 1
ATOM 3311 O O . VAL A 1 403 ? 16.160 7.655 58.499 1.00 45.06 403 VAL A O 1
ATOM 3314 N N . GLY A 1 404 ? 17.248 9.617 58.680 1.00 52.00 404 GLY A N 1
ATOM 3315 C CA . GLY A 1 404 ? 17.767 9.397 60.031 1.00 52.00 404 GLY A CA 1
ATOM 3316 C C . GLY A 1 404 ? 16.907 10.095 61.087 1.00 52.00 404 GLY A C 1
ATOM 3317 O O . GLY A 1 404 ? 16.235 11.089 60.794 1.00 52.00 404 GLY A O 1
ATOM 3318 N N . ILE A 1 405 ? 16.930 9.563 62.308 1.00 46.44 405 ILE A N 1
ATOM 3319 C CA . ILE A 1 405 ? 16.329 10.162 63.506 1.00 46.44 405 ILE A CA 1
ATOM 3320 C C . ILE A 1 405 ? 17.466 10.817 64.294 1.00 46.44 405 ILE A C 1
ATOM 3322 O O . ILE A 1 405 ? 18.490 10.174 64.515 1.00 46.44 405 ILE A O 1
ATOM 3326 N N . ASP A 1 406 ? 17.316 12.086 64.671 1.00 48.97 406 ASP A N 1
ATOM 3327 C CA . ASP A 1 406 ? 18.285 12.748 65.552 1.00 48.97 406 ASP A CA 1
ATOM 3328 C C . ASP A 1 406 ? 18.088 12.347 67.026 1.00 48.97 406 ASP A C 1
ATOM 3330 O O . ASP A 1 406 ? 17.076 11.752 67.394 1.00 48.97 406 ASP A O 1
ATOM 3334 N N . GLU A 1 407 ? 19.044 12.682 67.896 1.00 51.66 407 GLU A N 1
ATOM 3335 C CA . GLU A 1 407 ? 19.028 12.329 69.330 1.00 51.66 407 GLU A CA 1
ATOM 3336 C C . GLU A 1 407 ? 17.831 12.920 70.109 1.00 51.66 407 GLU A C 1
ATOM 3338 O O . GLU A 1 407 ? 17.598 12.559 71.260 1.00 51.66 407 GLU A O 1
ATOM 3343 N N . SER A 1 408 ? 17.035 13.790 69.476 1.00 54.66 408 SER A N 1
ATOM 3344 C CA . SER A 1 408 ? 15.791 14.350 70.015 1.00 54.66 408 SER A CA 1
ATOM 3345 C C . SER A 1 408 ? 14.513 13.724 69.433 1.00 54.66 408 SER A C 1
ATOM 3347 O O . SER A 1 408 ? 13.404 14.149 69.762 1.00 54.66 408 SER A O 1
ATOM 3349 N N . GLY A 1 409 ? 14.639 12.695 68.590 1.00 47.41 409 GLY A N 1
ATOM 3350 C CA . GLY A 1 409 ? 13.528 11.853 68.150 1.00 47.41 409 GLY A CA 1
ATOM 3351 C C . GLY A 1 409 ? 12.731 12.360 66.943 1.00 47.41 409 GLY A C 1
ATOM 3352 O O . GLY A 1 409 ? 11.659 11.816 66.673 1.00 47.41 409 GLY A O 1
ATOM 3353 N N . LYS A 1 410 ? 13.204 13.360 66.178 1.00 44.38 410 LYS A N 1
ATOM 3354 C CA . LYS A 1 410 ? 12.501 13.835 64.962 1.00 44.38 410 LYS A CA 1
ATOM 3355 C C . LYS A 1 410 ? 13.162 13.341 63.667 1.00 44.38 410 LYS A C 1
ATOM 3357 O O . LYS A 1 410 ? 14.380 13.319 63.529 1.00 44.38 410 LYS A O 1
ATOM 3362 N N . ARG A 1 411 ? 12.332 12.954 62.685 1.00 41.47 411 ARG A N 1
ATOM 3363 C CA . ARG A 1 411 ? 12.752 12.460 61.356 1.00 41.47 411 ARG A CA 1
ATOM 3364 C C . ARG A 1 411 ? 13.049 13.622 60.400 1.00 41.47 411 ARG A C 1
ATOM 3366 O O . ARG A 1 411 ? 12.155 14.423 60.128 1.00 41.47 411 ARG A O 1
ATOM 3373 N N . ARG A 1 412 ? 14.261 13.693 59.832 1.00 50.09 412 ARG A N 1
ATOM 3374 C CA . ARG A 1 412 ? 14.603 14.622 58.728 1.00 50.09 412 ARG A CA 1
ATOM 3375 C C . ARG A 1 412 ? 15.469 13.954 57.651 1.00 50.09 412 ARG A C 1
ATOM 3377 O O . ARG A 1 412 ? 16.267 13.065 57.937 1.00 50.09 412 ARG A O 1
ATOM 3384 N N . ARG A 1 413 ? 15.315 14.397 56.392 1.00 47.78 413 ARG A N 1
ATOM 3385 C CA . ARG A 1 413 ? 16.141 13.965 55.244 1.00 47.78 413 ARG A CA 1
ATOM 3386 C C . ARG A 1 413 ? 17.568 14.505 55.386 1.00 47.78 413 ARG A C 1
ATOM 3388 O O . ARG A 1 413 ? 17.760 15.713 55.506 1.00 47.78 413 ARG A O 1
ATOM 3395 N N . ILE A 1 414 ? 18.565 13.622 55.328 1.00 51.38 414 ILE A N 1
ATOM 3396 C CA . ILE A 1 414 ? 19.984 13.996 55.395 1.00 51.38 414 ILE A CA 1
ATOM 3397 C C . ILE A 1 414 ? 20.452 14.394 53.989 1.00 51.38 414 ILE A C 1
ATOM 3399 O O . ILE A 1 414 ? 20.592 13.543 53.114 1.00 51.38 414 ILE A O 1
ATOM 3403 N N . GLN A 1 415 ? 20.715 15.683 53.759 1.00 51.16 415 GLN A N 1
ATOM 3404 C CA . GLN A 1 415 ? 21.379 16.135 52.532 1.00 51.16 415 GLN A CA 1
ATOM 3405 C C . GLN A 1 415 ? 22.887 15.862 52.624 1.00 51.16 415 GLN A C 1
ATOM 3407 O O . GLN A 1 415 ? 23.573 16.381 53.511 1.00 51.16 415 GLN A O 1
ATOM 3412 N N . LYS A 1 416 ? 23.397 15.049 51.693 1.00 51.69 416 LYS A N 1
ATOM 3413 C CA . LYS A 1 416 ? 24.829 14.841 51.443 1.00 51.69 416 LYS A CA 1
ATOM 3414 C C . LYS A 1 416 ? 25.198 15.520 50.131 1.00 51.69 416 LYS A C 1
ATOM 3416 O O . LYS A 1 416 ? 24.515 15.324 49.127 1.00 51.69 416 LYS A O 1
ATOM 3421 N N . TYR A 1 417 ? 26.270 16.306 50.122 1.00 50.41 417 TYR A N 1
ATOM 3422 C CA . TYR A 1 417 ? 26.777 16.881 48.880 1.00 50.41 417 TYR A CA 1
ATOM 3423 C C . TYR A 1 417 ? 27.747 15.900 48.211 1.00 50.41 417 TYR A C 1
ATOM 3425 O O . TYR A 1 417 ? 28.805 15.585 48.757 1.00 50.41 417 TYR A O 1
ATOM 3433 N N . GLY A 1 418 ? 27.384 15.419 47.019 1.00 53.12 418 GLY A N 1
ATOM 3434 C CA . GLY A 1 418 ? 28.053 14.297 46.345 1.00 53.12 418 GLY A CA 1
ATOM 3435 C C . GLY A 1 418 ? 29.526 14.506 45.979 1.00 53.12 418 GLY A C 1
ATOM 3436 O O . GLY A 1 418 ? 30.210 13.536 45.691 1.00 53.12 418 GLY A O 1
ATOM 3437 N N . GLN A 1 419 ? 30.043 15.738 46.020 1.00 57.22 419 GLN A N 1
ATOM 3438 C CA . GLN A 1 419 ? 31.418 16.035 45.598 1.00 57.22 419 GLN A CA 1
ATOM 3439 C C . GLN A 1 419 ? 32.453 16.000 46.734 1.00 57.22 419 GLN A C 1
ATOM 3441 O O . GLN A 1 419 ? 33.634 15.827 46.461 1.00 57.22 419 GLN A O 1
ATOM 3446 N N . CYS A 1 420 ? 32.036 16.155 47.995 1.00 61.84 420 CYS A N 1
ATOM 3447 C CA . CYS A 1 420 ? 32.928 16.035 49.159 1.00 61.84 420 CYS A CA 1
ATOM 3448 C C . CYS A 1 420 ? 32.489 14.954 50.160 1.00 61.84 420 CYS A C 1
ATOM 3450 O O . CYS A 1 420 ? 33.213 14.681 51.111 1.00 61.84 420 CYS A O 1
ATOM 3452 N N . GLY A 1 421 ? 31.300 14.365 49.987 1.00 58.81 421 GLY A N 1
ATOM 3453 C CA . GLY A 1 421 ? 30.769 13.311 50.859 1.00 58.81 421 GLY A CA 1
ATOM 3454 C C . GLY A 1 421 ? 30.307 13.778 52.246 1.00 58.81 421 GLY A C 1
ATOM 3455 O O . GLY A 1 421 ? 29.751 12.978 52.997 1.00 58.81 421 GLY A O 1
ATOM 3456 N N . GLY A 1 422 ? 30.484 15.057 52.593 1.00 55.03 422 GLY A N 1
ATOM 3457 C CA . GLY A 1 422 ? 30.053 15.611 53.876 1.00 55.03 422 GLY A CA 1
ATOM 3458 C C . GLY A 1 422 ? 28.537 15.833 53.958 1.00 55.03 422 GLY A C 1
ATOM 3459 O O . GLY A 1 422 ? 27.894 16.249 52.989 1.00 55.03 422 GLY A O 1
ATOM 3460 N N . SER A 1 423 ? 27.956 15.563 55.129 1.00 61.69 423 SER A N 1
ATOM 3461 C CA . SER A 1 423 ? 26.538 15.792 55.437 1.00 61.69 423 SER A CA 1
ATOM 3462 C C . SER A 1 423 ? 26.291 17.167 56.072 1.00 61.69 423 SER A C 1
ATOM 3464 O O . SER A 1 423 ? 27.163 17.716 56.741 1.00 61.69 423 SER A O 1
ATOM 3466 N N . GLY A 1 424 ? 25.086 17.717 55.882 1.00 58.56 424 GLY A N 1
ATOM 3467 C CA . GLY A 1 424 ? 24.603 18.899 56.617 1.00 58.56 424 GLY A CA 1
ATOM 3468 C C . GLY A 1 424 ? 24.933 20.267 56.004 1.00 58.56 424 GLY A C 1
ATOM 3469 O O . GLY A 1 424 ? 24.691 21.288 56.640 1.00 58.56 424 GLY A O 1
ATOM 3470 N N . HIS A 1 425 ? 25.460 20.318 54.779 1.00 60.56 425 HIS A N 1
ATOM 3471 C CA . HIS A 1 425 ? 25.751 21.567 54.068 1.00 60.56 425 HIS A CA 1
ATOM 3472 C C . HIS A 1 425 ? 25.552 21.405 52.552 1.00 60.56 425 HIS A C 1
ATOM 3474 O O . HIS A 1 425 ? 25.446 20.289 52.045 1.00 60.56 425 HIS A O 1
ATOM 3480 N N . ASN A 1 426 ? 25.489 22.517 51.814 1.00 57.41 426 ASN A N 1
ATOM 3481 C CA . ASN A 1 426 ? 25.282 22.521 50.364 1.00 57.41 426 ASN A CA 1
ATOM 3482 C C . ASN A 1 426 ? 26.498 23.114 49.624 1.00 57.41 426 ASN A C 1
ATOM 3484 O O . ASN A 1 426 ? 27.452 23.597 50.234 1.00 57.41 426 ASN A O 1
ATOM 3488 N N . LYS A 1 427 ? 26.466 23.107 48.284 1.00 55.16 427 LYS A N 1
ATOM 3489 C CA . LYS A 1 427 ? 27.560 23.580 47.405 1.00 55.16 427 LYS A CA 1
ATOM 3490 C C . LYS A 1 427 ? 28.055 25.010 47.705 1.00 55.16 427 LYS A C 1
ATOM 3492 O O . LYS A 1 427 ? 29.182 25.366 47.345 1.00 55.16 427 LYS A O 1
ATOM 3497 N N . ARG A 1 428 ? 27.221 25.852 48.328 1.00 49.69 428 ARG A N 1
ATOM 3498 C CA . ARG A 1 428 ? 27.555 27.244 48.677 1.00 49.69 428 ARG A CA 1
ATOM 3499 C C . ARG A 1 428 ? 28.202 27.374 50.059 1.00 49.69 428 ARG A C 1
ATOM 3501 O O . ARG A 1 428 ? 28.940 28.328 50.262 1.00 49.69 428 ARG A O 1
ATOM 3508 N N . SER A 1 429 ? 27.981 26.417 50.961 1.00 52.22 429 SER A N 1
ATOM 3509 C CA . SER A 1 429 ? 28.498 26.413 52.338 1.00 52.22 429 SER A CA 1
ATOM 3510 C C . SER A 1 429 ? 29.636 25.411 52.590 1.00 52.22 429 SER A C 1
ATOM 3512 O O . SER A 1 429 ? 30.095 25.277 53.719 1.00 52.22 429 SER A O 1
ATOM 3514 N N . CYS A 1 430 ? 30.124 24.723 51.552 1.00 62.91 430 CYS A N 1
ATOM 3515 C CA . CYS A 1 430 ? 31.248 23.793 51.665 1.00 62.91 430 CYS A CA 1
ATOM 3516 C C . CYS A 1 430 ? 32.595 24.529 51.789 1.00 62.91 430 CYS A C 1
ATOM 3518 O O . CYS A 1 430 ? 32.979 25.286 50.895 1.00 62.91 430 CYS A O 1
ATOM 3520 N N . THR A 1 431 ? 33.328 24.269 52.874 1.00 59.00 431 THR A N 1
ATOM 3521 C CA . THR A 1 431 ? 34.637 24.873 53.182 1.00 59.00 431 THR A CA 1
ATOM 3522 C C . THR A 1 431 ? 35.815 24.194 52.474 1.00 59.00 431 THR A C 1
ATOM 3524 O O . THR A 1 431 ? 36.860 24.817 52.309 1.00 59.00 431 THR A O 1
ATOM 3527 N N . ASN A 1 432 ? 35.640 22.967 51.967 1.00 55.75 432 ASN A N 1
ATOM 3528 C CA . ASN A 1 432 ? 36.644 22.226 51.192 1.00 55.75 432 ASN A CA 1
ATOM 3529 C C . ASN A 1 432 ? 36.485 22.461 49.680 1.00 55.75 432 ASN A C 1
ATOM 3531 O O . ASN A 1 432 ? 36.193 21.538 48.919 1.00 55.75 432 ASN A O 1
ATOM 3535 N N . ARG A 1 433 ? 36.659 23.704 49.218 1.00 51.62 433 ARG A N 1
ATOM 3536 C CA . ARG A 1 433 ? 36.796 23.973 47.776 1.00 51.62 433 ARG A CA 1
ATOM 3537 C C . ARG A 1 433 ? 38.261 23.832 47.343 1.00 51.62 433 ARG A C 1
ATOM 3539 O O . ARG A 1 433 ? 39.104 24.507 47.935 1.00 51.62 433 ARG A O 1
ATOM 3546 N N . PRO A 1 434 ? 38.582 23.072 46.280 1.00 40.72 434 PRO A N 1
ATOM 3547 C CA . PRO A 1 434 ? 39.872 23.221 45.621 1.00 40.72 434 PRO A CA 1
ATOM 3548 C C . PRO A 1 434 ? 39.950 24.614 44.968 1.00 40.72 434 PRO A C 1
ATOM 3550 O O . PRO A 1 434 ? 39.042 25.032 44.246 1.00 40.72 434 PRO A O 1
ATOM 3553 N N . ARG A 1 435 ? 41.011 25.363 45.288 1.00 35.69 435 ARG A N 1
ATOM 3554 C CA . ARG A 1 435 ? 41.336 26.688 44.735 1.00 35.69 435 ARG A CA 1
ATOM 3555 C C . ARG A 1 435 ? 42.157 26.539 43.446 1.00 35.69 435 ARG A C 1
ATOM 3557 O O . ARG A 1 435 ? 43.117 25.778 43.445 1.00 35.69 435 ARG A O 1
ATOM 3564 N N . ASN A 1 436 ? 41.856 27.423 42.485 1.00 34.28 436 ASN A N 1
ATOM 3565 C CA . ASN A 1 436 ? 42.696 27.916 41.375 1.00 34.28 436 ASN A CA 1
ATOM 3566 C C . ASN A 1 436 ? 42.842 27.009 40.126 1.00 34.28 436 ASN A C 1
ATOM 3568 O O . ASN A 1 436 ? 42.954 25.802 40.254 1.00 34.28 436 ASN A O 1
ATOM 3572 N N . ALA A 1 437 ? 42.888 27.523 38.888 1.00 30.52 437 ALA A N 1
ATOM 3573 C CA . ALA A 1 437 ? 42.891 28.913 38.413 1.00 30.52 437 ALA A CA 1
ATOM 3574 C C . ALA A 1 437 ? 42.650 29.020 36.884 1.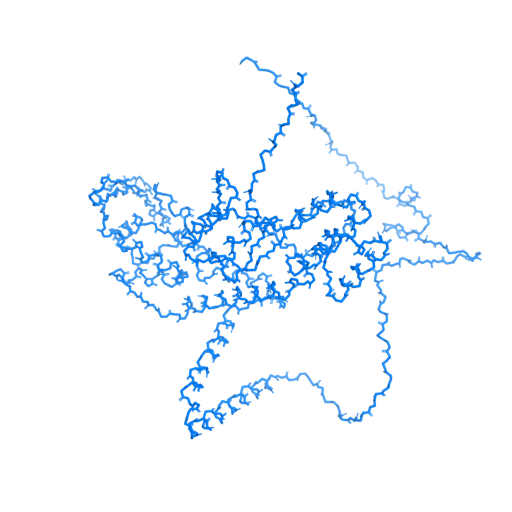00 30.52 437 ALA A C 1
ATOM 3576 O O . ALA A 1 437 ? 43.145 28.197 36.127 1.00 30.52 437 ALA A O 1
ATOM 3577 N N . ASN A 1 438 ? 41.990 30.127 36.509 1.00 31.16 438 ASN A N 1
ATOM 3578 C CA . ASN A 1 438 ? 42.222 31.031 35.362 1.00 31.16 438 ASN A CA 1
ATOM 3579 C C . ASN A 1 438 ? 41.952 30.559 33.914 1.00 31.16 438 ASN A C 1
ATOM 3581 O O . ASN A 1 438 ? 42.595 29.647 33.420 1.00 31.16 438 ASN A O 1
ATOM 3585 N N . PHE A 1 439 ? 40.909 31.102 33.250 1.00 27.33 439 PHE A N 1
ATOM 3586 C CA . PHE A 1 439 ? 40.838 32.387 32.487 1.00 27.33 439 PHE A CA 1
ATOM 3587 C C . PHE A 1 439 ? 41.572 32.265 31.135 1.00 27.33 439 PHE A C 1
ATOM 3589 O O . PHE A 1 439 ? 42.766 32.014 31.128 1.00 27.33 439 PHE A O 1
ATOM 3596 N N . MET A 1 440 ? 40.940 32.356 29.960 1.00 27.20 440 MET A N 1
ATOM 3597 C CA . MET A 1 440 ? 40.277 33.496 29.284 1.00 27.20 440 MET A CA 1
ATOM 3598 C C . MET A 1 440 ? 39.623 32.934 27.988 1.00 27.20 440 MET A C 1
ATOM 3600 O O . MET A 1 440 ? 40.107 31.925 27.499 1.00 27.20 440 MET A O 1
ATOM 3604 N N . GLN A 1 441 ? 38.587 33.448 27.320 1.00 27.28 441 GLN A N 1
ATOM 3605 C CA . GLN A 1 441 ? 37.874 34.728 27.271 1.00 27.28 441 GLN A CA 1
ATOM 3606 C C . GLN A 1 441 ? 36.513 34.455 26.575 1.00 27.28 441 GLN A C 1
ATOM 3608 O O . GLN A 1 441 ? 36.461 33.785 25.548 1.00 27.28 441 GLN A O 1
ATOM 3613 N N . GLN A 1 442 ? 35.423 34.975 27.140 1.00 29.05 442 GLN A N 1
ATOM 3614 C CA . GLN A 1 442 ? 34.163 35.308 26.441 1.00 29.05 442 GLN A CA 1
ATOM 3615 C C . GLN A 1 442 ? 34.387 36.604 25.591 1.00 29.05 442 GLN A C 1
ATOM 3617 O O . GLN A 1 442 ? 35.436 37.213 25.832 1.00 29.05 442 GLN A O 1
ATOM 3622 N N . PRO A 1 443 ? 33.475 37.126 24.710 1.00 34.22 443 PRO A N 1
ATOM 3623 C CA . PRO A 1 443 ? 32.015 37.041 24.884 1.00 34.22 443 PRO A CA 1
ATOM 3624 C C . PRO A 1 443 ? 31.006 37.291 23.708 1.00 34.22 443 PRO A C 1
ATOM 3626 O O . PRO A 1 443 ? 31.340 37.778 22.639 1.00 34.22 443 PRO A O 1
ATOM 3629 N N . HIS A 1 444 ? 29.728 37.037 24.047 1.00 25.12 444 HIS A N 1
ATOM 3630 C CA . HIS A 1 444 ? 28.469 37.762 23.738 1.00 25.12 444 HIS A CA 1
ATOM 3631 C C . HIS A 1 444 ? 27.807 37.821 22.327 1.00 25.12 444 HIS A C 1
ATOM 3633 O O . HIS A 1 444 ? 28.359 38.308 21.351 1.00 25.12 444 HIS A O 1
ATOM 3639 N N . THR A 1 445 ? 26.492 37.511 22.368 1.00 25.09 445 THR A N 1
ATOM 3640 C CA . THR A 1 445 ? 25.316 38.199 21.761 1.00 25.09 445 THR A CA 1
ATOM 3641 C C . THR A 1 445 ? 25.025 38.135 20.257 1.00 25.09 445 THR A C 1
ATOM 3643 O O . THR A 1 445 ? 25.777 38.666 19.457 1.00 25.09 445 THR A O 1
ATOM 3646 N N . PHE A 1 446 ? 23.807 37.681 19.927 1.00 24.83 446 PHE A N 1
ATOM 3647 C CA . PHE A 1 446 ? 22.935 38.165 18.836 1.00 24.83 446 PHE A CA 1
ATOM 3648 C C . PHE A 1 446 ? 21.495 38.046 19.382 1.00 24.83 446 PHE A C 1
ATOM 3650 O O . PHE A 1 446 ? 21.104 36.957 19.783 1.00 24.83 446 PHE A O 1
ATOM 3657 N N . VAL A 1 447 ? 20.778 39.108 19.767 1.00 26.36 447 VAL A N 1
ATOM 3658 C CA . VAL A 1 447 ? 20.169 40.228 19.014 1.00 26.36 447 VAL A CA 1
ATOM 3659 C C . VAL A 1 447 ? 19.091 39.769 18.029 1.00 26.36 447 VAL A C 1
ATOM 3661 O O . VAL A 1 447 ? 19.378 39.261 16.950 1.00 26.36 447 VAL A O 1
ATOM 3664 N N . ALA A 1 448 ? 17.843 40.022 18.428 1.00 25.23 448 ALA A N 1
ATOM 3665 C CA . ALA A 1 448 ? 16.672 40.093 17.570 1.00 25.23 448 ALA A CA 1
ATOM 3666 C C . ALA A 1 448 ? 16.769 41.299 16.622 1.00 25.23 448 ALA A C 1
ATOM 3668 O O . ALA A 1 448 ? 17.170 42.383 17.043 1.00 25.23 448 ALA A O 1
ATOM 3669 N N . SER A 1 449 ? 16.321 41.143 15.376 1.00 27.42 449 SER A N 1
ATOM 3670 C CA . SER A 1 449 ? 15.850 42.282 14.584 1.00 27.42 449 SER A CA 1
ATOM 3671 C C . SER A 1 449 ? 14.823 41.839 13.546 1.00 27.42 449 SER A C 1
ATOM 3673 O O . SER A 1 449 ? 15.099 41.064 12.636 1.00 27.42 449 SER A O 1
ATOM 3675 N N . SER A 1 450 ? 13.611 42.349 13.730 1.00 26.38 450 SER A N 1
ATOM 3676 C CA . SER A 1 450 ? 12.661 42.653 12.674 1.00 26.38 450 SER A CA 1
ATOM 3677 C C . SER A 1 450 ? 13.165 43.851 11.855 1.00 26.38 450 SER A C 1
ATOM 3679 O O . SER A 1 450 ? 13.884 44.698 12.390 1.00 26.38 450 SER A O 1
ATOM 3681 N N . SER A 1 451 ? 12.714 43.937 10.595 1.00 28.42 451 SER A N 1
ATOM 3682 C CA . SER A 1 451 ? 12.349 45.151 9.820 1.00 28.42 451 SER A CA 1
ATOM 3683 C C . SER A 1 451 ? 12.884 45.154 8.375 1.00 28.42 451 SER A C 1
ATOM 3685 O O . SER A 1 451 ? 14.082 45.258 8.132 1.00 28.42 451 SER A O 1
ATOM 3687 N N . ARG A 1 452 ? 11.946 45.125 7.416 1.00 29.80 452 ARG A N 1
ATOM 3688 C CA . ARG A 1 452 ? 12.034 45.743 6.067 1.00 29.80 452 ARG A CA 1
ATOM 3689 C C . ARG A 1 452 ? 12.228 47.274 6.196 1.00 29.80 452 ARG A C 1
ATOM 3691 O O . ARG A 1 452 ? 11.846 47.785 7.250 1.00 29.80 452 ARG A O 1
ATOM 3698 N N . PRO A 1 453 ? 12.770 48.026 5.201 1.00 37.25 453 PRO A N 1
ATOM 3699 C CA . PRO A 1 453 ? 12.202 48.279 3.846 1.00 37.25 453 PRO A CA 1
ATOM 3700 C C . PRO A 1 453 ? 13.259 48.265 2.704 1.00 37.25 453 PRO A C 1
ATOM 3702 O O . PRO A 1 453 ? 14.448 48.295 2.984 1.00 37.25 453 PRO A O 1
ATOM 3705 N N . GLY A 1 454 ? 12.912 48.009 1.431 1.00 33.62 454 GLY A N 1
ATOM 3706 C CA . GLY A 1 454 ? 12.457 48.990 0.414 1.00 33.62 454 GLY A CA 1
ATOM 3707 C C . GLY A 1 454 ? 13.645 49.773 -0.194 1.00 33.62 454 GLY A C 1
ATOM 3708 O O . GLY A 1 454 ? 14.571 50.072 0.560 1.00 33.62 454 GLY A O 1
ATOM 3709 N N . PRO A 1 455 ? 13.678 50.142 -1.493 1.00 35.91 455 PRO A N 1
ATOM 3710 C CA . PRO A 1 455 ? 12.581 50.281 -2.460 1.00 35.91 455 PRO A CA 1
ATOM 3711 C C . PRO A 1 455 ? 12.398 49.120 -3.447 1.00 35.91 455 PRO A C 1
ATOM 3713 O O . PRO A 1 455 ? 13.351 48.335 -3.650 1.00 35.91 455 PRO A O 1
#

Nearest PDB structures (foldseek):
  8veh-assembly4_D  TM=8.405E-01  e=2.072E+00  Rickettsia bellii RML369-C
  7aex-assembly1_A-2  TM=3.610E-01  e=1.481E+00  Escherichia coli K-12
  6jym-assembly1_A  TM=5.834E-01  e=6.717E+00  Haliotis discus hannai
  6y2q-assembly1_B  TM=3.504E-01  e=2.593E+00  Escherichia coli K-12
  5o3x-assembly1_A  TM=5.280E-01  e=7.103E+00  Gypsophila vaccaria

Sequence (455 aa):
MNENDHEEEDDNDVIEVYENEHEEEDDARLEDEDEVDCETIVFAAAIVTDETEETYVWLLEQFLETMKGKTPCSIITDGDLAMRNAITRVMAGVFHRLCAWHLLRNALSHVGDKQVLKWLKKLILGDFEVVTFEEKWKEMIATFELEDNSWIGELYEKRMKWSPAHLREQFQRCLTYFRYRVVVADYFSTYGNEVLQTNLRSLERSVDQLLTKEMFILFQSYVSRTIKLRVVDCKEMATFSVYTIVKYYSGSVWRVSYFPSTVNFSCCCMRMQSIGLPCDQILVVLVCLNFTKLPSCLVLNRWSKSATENIKDKYADSAIYWDSQLMARYVTLVQVSREVCEAAYYDEDEYEKILHFLSNEVRRLKSNKNSEPSIDDNDEQQGHNYDDILYPVVVQTKGCGQVGIDESGKRRRIQKYGQCGGSGHNKRSCTNRPRNANFMQQPHTFVASSSRPGP

Secondary structure (DSSP, 8-state):
------------------------------------------------S---HHHHHHHHHHHHHHTTTPPPSEEEE---HHHHHHHHHHSTT-EEEE-HHHHHHHHHHHT--HHHHHHHHHHHH----HHHHHHHHHHHHHHHT-TT-HHHHHHHHTGGGT-HHHHHHHHHHHHHHHHHHHHHHHHHHHHSPP---SS-HHHHHHHHHHB-HHHHHHHHHHHHHGGGEEEEEEEE-SS-EEEEEEETTT--EEEEEEETTTTEEEETT-HHHHTSS--HHHHHHHHHTT--S--GGG--GGGBTTTTHHHHTTSTT-TT---HHHHHHHHHHHHHHHHHHHHHTT-HHHHHHHHHHHHHHHHHHHHHHTTSPPPP-------------PPPP-PPPS--PPEEEPTTS-EEE--B-TTT--BS--TTT-S-PPP--------------------

Organism: Glycine soja (NCBI:txid3848)

Radius of gyration: 34.24 Å; Cα contacts (8 Å, |Δi|>4): 389; chains: 1; bounding box: 77×97×104 Å

Solvent-accessible surface area (backbone atoms only — not comparable to full-atom values): 28548 Å² total; per-residue (Å²): 134,84,85,83,84,77,80,79,80,84,82,77,82,70,88,64,77,83,66,83,88,79,84,88,78,95,77,80,92,80,82,87,72,90,77,80,84,69,82,79,76,87,88,77,86,80,86,74,97,59,90,44,37,68,53,38,34,52,52,53,50,55,49,27,58,76,50,70,70,54,77,64,70,61,48,63,41,75,65,55,68,31,54,52,51,18,44,54,71,74,43,70,86,46,43,67,28,43,30,65,66,48,51,52,55,49,44,47,76,76,65,64,47,68,67,61,49,53,50,48,50,47,56,50,71,36,89,40,56,54,68,61,44,55,52,53,51,52,50,50,33,67,74,68,70,41,84,83,38,64,67,61,51,55,50,57,75,45,31,68,33,48,24,46,37,59,30,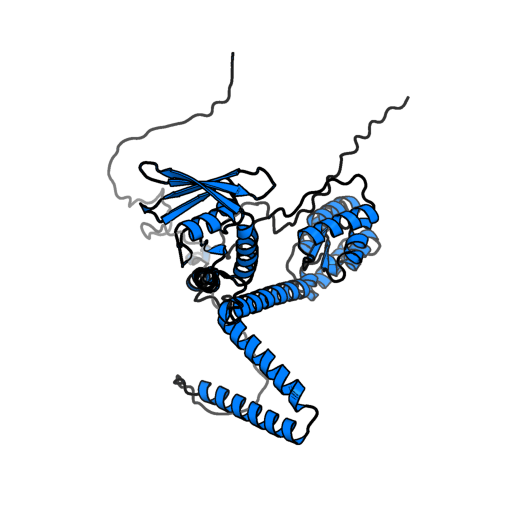49,68,56,52,50,51,46,52,52,51,52,53,51,51,50,20,52,50,51,34,46,33,76,72,44,80,87,79,82,85,61,93,56,50,57,33,51,52,43,36,49,74,46,25,26,50,71,56,33,55,53,46,52,58,32,58,66,52,28,79,48,49,44,80,80,48,75,49,80,53,100,71,36,35,40,35,34,34,37,38,70,96,67,82,47,75,48,48,36,39,39,29,73,91,75,60,38,77,48,52,79,81,46,41,45,78,74,74,48,43,70,39,39,70,53,51,48,49,38,56,76,71,66,53,52,55,68,52,67,83,57,58,44,58,92,51,27,67,62,48,62,57,72,53,49,76,76,36,74,88,43,97,79,59,77,58,46,69,61,49,27,53,51,53,49,53,52,52,53,49,48,54,52,48,72,72,22,71,88,40,70,72,50,32,54,52,50,52,53,50,53,53,51,50,53,49,53,59,55,54,62,66,70,69,61,87,74,81,84,84,87,81,81,92,80,81,92,74,98,77,80,89,72,77,80,80,84,73,82,75,93,82,75,82,71,69,50,68,50,102,85,73,53,81,47,79,69,54,59,34,88,89,78,68,49,69,82,51,48,94,88,69,58,85,88,65,89,79,87,82,82,90,88,81,85,86,85,89,84,81,89,79,87,81,87,79,86,134

Foldseek 3Di:
DDDDDDDDDDPQFDQWDDDDDDDDDDDDDDDDDPDPDDDTDDPDDDDFPDLALVRLLVVVQVSCVSVVNDDAQEGEGQDDPSNVVSCCVNPPNRQYAYDLVSVLVVCCVQPVDPVLSVLSNCQQPPDDAPVVSVVSLVVSCVVVVCPPPVVSVVVVVCCCRGGNNNCVVSVVVSVVVVLVVLLQQLLCLPPNDDDDDDPLRLALVQDSQWFGPVVSVVVVVQLVQLVQKDFDDWDDDPFWIWTWMDGHPPRDIWIKIAGPVQRDIDIPVCCCVVVVADGSVNVNVCVVVPPSHDDVNSHDLCGTSCVCVVVCVVCVPPPPDDDSNVVNVVVVVVVVVVVQCVVQVVPPVSVVVSVVVVVVVVVVVVVVVVPDDDPDDDDDDDDDDPDDPDDPDDDDDPDDADWDADPVGDTDGWDAEPPPRDTDDYPVPDPPDDDDDDDDDDDDDDDDDDDDDDD